Protein AF-A0A4Q3ESL5-F1 (afdb_monomer_lite)

Sequence (721 aa):
SSSRVACGAKPGTLSEDMITAHKQKNVILSPLWHWNSPTKLKDAACNGSGETAWYSGFYTNATNFNLKAALADTNSADYKALIADIDIISAELQKFSDAGIPLLWRPLHEAQGAWFWWGASGPEELKALWRIMYNRMTIDHKLNNLIWVFTNTGDSSAEWYPGNDVVDIVGYDGYDGKNAGNPFKSQFATLKDRYDGKKIVALTETGTIPNVATMRTENAYWSYFVTWNSGGDYGPANADPAITKATYADENTVNLQDIPGGKVKTEAGLYSGFEMSTQGFGAQVGWSDTSGITTSTNWSSSGSTSLGFFKDLVALGKSSDIVFQTYPTGGLDITGKTSMTIKVHAADAGTGVNAQLFVKDKDYVWKDNGTVNLVDGSAVLTLDVTGINMLSGFGVRFNGVDGTSTAAKFYIDEISLSDGSSSKIIYDFEPATDGFGAQIGWSDTSGITTSTEWAKAGMRSLALYKNLSALSSVSDIVLQAYPEGGIDVKDKSTLTVSVHAMGAGNAVNAKLFVKDKDYVWKDGGAVDLVNGSADLTVDVSTIDLLSGLGVDFNGADGASTNAKFFIDSITLDGKVLYSFEGTGDWEFQNNWTGTTGIHLSTDWAKSGSTSIAGTTQLKDGDDNVVLQLYPKGGILRGDITKLKVSVHVKDAGPAVKAQLFAKDKNFTWKDGGAVDLVGGSADLELDISAWDELSGLGVRFMGPVNSATESTYYIDDVIFE

Foldseek 3Di:
DQLVVLLVDDDDCVLVVVLVCCVQFVDAAADEDLDQQLDFFPQSVQPDDDCQHSVNNQFPNNGPDALVVLVVDCPDPSNVSLLVVLVVVLVSLVSCVVSVHAYAYEYPAALCVCRGNLNVNHQVSVLVSLVVSQCCNCPVSVNPRYAYEYEHEDQRDPSNPNDPVRHAAYEYADEDFQQQQPLVLNVLCVVCVVCVPRHQYAHAEYQEDYQVVNCVVSVNPHPYYDFDPDPPRGDHVPYDPVSVVNQCPDPPDQDQVNPVLGADADDFWFPFFLFQDPVAKFWDFPNHTDDAWGWDQPDAPAARIFIKHKFFLLVVVGAFWTKIKGFPVVFDFQPLWFKKKKKKFKDLFDQFKWKKKWFAAPVGDIDIQDIDHADVRIDMGMDTCPPGGTTRMIIMTMGPTDSNGGIMMMTMAFIWIHSPPAIDTDGGSAADPVQKFWDFVNHGDTHWHWDQPDAPFARIWIKRKDQLLVDPDGFWTKIKGFDVVFDFLAPFFKKKKKKFKDQFDQAKWKKKWFAAPVRDIDIQDIDGDDVRIDIYMTTCHPGGGTRMIMMTMGPGDSNGGIMMMTIAQTDTNNHGPDHSQSQPQKFKDWPNHGDGHWHWDQPDGPDDRIWIKRWDQDDPPTFWIKIKGFPVSWHFHDVFFKKKKKKFKDQFDQFKWKWKWFAAPVRDIDIQDTHGDHVRIDMGMDGPNVGRTTRMIIMIMGDGDRDPGIMMMTIRRTTTD

pLDDT: mean 92.28, std 6.55, range [57.88, 98.88]

Radius of gyration: 32.74 Å; chains: 1; bounding box: 88×65×92 Å

Secondary structure (DSSP, 8-state):
-HHHHHTTPPP-SHHHHHHHHHHHH------B-----SS-BS-TTS---STTSGGGTTBGGGB---HHHHHH-TTSHHHHHHHHHHHHHHHHHHHHHHTT--EEEB-STTGGG--BTTTTT-HHHHHHHHHHHHIIIIIIS---SEEEEEEE-TT--GGG---TTS-SEEEEEE-STT-TT---HHHHHHHHHHHTTSSEEEEEEESS---HHHHHHHT---S-EEE---SSSSSGGGS-HHHHHHHHHSTTS--GGGSTT--PEEPSEEEE--PPP-TT-EEEETTEEE--EEEESS--SSSS-EEEEEE-HHHHT--S-EEEEE--TT-EE-TT--EEEEEEEEESS-S--EEEEEEEETT--EEE---EE-BTTEEEEEEE-TT--EEEEEEEEEES--TT-SSEEEEEEEEEEE-SS-EEEEE--PPP-TT-EEEETTEE-S-EEEESS--SSSS-EEEEEE-GGGSS----EEEEE--TT-EE-TT--EEEEEEEEESS-S--EEEEEEEETT--EEE---EE-BTTEEEEEEE-TT-SEEEEEEEEEE---TT-SSEEEEEEEEEETTEEEE-----TTEEEEETTEE-S-EEEESS--SSSS-EEEEEE---TT---EEEEE--TT-EEE-S--EEEEEEEEESS-TT-EEEEEEEETT--EEE---EE-BTTEEEEEEE-TT-SEEEEEEEEEE-PPP-SSPEEEEEEEEEE-

Structure (mmCIF, N/CA/C/O backbone):
data_AF-A0A4Q3ESL5-F1
#
_entry.id   AF-A0A4Q3ESL5-F1
#
loop_
_atom_site.group_PDB
_atom_site.id
_atom_site.type_symbol
_atom_site.label_atom_id
_atom_site.label_alt_id
_atom_site.label_comp_id
_atom_site.label_asym_id
_atom_site.label_entity_id
_atom_site.label_seq_id
_atom_site.pdbx_PDB_ins_code
_atom_site.Cartn_x
_atom_site.Cartn_y
_atom_site.Cartn_z
_atom_site.occupancy
_atom_site.B_iso_or_equiv
_atom_site.auth_seq_id
_atom_site.auth_comp_id
_atom_site.auth_asym_id
_atom_site.auth_atom_id
_atom_site.pdbx_PDB_model_num
ATOM 1 N N . SER A 1 1 ? 30.861 -4.732 -27.105 1.00 80.94 1 SER A N 1
ATOM 2 C CA . SER A 1 1 ? 31.676 -4.237 -28.229 1.00 80.94 1 SER A CA 1
ATOM 3 C C . SER A 1 1 ? 32.758 -5.245 -28.549 1.00 80.94 1 SER A C 1
ATOM 5 O O . SER A 1 1 ? 33.342 -5.837 -27.638 1.00 80.94 1 SER A O 1
ATOM 7 N N . SER A 1 2 ? 33.018 -5.448 -29.835 1.00 88.25 2 SER A N 1
ATOM 8 C CA . SER A 1 2 ? 34.036 -6.370 -30.352 1.00 88.25 2 SER A CA 1
ATOM 9 C C . SER A 1 2 ? 35.436 -6.065 -29.819 1.00 88.25 2 SER A C 1
ATOM 11 O O . SER A 1 2 ? 36.167 -6.985 -29.462 1.00 88.25 2 SER A O 1
ATOM 13 N N . SER A 1 3 ? 35.784 -4.787 -29.656 1.00 93.06 3 SER A N 1
ATOM 14 C CA . SER A 1 3 ? 37.093 -4.363 -29.145 1.00 93.06 3 SER A CA 1
ATOM 15 C C . SER A 1 3 ? 37.368 -4.802 -27.702 1.00 93.06 3 SER A C 1
ATOM 17 O O . SER A 1 3 ? 38.488 -5.196 -27.384 1.00 93.06 3 SER A O 1
ATOM 19 N N . ARG A 1 4 ? 36.350 -4.837 -26.829 1.00 90.50 4 ARG A N 1
ATOM 20 C CA . ARG A 1 4 ? 36.509 -5.385 -25.468 1.00 90.50 4 ARG A CA 1
ATOM 21 C C . ARG A 1 4 ? 36.725 -6.895 -25.489 1.00 90.50 4 ARG A C 1
ATOM 23 O O . ARG A 1 4 ? 37.567 -7.390 -24.747 1.00 90.50 4 ARG A O 1
ATOM 30 N N . VAL A 1 5 ? 35.994 -7.614 -26.342 1.00 90.56 5 VAL A N 1
ATOM 31 C CA . VAL A 1 5 ? 36.143 -9.071 -26.497 1.00 90.56 5 VAL A CA 1
ATOM 32 C C . VAL A 1 5 ? 37.520 -9.419 -27.066 1.00 90.56 5 VAL A C 1
ATOM 34 O O . VAL A 1 5 ? 38.159 -10.350 -26.585 1.00 90.56 5 VAL A O 1
ATOM 37 N N . ALA A 1 6 ? 38.027 -8.628 -28.017 1.00 92.62 6 ALA A N 1
ATOM 38 C CA . ALA A 1 6 ? 39.385 -8.767 -28.542 1.00 92.62 6 ALA A CA 1
ATOM 39 C C . ALA A 1 6 ? 40.461 -8.595 -27.452 1.00 92.62 6 ALA A C 1
ATOM 41 O O . ALA A 1 6 ? 41.481 -9.277 -27.491 1.00 92.62 6 ALA A O 1
ATOM 42 N N . CYS A 1 7 ? 40.197 -7.759 -26.443 1.00 91.88 7 CYS A N 1
ATOM 43 C CA . CYS A 1 7 ? 41.026 -7.611 -25.244 1.00 91.88 7 CYS A CA 1
ATOM 44 C C . CYS A 1 7 ? 40.711 -8.617 -24.119 1.00 91.88 7 CYS A C 1
ATOM 46 O O . CYS A 1 7 ? 41.136 -8.431 -22.980 1.00 91.88 7 CYS A O 1
ATOM 48 N N . GLY A 1 8 ? 39.975 -9.692 -24.413 1.00 89.44 8 GLY A N 1
ATOM 49 C CA . GLY A 1 8 ? 39.717 -10.788 -23.477 1.00 89.44 8 GLY A CA 1
ATOM 50 C C . GLY A 1 8 ? 38.549 -10.565 -22.513 1.00 89.44 8 GLY A C 1
ATOM 51 O O . GLY A 1 8 ? 38.335 -11.399 -21.630 1.00 89.44 8 GLY A O 1
ATOM 52 N N . ALA A 1 9 ? 37.768 -9.489 -22.668 1.00 87.06 9 ALA A N 1
ATOM 53 C CA . ALA A 1 9 ? 36.539 -9.324 -21.898 1.00 87.06 9 ALA A CA 1
ATOM 54 C C . ALA A 1 9 ? 35.537 -10.424 -22.262 1.00 87.06 9 ALA A C 1
ATOM 56 O O . ALA A 1 9 ? 35.231 -10.647 -23.435 1.00 87.06 9 ALA A O 1
ATOM 57 N N . LYS A 1 10 ? 34.991 -11.086 -21.245 1.00 85.19 10 LYS A N 1
ATOM 58 C CA . LYS A 1 10 ? 33.914 -12.059 -21.418 1.00 85.19 10 LYS A CA 1
ATOM 59 C C . LYS A 1 10 ? 32.573 -11.339 -21.261 1.00 85.19 10 LYS A C 1
ATOM 61 O O . LYS A 1 10 ? 32.415 -10.629 -20.266 1.00 85.19 10 LYS A O 1
ATOM 66 N N . PRO A 1 11 ? 31.630 -11.487 -22.205 1.00 79.19 11 PRO A N 1
ATOM 67 C CA . PRO A 1 11 ? 30.257 -11.041 -21.994 1.00 79.19 11 PRO A CA 1
ATOM 68 C C . PRO A 1 11 ? 29.695 -11.654 -20.702 1.00 79.19 11 PRO A C 1
ATOM 70 O O . PRO A 1 11 ? 29.907 -12.840 -20.447 1.00 79.19 11 PRO A O 1
ATOM 73 N N . GLY A 1 12 ? 29.060 -10.829 -19.868 1.00 82.81 12 GLY A N 1
ATOM 74 C CA . GLY A 1 12 ? 28.394 -11.266 -18.635 1.00 82.81 12 GLY A CA 1
ATOM 75 C C . GLY A 1 12 ? 26.949 -11.713 -18.883 1.00 82.81 12 GLY A C 1
ATOM 76 O O . GLY A 1 12 ? 26.562 -11.923 -20.027 1.00 82.81 12 GLY A O 1
ATOM 77 N N . THR A 1 13 ? 26.153 -11.809 -17.816 1.00 87.69 13 THR A N 1
ATOM 78 C CA . THR A 1 13 ? 24.745 -12.264 -17.831 1.00 87.69 13 THR A CA 1
ATOM 79 C C . THR A 1 13 ? 23.733 -11.123 -17.730 1.00 87.69 13 THR A C 1
ATOM 81 O O . THR A 1 13 ? 22.578 -11.351 -17.395 1.00 87.69 13 THR A O 1
ATOM 84 N N . LEU A 1 14 ? 24.147 -9.877 -17.994 1.00 88.06 14 LEU A N 1
ATOM 85 C CA . LEU A 1 14 ? 23.326 -8.696 -17.702 1.00 88.06 14 LEU A CA 1
ATOM 86 C C . LEU A 1 14 ? 21.936 -8.761 -18.357 1.00 88.06 14 LEU A C 1
ATOM 88 O O . LEU A 1 14 ? 20.951 -8.397 -17.720 1.00 88.06 14 LEU A O 1
ATOM 92 N N . SER A 1 15 ? 21.845 -9.246 -19.599 1.00 92.88 15 SER A N 1
ATOM 93 C CA . SER A 1 15 ? 20.566 -9.404 -20.293 1.00 92.88 15 SER A CA 1
ATOM 94 C C . SER A 1 15 ? 19.653 -10.388 -19.557 1.00 92.88 15 SER A C 1
ATOM 96 O O . SER A 1 15 ? 18.498 -10.081 -19.267 1.00 92.88 15 SER A O 1
ATOM 98 N N . GLU A 1 16 ? 20.181 -11.556 -19.193 1.00 93.19 16 GLU A N 1
ATOM 99 C CA . GLU A 1 16 ? 19.467 -12.591 -18.446 1.00 93.19 16 GLU A CA 1
ATOM 100 C C . GLU A 1 16 ? 19.067 -12.121 -17.040 1.00 93.19 16 GLU A C 1
ATOM 102 O O . GLU A 1 16 ? 17.945 -12.385 -16.598 1.00 93.19 16 GLU A O 1
ATOM 107 N N . ASP A 1 17 ? 19.941 -11.379 -16.362 1.00 88.56 17 ASP A N 1
ATOM 108 C CA . ASP A 1 17 ? 19.700 -10.827 -15.027 1.00 88.56 17 ASP A CA 1
ATOM 109 C C . ASP A 1 17 ? 18.576 -9.780 -15.064 1.00 88.56 17 ASP A C 1
ATOM 111 O O . ASP A 1 17 ? 17.669 -9.802 -14.229 1.00 88.56 17 ASP A O 1
ATOM 115 N N . MET A 1 18 ? 18.568 -8.908 -16.078 1.00 93.75 18 MET A N 1
ATOM 116 C CA . MET A 1 18 ? 17.503 -7.922 -16.290 1.00 93.75 18 MET A CA 1
ATOM 117 C C . MET A 1 18 ? 16.161 -8.583 -16.637 1.00 93.75 18 MET A C 1
ATOM 119 O O . MET A 1 18 ? 15.130 -8.203 -16.079 1.00 93.75 18 MET A O 1
ATOM 123 N N . ILE A 1 19 ? 16.157 -9.596 -17.513 1.00 93.31 19 ILE A N 1
ATOM 124 C CA . ILE A 1 19 ? 14.951 -10.383 -17.838 1.00 93.31 19 ILE A CA 1
ATOM 125 C C . ILE A 1 19 ? 14.408 -11.065 -16.579 1.00 93.31 19 ILE A C 1
ATOM 127 O O . ILE A 1 19 ? 13.200 -11.062 -16.342 1.00 93.31 19 ILE A O 1
ATOM 131 N N . THR A 1 20 ? 15.293 -11.635 -15.762 1.00 85.88 20 THR A N 1
ATOM 132 C CA . THR A 1 20 ? 14.929 -12.284 -14.499 1.00 85.88 20 THR A CA 1
ATOM 133 C C . THR A 1 20 ? 14.319 -11.279 -13.527 1.00 85.88 20 THR A C 1
ATOM 135 O O . THR A 1 20 ? 13.242 -11.534 -12.991 1.00 85.88 20 THR A O 1
ATOM 138 N N . ALA A 1 21 ? 14.937 -10.108 -13.358 1.00 84.69 21 ALA A N 1
ATOM 139 C CA . ALA A 1 21 ? 14.413 -9.048 -12.502 1.00 84.69 21 ALA A CA 1
ATOM 140 C C . ALA A 1 21 ? 13.021 -8.576 -12.950 1.00 84.69 21 ALA A C 1
ATOM 142 O O . ALA A 1 21 ? 12.122 -8.453 -12.117 1.00 84.69 21 ALA A O 1
ATOM 143 N N . HIS A 1 22 ? 12.812 -8.367 -14.255 1.00 89.50 22 HIS A N 1
ATOM 144 C CA . HIS A 1 22 ? 11.501 -8.002 -14.796 1.00 89.50 22 HIS A CA 1
ATOM 145 C C . HIS A 1 22 ? 10.463 -9.099 -14.546 1.00 89.50 22 HIS A C 1
ATOM 147 O O . HIS A 1 22 ? 9.402 -8.818 -14.003 1.00 89.50 22 HIS A O 1
ATOM 153 N N . LYS A 1 23 ? 10.774 -10.365 -14.839 1.00 83.12 23 LYS A N 1
ATOM 154 C CA . LYS A 1 23 ? 9.840 -11.480 -14.603 1.00 83.12 23 LYS A CA 1
ATOM 155 C C . LYS A 1 23 ? 9.483 -11.675 -13.130 1.00 83.12 23 LYS A C 1
ATOM 157 O O . LYS A 1 23 ? 8.377 -12.110 -12.835 1.00 83.12 23 LYS A O 1
ATOM 162 N N . GLN A 1 24 ? 10.412 -11.391 -12.220 1.00 75.25 24 GLN A N 1
ATOM 163 C CA . GLN A 1 24 ? 10.200 -11.570 -10.783 1.00 75.25 24 GLN A CA 1
ATOM 164 C C . GLN A 1 24 ? 9.437 -10.411 -10.145 1.00 75.25 24 GLN A C 1
ATOM 166 O O . GLN A 1 24 ? 8.635 -10.639 -9.250 1.00 75.25 24 GLN A O 1
ATOM 171 N N . LYS A 1 25 ? 9.715 -9.174 -10.560 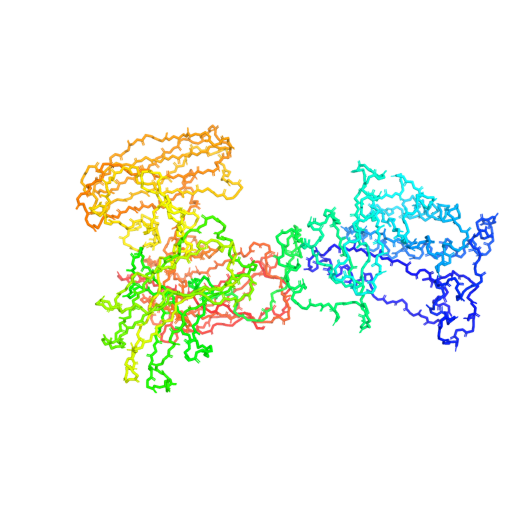1.00 79.00 25 LYS A N 1
ATOM 172 C CA . LYS A 1 25 ? 9.274 -7.969 -9.840 1.00 79.00 25 LYS A CA 1
ATOM 173 C C . LYS A 1 25 ? 8.424 -7.020 -10.676 1.00 79.00 25 LYS A C 1
ATOM 175 O O . LYS A 1 25 ? 7.868 -6.080 -10.124 1.00 79.00 25 LYS A O 1
ATOM 180 N N . ASN A 1 26 ? 8.355 -7.245 -11.986 1.00 85.94 26 ASN A N 1
ATOM 181 C CA . ASN A 1 26 ? 7.768 -6.345 -12.975 1.00 85.94 26 ASN A CA 1
ATOM 182 C C . ASN A 1 26 ? 8.417 -4.942 -12.979 1.00 85.94 26 ASN A C 1
ATOM 184 O O . ASN A 1 26 ? 7.746 -3.919 -13.070 1.00 85.94 26 ASN A O 1
ATOM 188 N N . VAL A 1 27 ? 9.752 -4.893 -12.865 1.00 91.56 27 VAL A N 1
ATOM 189 C CA . VAL A 1 27 ? 10.525 -3.639 -12.969 1.00 91.56 27 VAL A CA 1
ATOM 190 C C . VAL A 1 27 ? 10.530 -3.093 -14.400 1.00 91.56 27 VAL A C 1
ATOM 192 O O . VAL A 1 27 ? 10.597 -3.858 -15.362 1.00 91.56 27 VAL A O 1
ATOM 195 N N . ILE A 1 28 ? 10.555 -1.768 -14.556 1.00 95.31 28 ILE A N 1
ATOM 196 C CA . ILE A 1 28 ? 10.802 -1.118 -15.852 1.00 95.31 28 ILE A CA 1
ATOM 197 C C . ILE A 1 28 ? 12.307 -1.159 -16.150 1.00 95.31 28 ILE A C 1
ATOM 199 O O . ILE A 1 28 ? 13.128 -0.830 -15.295 1.00 95.31 28 ILE A O 1
ATOM 203 N N . LEU A 1 29 ? 12.681 -1.567 -17.364 1.00 97.19 29 LEU A N 1
ATOM 204 C CA . LEU A 1 29 ? 14.078 -1.720 -17.770 1.00 97.19 29 LEU A CA 1
ATOM 205 C C . LEU A 1 29 ? 14.529 -0.572 -18.685 1.00 97.19 29 LEU A C 1
ATOM 207 O O . LEU A 1 29 ? 13.897 -0.302 -19.705 1.00 97.19 29 LEU A O 1
ATOM 211 N N . SER A 1 30 ? 15.662 0.055 -18.350 1.00 97.06 30 SER A N 1
ATOM 212 C CA . SER A 1 30 ? 16.264 1.161 -19.114 1.00 97.06 30 SER A CA 1
ATOM 213 C C . SER A 1 30 ? 17.749 0.922 -19.430 1.00 97.06 30 SER A C 1
ATOM 215 O O . SER A 1 30 ? 18.618 1.533 -18.801 1.00 97.06 30 SER A O 1
ATOM 217 N N . PRO A 1 31 ? 18.086 0.014 -20.365 1.00 96.50 31 PRO A N 1
ATOM 218 C CA . PRO A 1 31 ? 19.475 -0.238 -20.736 1.00 96.50 31 PRO A CA 1
ATOM 219 C C . PRO A 1 31 ? 20.118 0.947 -21.476 1.00 96.50 31 PRO A C 1
ATOM 221 O O . PRO A 1 31 ? 19.527 1.537 -22.381 1.00 96.50 31 PRO A O 1
ATOM 224 N N . LEU A 1 32 ? 21.377 1.233 -21.130 1.00 95.56 32 LEU A N 1
ATOM 225 C CA . LEU A 1 32 ? 22.253 2.191 -21.815 1.00 95.56 32 LEU A CA 1
ATOM 226 C C . LEU A 1 32 ? 23.526 1.492 -22.316 1.00 95.56 32 LEU A C 1
ATOM 228 O O . LEU A 1 32 ? 23.898 0.430 -21.809 1.00 95.56 32 LEU A O 1
ATOM 232 N N . TRP A 1 33 ? 24.229 2.094 -23.279 1.00 96.12 33 TRP A N 1
ATOM 233 C CA . TRP A 1 33 ? 25.415 1.475 -23.877 1.00 96.12 33 TRP A CA 1
ATOM 234 C C . TRP A 1 33 ? 26.651 2.379 -23.902 1.00 96.12 33 TRP A C 1
ATOM 236 O O . TRP A 1 33 ? 26.818 3.221 -24.779 1.00 96.12 33 TRP A O 1
ATOM 246 N N . HIS A 1 34 ? 27.596 2.097 -22.999 1.00 95.19 34 HIS A N 1
ATOM 247 C CA . HIS A 1 34 ? 28.973 2.591 -23.094 1.00 95.19 34 HIS A CA 1
ATOM 248 C C . HIS A 1 34 ? 29.734 1.842 -24.199 1.00 95.19 34 HIS A C 1
ATOM 250 O O . HIS A 1 34 ? 30.398 0.825 -23.968 1.00 95.19 34 HIS A O 1
ATOM 256 N N . TRP A 1 35 ? 29.606 2.324 -25.432 1.00 97.56 35 TRP A N 1
ATOM 257 C CA . TRP A 1 35 ? 30.161 1.663 -26.607 1.00 97.56 35 TRP A CA 1
ATOM 258 C C . TRP A 1 35 ? 31.674 1.895 -26.729 1.00 97.56 35 TRP A C 1
ATOM 260 O O . TRP A 1 35 ? 32.091 2.951 -27.193 1.00 97.56 35 TRP A O 1
ATOM 270 N N . ASN A 1 36 ? 32.539 0.928 -26.376 1.00 96.75 36 ASN A N 1
ATOM 271 C CA . ASN A 1 36 ? 33.956 1.048 -26.773 1.00 96.75 36 ASN A CA 1
ATOM 272 C C . ASN A 1 36 ? 34.056 1.051 -28.291 1.00 96.75 36 ASN A C 1
ATOM 274 O O . ASN A 1 36 ? 33.525 0.136 -28.918 1.00 96.75 36 ASN A O 1
ATOM 278 N N . SER A 1 37 ? 34.793 2.017 -28.842 1.00 97.12 37 SER A N 1
ATOM 279 C CA . SER A 1 37 ? 35.035 2.108 -30.284 1.00 97.12 37 SER A CA 1
ATOM 280 C C . SER A 1 37 ? 35.380 0.731 -30.885 1.00 97.12 37 SER A C 1
ATOM 282 O O . SER A 1 37 ? 36.169 -0.013 -30.284 1.00 97.12 37 SER A O 1
ATOM 284 N N . PRO A 1 38 ? 34.784 0.351 -32.033 1.00 95.25 38 PRO A N 1
ATOM 285 C CA . PRO A 1 38 ? 34.966 -0.986 -32.608 1.00 95.25 38 PRO A CA 1
ATOM 286 C C . PRO A 1 38 ? 36.426 -1.285 -32.974 1.00 95.25 38 PRO A C 1
ATOM 288 O O . PRO A 1 38 ? 36.888 -2.422 -32.902 1.00 95.25 38 PRO A O 1
ATOM 291 N N . THR A 1 39 ? 37.171 -0.245 -33.354 1.00 95.12 39 THR A N 1
ATOM 292 C CA . THR A 1 39 ? 38.574 -0.304 -33.772 1.00 95.12 39 THR A CA 1
ATOM 293 C C . THR A 1 39 ? 39.354 0.890 -33.208 1.00 95.12 39 THR A C 1
ATOM 295 O O . THR A 1 39 ? 38.788 1.812 -32.626 1.00 95.12 39 THR A O 1
ATOM 298 N N . LYS A 1 40 ? 40.681 0.889 -33.403 1.00 95.88 40 LYS A N 1
ATOM 299 C CA . LYS A 1 40 ? 41.581 2.028 -33.114 1.00 95.88 40 LYS A CA 1
ATOM 300 C C . LYS A 1 40 ? 41.681 2.446 -31.638 1.00 95.88 40 LYS A C 1
ATOM 302 O O . LYS A 1 40 ? 41.996 3.604 -31.362 1.00 95.88 40 LYS A O 1
ATOM 307 N N . LEU A 1 41 ? 41.514 1.509 -30.700 1.00 96.81 41 LEU A N 1
ATOM 308 C CA . LEU A 1 41 ? 41.897 1.728 -29.299 1.00 96.81 41 LEU A CA 1
ATOM 309 C C . LEU A 1 41 ? 43.359 2.189 -29.207 1.00 96.81 41 LEU A C 1
ATOM 311 O O . LEU A 1 41 ? 44.221 1.646 -29.903 1.00 96.81 41 LEU A O 1
ATOM 315 N N . LYS A 1 42 ? 43.646 3.175 -28.347 1.00 96.06 42 LYS A N 1
ATOM 316 C CA . LYS A 1 42 ? 45.030 3.615 -28.097 1.00 96.06 42 LYS A CA 1
ATOM 317 C C . LYS A 1 42 ? 45.840 2.508 -27.420 1.00 96.06 42 LYS A C 1
ATOM 319 O O . LYS A 1 42 ? 46.968 2.241 -27.824 1.00 96.06 42 LYS A O 1
ATOM 324 N N . ASP A 1 43 ? 45.233 1.816 -26.462 1.00 95.12 43 ASP A N 1
ATOM 325 C CA . ASP A 1 43 ? 45.771 0.601 -25.847 1.00 95.12 43 ASP A CA 1
ATOM 326 C C . ASP A 1 43 ? 45.391 -0.651 -26.659 1.00 95.12 43 ASP A C 1
ATOM 328 O O . ASP A 1 43 ? 44.582 -1.480 -26.248 1.00 95.12 43 ASP A O 1
ATOM 332 N N . ALA A 1 44 ? 45.959 -0.781 -27.860 1.00 90.50 44 ALA A N 1
ATOM 333 C CA . ALA A 1 44 ? 45.717 -1.938 -28.728 1.00 90.50 44 ALA A CA 1
ATOM 334 C C . ALA A 1 44 ? 46.376 -3.239 -28.222 1.00 90.50 44 ALA A C 1
ATOM 336 O O . ALA A 1 44 ? 46.054 -4.318 -28.715 1.00 90.50 44 ALA A O 1
ATOM 337 N N . ALA A 1 45 ? 47.308 -3.142 -27.266 1.00 93.12 45 ALA A N 1
ATOM 338 C CA . ALA A 1 45 ? 47.976 -4.288 -26.650 1.00 93.12 45 ALA A CA 1
ATOM 339 C C . ALA A 1 45 ? 47.208 -4.854 -25.442 1.00 93.12 45 ALA A C 1
ATOM 341 O O . ALA A 1 45 ? 47.607 -5.887 -24.904 1.00 93.12 45 ALA A O 1
ATOM 342 N N . CYS A 1 46 ? 46.119 -4.193 -25.031 1.00 94.12 46 CYS A N 1
ATOM 343 C CA . CYS A 1 46 ? 45.236 -4.604 -23.941 1.00 94.12 46 CYS A CA 1
ATOM 344 C C . CYS A 1 46 ? 45.962 -4.801 -22.598 1.00 94.12 46 CYS A C 1
ATOM 346 O O . CYS A 1 46 ? 45.592 -5.666 -21.802 1.00 94.12 46 CYS A O 1
ATOM 348 N N . ASN A 1 47 ? 47.020 -4.028 -22.353 1.00 92.31 47 ASN A N 1
ATOM 349 C CA . ASN A 1 47 ? 47.873 -4.162 -21.169 1.00 92.31 47 ASN A CA 1
ATOM 350 C C . ASN A 1 47 ? 48.074 -2.842 -20.412 1.00 92.31 47 ASN A C 1
ATOM 352 O O . ASN A 1 47 ? 48.779 -2.820 -19.401 1.00 92.31 47 ASN A O 1
ATOM 356 N N . GLY A 1 48 ? 47.458 -1.759 -20.888 1.00 86.00 48 GLY A N 1
ATOM 357 C CA . GLY A 1 48 ? 47.474 -0.459 -20.242 1.00 86.00 48 GLY A CA 1
ATOM 358 C C . GLY A 1 48 ? 46.524 -0.370 -19.047 1.00 86.00 48 GLY A C 1
ATOM 359 O O . GLY A 1 48 ? 45.631 -1.194 -18.843 1.00 86.00 48 GLY A O 1
ATOM 360 N N . SER A 1 49 ? 46.714 0.683 -18.255 1.00 87.19 49 SER A N 1
ATOM 361 C CA . SER A 1 49 ? 45.849 1.062 -17.138 1.00 87.19 49 SER A CA 1
ATOM 362 C C . SER A 1 49 ? 45.559 2.567 -17.172 1.00 87.19 49 SER A C 1
ATOM 364 O O . SER A 1 49 ? 46.250 3.338 -17.841 1.00 87.19 49 SER A O 1
ATOM 366 N N . GLY A 1 50 ? 44.503 2.991 -16.476 1.00 86.50 50 GLY A N 1
ATOM 367 C CA . GLY A 1 50 ? 44.093 4.397 -16.401 1.00 86.50 50 GLY A CA 1
ATOM 368 C C . GLY A 1 50 ? 43.169 4.850 -17.538 1.00 86.50 50 GLY A C 1
ATOM 369 O O . GLY A 1 50 ? 42.474 4.050 -18.165 1.00 86.50 50 GLY A O 1
ATOM 370 N N . GLU A 1 51 ? 43.130 6.159 -17.790 1.00 85.44 51 GLU A N 1
ATOM 371 C CA . GLU A 1 51 ? 42.121 6.815 -18.643 1.00 85.44 51 GLU A CA 1
ATOM 372 C C . GLU A 1 51 ? 42.172 6.420 -20.126 1.00 85.44 51 GLU A C 1
ATOM 374 O O . GLU A 1 51 ? 41.195 6.600 -20.848 1.00 85.44 51 GLU A O 1
ATOM 379 N N . THR A 1 52 ? 43.293 5.865 -20.590 1.00 92.69 52 THR A N 1
ATOM 380 C CA . THR A 1 52 ? 43.485 5.443 -21.991 1.00 92.69 52 THR A CA 1
ATOM 381 C C . THR A 1 52 ? 43.566 3.927 -22.168 1.00 92.69 52 THR A C 1
ATOM 383 O O . THR A 1 52 ? 43.807 3.454 -23.279 1.00 92.69 52 THR A O 1
ATOM 386 N N . ALA A 1 53 ? 43.342 3.166 -21.090 1.00 94.81 53 ALA A N 1
ATOM 387 C CA . ALA A 1 53 ? 43.309 1.710 -21.127 1.00 94.81 53 ALA A CA 1
ATOM 388 C C . ALA A 1 53 ? 42.201 1.189 -22.050 1.00 94.81 53 ALA A C 1
ATOM 390 O O . ALA A 1 53 ? 41.182 1.850 -22.272 1.00 94.81 53 ALA A O 1
ATOM 391 N N . TRP A 1 54 ? 42.361 -0.038 -22.544 1.00 94.38 54 TRP A N 1
ATOM 392 C CA . TRP A 1 54 ? 41.438 -0.635 -23.513 1.00 94.38 54 TRP A CA 1
ATOM 393 C C . TRP A 1 54 ? 39.977 -0.667 -23.042 1.00 94.38 54 TRP A C 1
ATOM 395 O O . TRP A 1 54 ? 39.062 -0.497 -23.851 1.00 94.38 54 TRP A O 1
ATOM 405 N N . TYR A 1 55 ? 39.735 -0.844 -21.737 1.00 91.56 55 TYR A N 1
ATOM 406 C CA . TYR A 1 55 ? 38.390 -0.881 -21.159 1.00 91.56 55 TYR A CA 1
ATOM 407 C C . TYR A 1 55 ? 37.714 0.497 -21.125 1.00 91.56 55 TYR A C 1
ATOM 409 O O . TYR A 1 55 ? 36.488 0.543 -21.082 1.00 91.56 55 TYR A O 1
ATOM 417 N N . SER A 1 56 ? 38.483 1.582 -21.244 1.00 94.94 56 SER A N 1
ATOM 418 C CA . SER A 1 56 ? 38.028 2.979 -21.318 1.00 94.94 56 SER A CA 1
ATOM 419 C C . SER A 1 56 ? 37.735 3.441 -22.753 1.00 94.94 56 SER A C 1
ATOM 421 O O . SER A 1 56 ? 37.416 4.603 -22.976 1.00 94.94 56 SER A O 1
ATOM 423 N N . GLY A 1 57 ? 37.831 2.546 -23.745 1.00 96.19 57 GLY A N 1
ATOM 424 C CA . GLY A 1 57 ? 37.740 2.829 -25.185 1.00 96.19 57 GLY A CA 1
ATOM 425 C C . GLY A 1 57 ? 36.437 3.444 -25.715 1.00 96.19 57 GLY A C 1
ATOM 426 O O . GLY A 1 57 ? 36.305 3.612 -26.930 1.00 96.19 57 GLY A O 1
ATOM 427 N N . PHE A 1 58 ? 35.463 3.722 -24.846 1.00 96.94 58 PHE A N 1
ATOM 428 C CA . PHE A 1 58 ? 34.288 4.546 -25.147 1.00 96.94 58 PHE A CA 1
ATOM 429 C C . PHE A 1 58 ? 34.604 6.048 -25.063 1.00 96.94 58 PHE A C 1
ATOM 431 O O . PHE A 1 58 ? 33.984 6.840 -25.772 1.00 96.94 58 PHE A O 1
ATOM 438 N N . TYR A 1 59 ? 35.602 6.448 -24.268 1.00 97.94 59 TYR A N 1
ATOM 439 C CA . TYR A 1 59 ? 36.064 7.829 -24.216 1.00 97.94 59 TYR A CA 1
ATOM 440 C C . TYR A 1 59 ? 36.852 8.209 -25.467 1.00 97.94 59 TYR A C 1
ATOM 442 O O . TYR A 1 59 ? 37.731 7.471 -25.919 1.00 97.94 59 TYR A O 1
ATOM 450 N N . THR A 1 60 ? 36.628 9.428 -25.953 1.00 97.94 60 THR A N 1
ATOM 451 C CA . THR A 1 60 ? 37.400 10.069 -27.025 1.00 97.94 60 THR A CA 1
ATOM 452 C C . THR A 1 60 ? 38.898 10.050 -26.719 1.00 97.94 60 THR A C 1
ATOM 454 O O . THR A 1 60 ? 39.713 9.808 -27.604 1.00 97.94 60 THR A O 1
ATOM 457 N N . ASN A 1 61 ? 39.294 10.221 -25.451 1.00 96.94 61 ASN A N 1
ATOM 458 C CA . ASN A 1 61 ? 40.709 10.201 -25.078 1.00 96.94 61 ASN A CA 1
ATOM 459 C C . ASN A 1 61 ? 41.354 8.801 -25.164 1.00 96.94 61 ASN A C 1
ATOM 461 O O . ASN A 1 61 ? 42.576 8.709 -25.245 1.00 96.94 61 ASN A O 1
ATOM 465 N N . ALA A 1 62 ? 40.583 7.714 -25.196 1.00 97.25 62 ALA A N 1
ATOM 466 C CA . ALA A 1 62 ? 41.097 6.340 -25.203 1.00 97.25 62 ALA A CA 1
ATOM 467 C C . ALA A 1 62 ? 41.130 5.693 -26.602 1.00 97.25 62 ALA A C 1
ATOM 469 O O . ALA A 1 62 ? 41.569 4.549 -26.753 1.00 97.25 62 ALA A O 1
ATOM 470 N N . THR A 1 63 ? 40.696 6.405 -27.644 1.00 97.44 63 THR A N 1
ATOM 471 C CA . THR A 1 63 ? 40.632 5.881 -29.013 1.00 97.44 63 THR A CA 1
ATOM 472 C C . THR A 1 63 ? 41.073 6.911 -30.047 1.00 97.44 63 THR A C 1
ATOM 474 O O . THR A 1 63 ? 40.993 8.114 -29.821 1.00 97.44 63 THR A O 1
ATOM 477 N N . ASN A 1 64 ? 41.561 6.431 -31.188 1.00 97.62 64 ASN A N 1
ATOM 478 C CA . ASN A 1 64 ? 41.806 7.234 -32.387 1.00 97.62 64 ASN A CA 1
ATOM 479 C C . ASN A 1 64 ? 40.710 7.013 -33.448 1.00 97.62 64 ASN A C 1
ATOM 481 O O . ASN A 1 64 ? 40.895 7.378 -34.610 1.00 97.62 64 ASN A O 1
ATOM 485 N N . PHE A 1 65 ? 39.600 6.364 -33.084 1.00 97.94 65 PHE A N 1
ATOM 486 C CA . PHE A 1 65 ? 38.473 6.132 -33.981 1.00 97.94 65 PHE A CA 1
ATOM 487 C C . PHE A 1 65 ? 37.860 7.460 -34.438 1.00 97.94 65 PHE A C 1
ATOM 489 O O . PHE A 1 65 ? 37.534 8.318 -33.620 1.00 97.94 65 PHE A O 1
ATOM 496 N N . ASN A 1 66 ? 37.691 7.626 -35.750 1.00 97.81 66 ASN A N 1
ATOM 497 C CA . ASN A 1 66 ? 37.129 8.833 -36.346 1.00 97.81 66 ASN A CA 1
ATOM 498 C C . ASN A 1 66 ? 35.792 8.494 -37.013 1.00 97.81 66 ASN A C 1
ATOM 500 O O . ASN A 1 66 ? 35.765 7.910 -38.098 1.00 97.81 66 ASN A O 1
ATOM 504 N N . LEU A 1 67 ? 34.691 8.876 -36.360 1.00 98.38 67 LEU A N 1
ATOM 505 C CA . LEU A 1 67 ? 33.341 8.588 -36.840 1.00 98.38 67 LEU A CA 1
ATOM 506 C C . LEU A 1 67 ? 33.084 9.210 -38.218 1.00 98.38 67 LEU A C 1
ATOM 508 O O . LEU A 1 67 ? 32.578 8.527 -39.103 1.00 98.38 67 LEU A O 1
ATOM 512 N N . LYS A 1 68 ? 33.497 10.461 -38.445 1.00 98.38 68 LYS A N 1
ATOM 513 C CA . LYS A 1 68 ? 33.347 11.117 -39.752 1.00 98.38 68 LYS A CA 1
ATOM 514 C C . LYS A 1 68 ? 34.007 10.326 -40.881 1.00 98.38 68 LYS A C 1
ATOM 516 O O . LYS A 1 68 ? 33.404 10.134 -41.933 1.00 98.38 68 LYS A O 1
ATOM 521 N N . ALA A 1 69 ? 35.233 9.855 -40.661 1.00 98.00 69 ALA A N 1
ATOM 522 C CA . ALA A 1 69 ? 35.962 9.060 -41.645 1.00 98.00 69 ALA A CA 1
ATOM 523 C C . ALA A 1 69 ? 35.290 7.700 -41.888 1.00 98.00 69 ALA A C 1
ATOM 525 O O . ALA A 1 69 ? 35.157 7.289 -43.038 1.00 98.00 69 ALA A O 1
ATOM 526 N N . ALA A 1 70 ? 34.818 7.037 -40.827 1.00 97.94 70 ALA A N 1
ATOM 527 C CA . ALA A 1 70 ? 34.085 5.779 -40.947 1.00 97.94 70 ALA A CA 1
ATOM 528 C C . ALA A 1 70 ? 32.775 5.951 -41.737 1.00 97.94 70 ALA A C 1
ATOM 530 O O . ALA A 1 70 ? 32.457 5.121 -42.583 1.00 97.94 70 ALA A O 1
ATOM 531 N N . LEU A 1 71 ? 32.032 7.040 -41.515 1.00 98.12 71 LEU A N 1
ATOM 532 C CA . LEU A 1 71 ? 30.783 7.326 -42.233 1.00 98.12 71 LEU A CA 1
ATOM 533 C C . LEU A 1 71 ? 31.000 7.763 -43.689 1.00 98.12 71 LEU A C 1
ATOM 535 O O . LEU A 1 71 ? 30.110 7.571 -44.515 1.00 98.12 71 LEU A O 1
ATOM 539 N N . ALA A 1 72 ? 32.162 8.334 -44.015 1.00 98.06 72 ALA A N 1
ATOM 540 C CA . ALA A 1 72 ? 32.487 8.766 -45.374 1.00 98.06 72 ALA A CA 1
ATOM 541 C C . ALA A 1 72 ? 32.759 7.595 -46.341 1.00 98.06 72 ALA A C 1
ATOM 543 O O . ALA A 1 72 ? 32.586 7.761 -47.548 1.00 98.06 72 ALA A O 1
ATOM 544 N N . ASP A 1 73 ? 33.160 6.423 -45.834 1.00 97.38 73 ASP A N 1
ATOM 545 C CA . ASP A 1 73 ? 33.369 5.206 -46.628 1.00 97.38 73 ASP A CA 1
ATOM 546 C C . ASP A 1 73 ? 32.698 3.990 -45.975 1.00 97.38 73 ASP A C 1
ATOM 548 O O . ASP A 1 73 ? 33.264 3.319 -45.106 1.00 97.38 73 ASP A O 1
ATOM 552 N N . THR A 1 74 ? 31.501 3.652 -46.460 1.00 96.31 74 THR A N 1
ATOM 553 C CA . THR A 1 74 ? 30.711 2.511 -45.971 1.00 96.31 74 THR A CA 1
ATOM 554 C C . THR A 1 74 ? 31.315 1.144 -46.314 1.00 96.31 74 THR A C 1
ATOM 556 O O . THR A 1 74 ? 30.890 0.122 -45.773 1.00 96.31 74 THR A O 1
ATOM 559 N N . ASN A 1 75 ? 32.338 1.088 -47.176 1.00 96.62 75 ASN A N 1
ATOM 560 C CA . ASN A 1 75 ? 33.078 -0.140 -47.471 1.00 96.62 75 ASN A CA 1
ATOM 561 C C . ASN A 1 75 ? 34.305 -0.333 -46.571 1.00 96.62 75 ASN A C 1
ATOM 563 O O . ASN A 1 75 ? 34.895 -1.426 -46.586 1.00 96.62 75 ASN A O 1
ATOM 567 N N . SER A 1 76 ? 34.672 0.687 -45.791 1.00 97.81 76 SER A N 1
ATOM 568 C CA . SER A 1 76 ? 35.825 0.662 -44.896 1.00 97.81 76 SER A CA 1
ATOM 569 C C . SER A 1 76 ? 35.696 -0.414 -43.813 1.00 97.81 76 SER A C 1
ATOM 571 O O . SER A 1 76 ? 34.602 -0.841 -43.430 1.00 97.81 76 SER A O 1
ATOM 573 N N . ALA A 1 77 ? 36.842 -0.865 -43.296 1.00 97.25 77 ALA A N 1
ATOM 574 C CA . ALA A 1 77 ? 36.869 -1.795 -42.169 1.00 97.25 77 ALA A CA 1
ATOM 575 C C . ALA A 1 77 ? 36.233 -1.184 -40.907 1.00 97.25 77 ALA A C 1
ATOM 577 O O . ALA A 1 77 ? 35.566 -1.896 -40.162 1.00 97.25 77 ALA A O 1
ATOM 578 N N . ASP A 1 78 ? 36.390 0.128 -40.705 1.00 97.12 78 ASP A N 1
ATOM 579 C CA . ASP A 1 78 ? 35.853 0.841 -39.544 1.00 97.12 78 ASP A CA 1
ATOM 580 C C . ASP A 1 78 ? 34.316 0.930 -39.599 1.00 97.12 78 ASP A C 1
ATOM 582 O O . ASP A 1 78 ? 33.659 0.652 -38.596 1.00 97.12 78 ASP A O 1
ATOM 586 N N . TYR A 1 79 ? 33.721 1.204 -40.770 1.00 98.38 79 TYR A N 1
ATOM 587 C CA . TYR A 1 79 ? 32.261 1.159 -40.937 1.00 98.38 79 TYR A CA 1
ATOM 588 C C . TYR A 1 79 ? 31.702 -0.253 -40.734 1.00 98.38 79 TYR A C 1
ATOM 590 O O . TYR A 1 79 ? 30.725 -0.448 -40.014 1.00 98.38 79 TYR A O 1
ATOM 598 N N . LYS A 1 80 ? 32.341 -1.270 -41.322 1.00 98.31 80 LYS A N 1
ATOM 599 C CA . LYS A 1 80 ? 31.918 -2.671 -41.155 1.00 98.31 80 LYS A CA 1
ATOM 600 C C . LYS A 1 80 ? 31.987 -3.121 -39.696 1.00 98.31 80 LYS A C 1
ATOM 602 O O . LYS A 1 80 ? 31.077 -3.803 -39.237 1.00 98.31 80 LYS A O 1
ATOM 607 N N . ALA A 1 81 ? 33.029 -2.720 -38.966 1.00 97.44 81 ALA A N 1
ATOM 608 C CA . ALA A 1 81 ? 33.156 -3.007 -37.540 1.00 97.44 81 ALA A CA 1
ATOM 609 C C . ALA A 1 81 ? 32.078 -2.290 -36.708 1.00 97.44 81 ALA A C 1
ATOM 611 O O . ALA A 1 81 ? 31.542 -2.875 -35.770 1.00 97.44 81 ALA A O 1
ATOM 612 N N . LEU A 1 82 ? 31.713 -1.060 -37.083 1.00 98.00 82 LEU A N 1
ATOM 613 C CA . LEU A 1 82 ? 30.612 -0.317 -36.469 1.00 98.00 82 LEU A CA 1
ATOM 614 C C . LEU A 1 82 ? 29.271 -1.044 -36.632 1.00 98.00 82 LEU A C 1
ATOM 616 O O . LEU A 1 82 ? 28.562 -1.233 -35.646 1.00 98.00 82 LEU A O 1
ATOM 620 N N . ILE A 1 83 ? 28.944 -1.503 -37.843 1.00 98.56 83 ILE A N 1
ATOM 621 C CA . ILE A 1 83 ? 27.717 -2.279 -38.092 1.00 98.56 83 ILE A CA 1
ATOM 622 C C . ILE A 1 83 ? 27.746 -3.619 -37.348 1.00 98.56 83 ILE A C 1
ATOM 624 O O . ILE A 1 83 ? 26.747 -3.997 -36.744 1.00 98.56 83 ILE A O 1
ATOM 628 N N . ALA A 1 84 ? 28.890 -4.308 -37.326 1.00 98.12 84 ALA A N 1
ATOM 629 C CA . ALA A 1 84 ? 29.028 -5.576 -36.610 1.00 98.12 84 ALA A CA 1
ATOM 630 C C . ALA A 1 84 ? 28.762 -5.430 -35.101 1.00 98.12 84 ALA A C 1
ATOM 632 O O . ALA A 1 84 ? 28.099 -6.278 -34.508 1.00 98.12 84 ALA A O 1
ATOM 633 N N . ASP A 1 85 ? 29.229 -4.346 -34.477 1.00 98.19 85 ASP A N 1
ATOM 634 C CA . ASP A 1 85 ? 28.941 -4.064 -33.068 1.00 98.19 85 ASP A CA 1
ATOM 635 C C . ASP A 1 85 ? 27.444 -3.797 -32.822 1.00 98.19 85 ASP A C 1
ATOM 637 O O . ASP A 1 85 ? 26.905 -4.287 -31.828 1.00 98.19 85 ASP A O 1
ATOM 641 N N . ILE A 1 86 ? 26.760 -3.083 -33.728 1.00 98.69 86 ILE A N 1
ATOM 642 C CA . ILE A 1 86 ? 25.299 -2.883 -33.664 1.00 98.69 86 ILE A CA 1
ATOM 643 C C . ILE A 1 86 ? 24.571 -4.226 -33.779 1.00 98.69 86 ILE A C 1
ATOM 645 O O . ILE A 1 86 ? 23.643 -4.478 -33.011 1.00 98.69 86 ILE A O 1
ATOM 649 N N . ASP A 1 87 ? 24.996 -5.100 -34.691 1.00 98.56 87 ASP A N 1
ATOM 650 C CA . ASP A 1 87 ? 24.388 -6.420 -34.890 1.00 98.56 87 ASP A CA 1
ATOM 651 C C . ASP A 1 87 ? 24.540 -7.305 -33.636 1.00 98.56 87 ASP A C 1
ATOM 653 O O . ASP A 1 87 ? 23.588 -7.971 -33.230 1.00 98.56 87 ASP A O 1
ATOM 657 N N . ILE A 1 88 ? 25.695 -7.253 -32.962 1.00 96.19 88 ILE A N 1
ATOM 658 C CA . ILE A 1 88 ? 25.931 -7.972 -31.698 1.00 96.19 88 ILE A CA 1
ATOM 659 C C . ILE A 1 88 ? 24.995 -7.475 -30.590 1.00 96.19 88 ILE A C 1
ATOM 661 O O . ILE A 1 88 ? 24.388 -8.284 -29.893 1.00 96.19 88 ILE A O 1
ATOM 665 N N . ILE A 1 89 ? 24.863 -6.157 -30.415 1.00 97.00 89 ILE A N 1
ATOM 666 C CA . ILE A 1 89 ? 23.961 -5.600 -29.394 1.00 97.00 89 ILE A CA 1
ATOM 667 C C . ILE A 1 89 ? 22.496 -5.865 -29.744 1.00 97.00 89 ILE A C 1
ATOM 669 O O . ILE A 1 89 ? 21.705 -6.148 -28.851 1.00 97.00 89 ILE A O 1
ATOM 673 N N . SER A 1 90 ? 22.139 -5.855 -31.028 1.00 98.38 90 SER A N 1
ATOM 674 C CA . SER A 1 90 ? 20.783 -6.195 -31.476 1.00 98.38 90 SER A CA 1
ATOM 675 C C . SER A 1 90 ? 20.398 -7.618 -31.064 1.00 98.38 90 SER A C 1
ATOM 677 O O . SER A 1 90 ? 19.282 -7.831 -30.604 1.00 98.38 90 SER A O 1
ATOM 679 N N . ALA A 1 91 ? 21.331 -8.575 -31.132 1.00 96.56 91 ALA A N 1
ATOM 680 C CA . ALA A 1 91 ? 21.096 -9.941 -30.663 1.00 96.56 91 ALA A CA 1
ATOM 681 C C . ALA A 1 91 ? 20.861 -10.028 -29.141 1.00 96.56 91 ALA A C 1
ATOM 683 O O . ALA A 1 91 ? 20.048 -10.830 -28.690 1.00 96.56 91 ALA A O 1
ATOM 684 N N . GLU A 1 92 ? 21.528 -9.192 -28.340 1.00 96.00 92 GLU A N 1
ATOM 685 C CA . GLU A 1 92 ? 21.263 -9.104 -26.897 1.00 96.00 92 GLU A CA 1
ATOM 686 C C . GLU A 1 92 ? 19.892 -8.479 -26.607 1.00 96.00 92 GLU A C 1
ATOM 688 O O . GLU A 1 92 ? 19.137 -8.997 -25.785 1.00 96.00 92 GLU A O 1
ATOM 693 N N . LEU A 1 93 ? 19.530 -7.412 -27.325 1.00 98.12 93 LEU A N 1
ATOM 694 C CA . LEU A 1 93 ? 18.221 -6.762 -27.207 1.00 98.12 93 LEU A CA 1
ATOM 695 C C . LEU A 1 93 ? 17.070 -7.673 -27.679 1.00 98.12 93 LEU A C 1
ATOM 697 O O . LEU A 1 93 ? 15.979 -7.624 -27.106 1.00 98.12 93 LEU A O 1
ATOM 701 N N . GLN A 1 94 ? 17.318 -8.557 -28.654 1.00 98.19 94 GLN A N 1
ATOM 702 C CA . GLN A 1 94 ? 16.347 -9.546 -29.137 1.00 98.19 94 GLN A CA 1
ATOM 703 C C . GLN A 1 94 ? 15.878 -10.485 -28.022 1.00 98.19 94 GLN A C 1
ATOM 705 O O . GLN A 1 94 ? 14.695 -10.803 -27.969 1.00 98.19 94 GLN A O 1
ATOM 710 N N . LYS A 1 95 ? 16.746 -10.852 -27.068 1.00 97.88 95 LYS A N 1
ATOM 711 C CA . LYS A 1 95 ? 16.366 -11.707 -25.925 1.00 97.88 95 LYS A CA 1
ATOM 712 C C . LYS A 1 95 ? 15.201 -11.121 -25.118 1.00 97.88 95 LYS A C 1
ATOM 714 O O . LYS A 1 95 ? 14.366 -11.863 -24.606 1.00 97.88 95 LYS A O 1
ATOM 719 N N . PHE A 1 96 ? 15.134 -9.793 -25.006 1.00 98.44 96 PHE A N 1
ATOM 720 C CA . PHE A 1 96 ? 14.037 -9.099 -24.330 1.00 98.44 96 PHE A CA 1
ATOM 721 C C . PHE A 1 96 ? 12.768 -9.079 -25.182 1.00 98.44 96 PHE A C 1
ATOM 723 O O . PHE A 1 96 ? 11.683 -9.296 -24.648 1.00 98.44 96 PHE A O 1
ATOM 730 N N . SER A 1 97 ? 12.901 -8.880 -26.497 1.00 97.19 97 SER A N 1
ATOM 731 C CA . SER A 1 97 ? 11.779 -8.965 -27.442 1.00 97.19 97 SER A CA 1
ATOM 732 C C . SER A 1 97 ? 11.149 -10.363 -27.416 1.00 97.19 97 SER A C 1
ATOM 734 O O . SER A 1 97 ? 9.940 -10.485 -27.232 1.00 97.19 97 SER A O 1
ATOM 736 N N . ASP A 1 98 ? 11.973 -11.415 -27.458 1.00 96.19 98 ASP A N 1
ATOM 737 C CA . ASP A 1 98 ? 11.548 -12.818 -27.358 1.00 96.19 98 ASP A CA 1
ATOM 738 C C . ASP A 1 98 ? 10.850 -13.122 -26.023 1.00 96.19 98 ASP A C 1
ATOM 740 O O . ASP A 1 98 ? 9.958 -13.967 -25.951 1.00 96.19 98 ASP A O 1
ATOM 744 N N . ALA A 1 99 ? 11.238 -12.418 -24.955 1.00 93.81 99 ALA A N 1
ATOM 745 C CA . ALA A 1 99 ? 10.615 -12.515 -23.640 1.00 93.81 99 ALA A CA 1
ATOM 746 C C . ALA A 1 99 ? 9.354 -11.640 -23.480 1.00 93.81 99 ALA A C 1
ATOM 748 O O . ALA A 1 99 ? 8.737 -11.691 -22.415 1.00 93.81 99 ALA A O 1
ATOM 749 N N . GLY A 1 100 ? 8.972 -10.853 -24.492 1.00 95.06 100 GLY A N 1
ATOM 750 C CA . GLY A 1 100 ? 7.830 -9.935 -24.439 1.00 95.06 100 GLY A CA 1
ATOM 751 C C . GLY A 1 100 ? 8.066 -8.687 -23.582 1.00 95.06 100 GLY A C 1
ATOM 752 O O . GLY A 1 100 ? 7.110 -8.130 -23.050 1.00 95.06 100 GLY A O 1
ATOM 753 N N . ILE A 1 101 ? 9.322 -8.260 -23.418 1.00 97.38 101 ILE A N 1
ATOM 754 C CA . ILE A 1 101 ? 9.719 -7.193 -22.491 1.00 97.38 101 ILE A CA 1
ATOM 755 C C . ILE A 1 101 ? 10.098 -5.917 -23.266 1.00 97.38 101 ILE A C 1
ATOM 757 O O . ILE A 1 101 ? 11.053 -5.946 -24.055 1.00 97.38 101 ILE A O 1
ATOM 761 N N . PRO A 1 102 ? 9.398 -4.785 -23.048 1.00 97.81 102 PRO A N 1
ATOM 762 C CA . PRO A 1 102 ? 9.782 -3.494 -23.610 1.00 97.81 102 PRO A CA 1
ATOM 763 C C . PRO A 1 102 ? 10.985 -2.887 -22.876 1.00 97.81 102 PRO A C 1
ATOM 765 O O . PRO A 1 102 ? 11.172 -3.097 -21.676 1.00 97.81 102 PRO A O 1
ATOM 768 N N . LEU A 1 103 ? 11.792 -2.104 -23.594 1.00 98.62 103 LEU A N 1
ATOM 769 C CA . LEU A 1 103 ? 13.006 -1.466 -23.082 1.00 98.62 103 LEU A CA 1
ATOM 770 C C . LEU A 1 103 ? 13.001 0.039 -23.345 1.00 98.62 103 LEU A C 1
ATOM 772 O O . LEU A 1 103 ? 12.780 0.463 -24.478 1.00 98.62 103 LEU A O 1
ATOM 776 N N . LEU A 1 104 ? 13.356 0.838 -22.336 1.00 98.69 104 LEU A N 1
ATOM 777 C CA . LEU A 1 104 ? 13.775 2.230 -22.527 1.00 98.69 104 LEU A CA 1
ATOM 778 C C . LEU A 1 104 ? 15.230 2.228 -23.027 1.00 98.69 104 LEU A C 1
ATOM 780 O O . LEU A 1 104 ? 16.180 2.234 -22.245 1.00 98.69 104 LEU A O 1
ATOM 784 N N . TRP A 1 105 ? 15.412 2.117 -24.342 1.00 98.75 105 TRP A N 1
ATOM 785 C CA . TRP A 1 105 ? 16.722 1.977 -24.972 1.00 98.75 105 TRP A CA 1
ATOM 786 C C . TRP A 1 105 ? 17.409 3.332 -25.117 1.00 98.75 105 TRP A C 1
ATOM 788 O O . TRP A 1 105 ? 16.946 4.196 -25.864 1.00 98.75 105 TRP A O 1
ATOM 798 N N . ARG A 1 106 ? 18.540 3.504 -24.425 1.00 98.25 106 ARG A N 1
ATOM 799 C CA . ARG A 1 106 ? 19.260 4.781 -24.325 1.00 98.25 106 ARG A CA 1
ATOM 800 C C . ARG A 1 106 ? 20.695 4.691 -24.873 1.00 98.25 106 ARG A C 1
ATOM 802 O O . ARG A 1 106 ? 21.655 4.667 -24.098 1.00 98.25 106 ARG A O 1
ATOM 809 N N . PRO A 1 107 ? 20.876 4.581 -26.201 1.00 98.31 107 PRO A N 1
ATOM 810 C CA . PRO A 1 107 ? 22.195 4.525 -26.823 1.00 98.31 107 PRO A CA 1
ATOM 811 C C . PRO A 1 107 ? 22.789 5.926 -27.029 1.00 98.31 107 PRO A C 1
ATOM 813 O O . PRO A 1 107 ? 22.070 6.922 -27.032 1.00 98.31 107 PRO A O 1
ATOM 816 N N . LEU A 1 108 ? 24.099 5.989 -27.303 1.00 98.38 108 LEU A N 1
ATOM 817 C CA . LEU A 1 108 ? 24.794 7.208 -27.754 1.00 98.38 108 LEU A CA 1
ATOM 818 C C . LEU A 1 108 ? 24.547 8.432 -26.844 1.00 98.38 108 LEU A C 1
ATOM 820 O O . LEU A 1 108 ? 24.406 9.558 -27.329 1.00 98.38 108 LEU A O 1
ATOM 824 N N . HIS A 1 109 ? 24.472 8.210 -25.530 1.00 97.94 109 HIS A N 1
ATOM 825 C CA . HIS A 1 109 ? 24.144 9.237 -24.542 1.00 97.94 109 HIS A CA 1
ATOM 826 C C . HIS A 1 109 ? 25.235 10.312 -24.432 1.00 97.94 109 HIS A C 1
ATOM 828 O O . HIS A 1 109 ? 26.377 10.107 -24.847 1.00 97.94 109 HIS A O 1
ATOM 834 N N . GLU A 1 110 ? 24.859 11.487 -23.917 1.00 96.81 110 GLU A N 1
ATOM 835 C CA . GLU A 1 110 ? 25.758 12.623 -23.637 1.00 96.81 110 GLU A CA 1
ATOM 836 C C . GLU A 1 110 ? 26.625 13.092 -24.819 1.00 96.81 110 GLU A C 1
ATOM 838 O O . GLU A 1 110 ? 27.688 13.690 -24.645 1.00 96.81 110 GLU A O 1
ATOM 843 N N . ALA A 1 111 ? 26.176 12.858 -26.051 1.00 96.75 111 ALA A N 1
ATOM 844 C CA . ALA A 1 111 ? 26.969 13.135 -27.243 1.00 96.75 111 ALA A CA 1
ATOM 845 C C . ALA A 1 111 ? 27.460 14.589 -27.343 1.00 96.75 111 ALA A C 1
ATOM 847 O O . ALA A 1 111 ? 28.583 14.829 -27.787 1.00 96.75 111 ALA A O 1
ATOM 848 N N . GLN A 1 112 ? 26.654 15.543 -26.869 1.00 95.62 112 GLN A N 1
ATOM 849 C CA . GLN A 1 112 ? 27.015 16.958 -26.825 1.00 95.62 112 GLN A CA 1
ATOM 850 C C . GLN A 1 112 ? 28.314 17.229 -26.048 1.00 95.62 112 GLN A C 1
ATOM 852 O O . GLN A 1 112 ? 29.050 18.153 -26.393 1.00 95.62 112 GLN A O 1
ATOM 857 N N . GLY A 1 113 ? 28.612 16.438 -25.016 1.00 95.50 113 GLY A N 1
ATOM 858 C CA . GLY A 1 113 ? 29.820 16.591 -24.213 1.00 95.50 113 GLY A CA 1
ATOM 859 C C . GLY A 1 113 ? 31.111 16.252 -24.963 1.00 95.50 113 GLY A C 1
ATOM 860 O O . GLY A 1 113 ? 32.193 16.660 -24.547 1.00 95.50 113 GLY A O 1
ATOM 861 N N . ALA A 1 114 ? 31.014 15.502 -26.068 1.00 95.75 114 ALA A N 1
ATOM 862 C CA . ALA A 1 114 ? 32.126 15.047 -26.910 1.00 95.75 114 ALA A CA 1
ATOM 863 C C . ALA A 1 114 ? 33.237 14.245 -26.190 1.00 95.75 114 ALA A C 1
ATOM 865 O O . ALA A 1 114 ? 34.229 13.852 -26.816 1.00 95.75 114 ALA A O 1
ATOM 866 N N . TRP A 1 115 ? 33.074 13.932 -24.899 1.00 97.00 115 TRP A N 1
ATOM 867 C CA . TRP A 1 115 ? 33.967 13.039 -24.158 1.00 97.00 115 TRP A CA 1
ATOM 868 C C . TRP A 1 115 ? 33.825 11.581 -24.589 1.00 97.00 115 TRP A C 1
ATOM 870 O O . TRP A 1 115 ? 34.768 10.814 -24.402 1.00 97.00 115 TRP A O 1
ATOM 880 N N . PHE A 1 116 ? 32.713 11.207 -25.223 1.00 98.38 116 PHE A N 1
ATOM 881 C CA . PHE A 1 116 ? 32.553 9.928 -25.907 1.00 98.38 116 PHE A CA 1
ATOM 882 C C . PHE A 1 116 ? 32.785 10.050 -27.414 1.00 98.38 116 PHE A C 1
ATOM 884 O O . PHE A 1 116 ? 32.418 11.049 -28.039 1.00 98.38 116 PHE A O 1
ATOM 891 N N . TRP A 1 117 ? 33.357 9.005 -28.022 1.00 98.25 117 TRP A N 1
ATOM 892 C CA . TRP A 1 117 ? 33.813 9.070 -29.419 1.00 98.25 117 TRP A CA 1
ATOM 893 C C . TRP A 1 117 ? 32.680 9.335 -30.423 1.00 98.25 117 TRP A C 1
ATOM 895 O O . TRP A 1 117 ? 32.933 9.908 -31.483 1.00 98.25 117 TRP A O 1
ATOM 905 N N . TRP A 1 118 ? 31.435 8.962 -30.100 1.00 98.38 118 TRP A N 1
ATOM 906 C CA . TRP A 1 118 ? 30.270 9.218 -30.956 1.00 98.38 118 TRP A CA 1
ATOM 907 C C . TRP A 1 118 ? 29.871 10.698 -31.010 1.00 98.38 118 TRP A C 1
ATOM 909 O O . TRP A 1 118 ? 29.249 11.119 -31.981 1.00 98.38 118 TRP A O 1
ATOM 919 N N . GLY A 1 119 ? 30.264 11.498 -30.015 1.00 97.62 119 GLY A N 1
ATOM 920 C CA . GLY A 1 119 ? 30.096 12.954 -30.008 1.00 97.62 119 GLY A CA 1
ATOM 921 C C . GLY A 1 119 ? 31.281 13.722 -30.602 1.00 97.62 119 GLY A C 1
ATOM 922 O O . GLY A 1 119 ? 31.147 14.876 -30.997 1.00 97.62 119 GLY A O 1
ATOM 923 N N . ALA A 1 120 ? 32.453 13.093 -30.723 1.00 97.81 120 ALA A N 1
ATOM 924 C CA . ALA A 1 120 ? 33.709 13.782 -31.037 1.00 97.81 120 ALA A CA 1
ATOM 925 C C . ALA A 1 120 ? 33.791 14.394 -32.450 1.00 97.81 120 ALA A C 1
ATOM 927 O O . ALA A 1 120 ? 34.646 15.240 -32.701 1.00 97.81 120 ALA A O 1
ATOM 928 N N . SER A 1 121 ? 32.944 13.954 -33.388 1.00 97.69 121 SER A N 1
ATOM 929 C CA . SER A 1 121 ? 32.923 14.469 -34.770 1.00 97.69 121 SER A CA 1
ATOM 930 C C . SER A 1 121 ? 31.884 15.569 -35.012 1.00 97.69 121 SER A C 1
ATOM 932 O O . SER A 1 121 ? 31.895 16.150 -36.093 1.00 97.69 121 SER A O 1
ATOM 934 N N . GLY A 1 122 ? 31.052 15.894 -34.016 1.00 97.69 122 GLY A N 1
ATOM 935 C CA . GLY A 1 122 ? 30.008 16.913 -34.116 1.00 97.69 122 GLY A CA 1
ATOM 936 C C . GLY A 1 122 ? 28.590 16.357 -34.324 1.00 97.69 122 GLY A C 1
ATOM 937 O O . GLY A 1 122 ? 28.393 15.143 -34.444 1.00 97.69 122 GLY A O 1
ATOM 938 N N . PRO A 1 123 ? 27.581 17.250 -34.344 1.00 98.12 123 PRO A N 1
ATOM 939 C CA . PRO A 1 123 ? 26.169 16.873 -34.334 1.00 98.12 123 PRO A CA 1
ATOM 940 C C . PRO A 1 123 ? 25.699 16.156 -35.602 1.00 98.12 123 PRO A C 1
ATOM 942 O O . PRO A 1 123 ? 24.851 15.271 -35.514 1.00 98.12 123 PRO A O 1
ATOM 945 N N . GLU A 1 124 ? 26.225 16.493 -36.781 1.00 98.44 124 GLU A N 1
ATOM 946 C CA . GLU A 1 124 ? 25.801 15.847 -38.033 1.00 98.44 124 GLU A CA 1
ATOM 947 C C . GLU A 1 124 ? 26.187 14.366 -38.065 1.00 98.44 124 GLU A C 1
ATOM 949 O O . GLU A 1 124 ? 25.364 13.502 -38.377 1.00 98.44 124 GLU A O 1
ATOM 954 N N . GLU A 1 125 ? 27.418 14.055 -37.669 1.00 98.56 125 GLU A N 1
ATOM 955 C CA . GLU A 1 125 ? 27.924 12.692 -37.583 1.00 98.56 125 GLU A CA 1
ATOM 956 C C . GLU A 1 125 ? 27.196 11.874 -36.502 1.00 98.56 125 GLU A C 1
ATOM 958 O O . GLU A 1 125 ? 26.882 10.706 -36.748 1.00 98.56 125 GLU A O 1
ATOM 963 N N . LEU A 1 126 ? 26.840 12.478 -35.358 1.00 98.56 126 LEU A N 1
ATOM 964 C CA . LEU A 1 126 ? 25.981 11.821 -34.364 1.00 98.56 126 LEU A CA 1
ATOM 965 C C . LEU A 1 126 ? 24.615 11.464 -34.962 1.00 98.56 126 LEU A C 1
ATOM 967 O O . LEU A 1 126 ? 24.179 10.318 -34.854 1.00 98.56 126 LEU A O 1
ATOM 971 N N . LYS A 1 127 ? 23.923 12.429 -35.580 1.00 98.81 127 LYS A N 1
ATOM 972 C CA . LYS A 1 127 ? 22.576 12.216 -36.137 1.00 98.81 127 LYS A CA 1
ATOM 973 C C . LYS A 1 127 ? 22.584 11.136 -37.218 1.00 98.81 127 LYS A C 1
ATOM 975 O O . LYS A 1 127 ? 21.667 10.314 -37.274 1.00 98.81 127 LYS A O 1
ATOM 980 N N . ALA A 1 128 ? 23.632 11.096 -38.042 1.00 98.81 128 ALA A N 1
ATOM 981 C CA . ALA A 1 128 ? 23.834 10.033 -39.020 1.00 98.81 128 ALA A CA 1
ATOM 982 C C . ALA A 1 128 ? 24.006 8.661 -38.346 1.00 98.81 128 ALA A C 1
ATOM 984 O O . ALA A 1 128 ? 23.331 7.705 -38.731 1.00 98.81 128 ALA A O 1
ATOM 985 N N . LEU A 1 129 ? 24.844 8.564 -37.308 1.00 98.81 129 LEU A N 1
ATOM 986 C CA . LEU A 1 129 ? 25.043 7.324 -36.554 1.00 98.81 129 LEU A CA 1
ATOM 987 C C . LEU A 1 129 ? 23.761 6.855 -35.848 1.00 98.81 129 LEU A C 1
ATOM 989 O O . LEU A 1 129 ? 23.430 5.671 -35.919 1.00 98.81 129 LEU A O 1
ATOM 993 N N . TRP A 1 130 ? 23.012 7.769 -35.226 1.00 98.88 130 TRP A N 1
ATOM 994 C CA . TRP A 1 130 ? 21.722 7.469 -34.601 1.00 98.88 130 TRP A CA 1
ATOM 995 C C . TRP A 1 130 ? 20.757 6.840 -35.604 1.00 98.88 130 TRP A C 1
ATOM 997 O O . TRP A 1 130 ? 20.188 5.785 -35.341 1.00 98.88 130 TRP A O 1
ATOM 1007 N N . ARG A 1 131 ? 20.610 7.443 -36.790 1.00 98.81 131 ARG A N 1
ATOM 1008 C CA . ARG A 1 131 ? 19.717 6.925 -37.838 1.00 98.81 131 ARG A CA 1
ATOM 1009 C C . ARG A 1 131 ? 20.185 5.588 -38.407 1.00 98.81 131 ARG A C 1
ATOM 1011 O O . ARG A 1 131 ? 19.343 4.746 -38.708 1.00 98.81 131 ARG A O 1
ATOM 1018 N N . ILE A 1 132 ? 21.496 5.362 -38.521 1.00 98.81 132 ILE A N 1
ATOM 1019 C CA . ILE A 1 132 ? 22.047 4.049 -38.891 1.00 98.81 132 ILE A CA 1
ATOM 1020 C C . ILE A 1 132 ? 21.652 3.002 -37.848 1.00 98.81 132 ILE A C 1
ATOM 1022 O O . ILE A 1 132 ? 21.130 1.955 -38.220 1.00 98.81 132 ILE A O 1
ATOM 1026 N N . MET A 1 133 ? 21.849 3.291 -36.558 1.00 98.81 133 MET A N 1
ATOM 1027 C CA . MET A 1 133 ? 21.489 2.374 -35.475 1.00 98.81 133 MET A CA 1
ATOM 1028 C C . MET A 1 133 ? 19.982 2.109 -35.435 1.00 98.81 133 MET A C 1
ATOM 1030 O O . MET A 1 133 ? 19.582 0.949 -35.390 1.00 98.81 133 MET A O 1
ATOM 1034 N N . TYR A 1 134 ? 19.161 3.158 -35.523 1.00 98.88 134 TYR A N 1
ATOM 1035 C CA . TYR A 1 134 ? 17.702 3.053 -35.556 1.00 98.88 134 TYR A CA 1
ATOM 1036 C C . TYR A 1 134 ? 17.228 2.163 -36.704 1.00 98.88 134 TYR A C 1
ATOM 1038 O O . TYR A 1 134 ? 16.496 1.203 -36.485 1.00 98.88 134 TYR A O 1
ATOM 1046 N N . ASN A 1 135 ? 17.691 2.422 -37.930 1.00 98.75 135 ASN A N 1
ATOM 1047 C CA . ASN A 1 135 ? 17.302 1.616 -39.085 1.00 98.75 135 ASN A CA 1
ATOM 1048 C C . ASN A 1 135 ? 17.788 0.171 -38.946 1.00 98.75 135 ASN A C 1
ATOM 1050 O O . ASN A 1 135 ? 17.023 -0.759 -39.186 1.00 98.75 135 ASN A O 1
ATOM 1054 N N . ARG A 1 136 ? 19.034 -0.038 -38.514 1.00 98.56 136 ARG A N 1
ATOM 1055 C CA . ARG A 1 136 ? 19.593 -1.382 -38.360 1.00 98.56 136 ARG A CA 1
ATOM 1056 C C . ARG A 1 136 ? 18.821 -2.189 -37.312 1.00 98.56 136 ARG A C 1
ATOM 1058 O O . ARG A 1 136 ? 18.407 -3.306 -37.595 1.00 98.56 136 ARG A O 1
ATOM 1065 N N . MET A 1 137 ? 18.562 -1.621 -36.136 1.00 98.75 137 MET A N 1
ATOM 1066 C CA . MET A 1 137 ? 17.853 -2.301 -35.044 1.00 98.75 137 MET A CA 1
ATOM 1067 C C . MET A 1 137 ? 16.360 -2.505 -35.346 1.00 98.75 137 MET A C 1
ATOM 1069 O O . MET A 1 137 ? 15.845 -3.614 -35.222 1.00 98.75 137 MET A O 1
ATOM 1073 N N . THR A 1 138 ? 15.662 -1.458 -35.787 1.00 98.38 138 THR A N 1
ATOM 1074 C CA . THR A 1 138 ? 14.200 -1.479 -35.956 1.00 98.38 138 THR A CA 1
ATOM 1075 C C . THR A 1 138 ? 13.778 -2.101 -37.289 1.00 98.38 138 THR A C 1
ATOM 1077 O O . THR A 1 138 ? 12.803 -2.851 -37.352 1.00 98.38 138 THR A O 1
ATOM 1080 N N . ILE A 1 139 ? 14.494 -1.812 -38.381 1.00 98.12 139 ILE A N 1
ATOM 1081 C CA . ILE A 1 139 ? 14.114 -2.257 -39.731 1.00 98.12 139 ILE A CA 1
ATOM 1082 C C . ILE A 1 139 ? 14.797 -3.572 -40.092 1.00 98.12 139 ILE A C 1
ATOM 1084 O O . ILE A 1 139 ? 14.101 -4.470 -40.564 1.00 98.12 139 ILE A O 1
ATOM 1088 N N . ASP A 1 140 ? 16.105 -3.718 -39.886 1.00 98.31 140 ASP A N 1
ATOM 1089 C CA . ASP A 1 140 ? 16.805 -4.943 -40.301 1.00 98.31 140 ASP A CA 1
ATOM 1090 C C . ASP A 1 140 ? 16.620 -6.065 -39.268 1.00 98.31 140 ASP A C 1
ATOM 1092 O O . ASP A 1 140 ? 16.201 -7.162 -39.636 1.00 98.31 140 ASP A O 1
ATOM 1096 N N . HIS A 1 141 ? 16.857 -5.779 -37.980 1.00 98.38 141 HIS A N 1
ATOM 1097 C CA . HIS A 1 141 ? 16.706 -6.747 -36.876 1.00 98.38 141 HIS A CA 1
ATOM 1098 C C . HIS A 1 141 ? 15.280 -6.864 -36.326 1.00 98.38 141 HIS A C 1
ATOM 1100 O O . HIS A 1 141 ? 15.018 -7.749 -35.523 1.00 98.38 141 HIS A O 1
ATOM 1106 N N . LYS A 1 142 ? 14.341 -6.022 -36.780 1.00 98.31 142 LYS A N 1
ATOM 1107 C CA . LYS A 1 142 ? 12.913 -6.074 -36.400 1.00 98.31 142 LYS A CA 1
ATOM 1108 C C . LYS A 1 142 ? 12.642 -5.919 -34.899 1.00 98.31 142 LYS A C 1
ATOM 1110 O O . LYS A 1 142 ? 11.596 -6.357 -34.422 1.00 98.31 142 LYS A O 1
ATOM 1115 N N . LEU A 1 143 ? 13.530 -5.245 -34.171 1.00 98.44 143 LEU A N 1
ATOM 1116 C CA . LEU A 1 143 ? 13.322 -4.942 -32.759 1.00 98.44 143 LEU A CA 1
ATOM 1117 C C . LEU A 1 143 ? 12.201 -3.906 -32.615 1.00 98.44 143 LEU A C 1
ATOM 1119 O O . LEU A 1 143 ? 12.380 -2.724 -32.897 1.00 98.44 143 LEU A O 1
ATOM 1123 N N . ASN A 1 144 ? 11.027 -4.371 -32.190 1.00 97.00 144 ASN A N 1
ATOM 1124 C CA . ASN A 1 144 ? 9.812 -3.572 -32.000 1.00 97.00 144 ASN A CA 1
ATOM 1125 C C . ASN A 1 144 ? 9.481 -3.315 -30.517 1.00 97.00 144 ASN A C 1
ATOM 1127 O O . ASN A 1 144 ? 8.434 -2.753 -30.211 1.00 97.00 144 ASN A O 1
ATOM 1131 N N . ASN A 1 145 ? 10.363 -3.731 -29.606 1.00 98.12 145 ASN A N 1
ATOM 1132 C CA . ASN A 1 145 ? 10.232 -3.573 -28.157 1.00 98.12 145 ASN A CA 1
ATOM 1133 C C . ASN A 1 145 ? 11.077 -2.410 -27.599 1.00 98.12 145 ASN A C 1
ATOM 1135 O O . ASN A 1 145 ? 11.178 -2.266 -26.383 1.00 98.12 145 ASN A O 1
ATOM 1139 N N . LEU A 1 146 ? 11.714 -1.606 -28.458 1.00 98.75 146 LEU A N 1
ATOM 1140 C CA . LEU A 1 146 ? 12.588 -0.503 -28.051 1.00 98.75 146 LEU A CA 1
ATOM 1141 C C . LEU A 1 146 ? 11.833 0.831 -28.054 1.00 98.75 146 LEU A C 1
ATOM 1143 O O . LEU A 1 146 ? 11.304 1.240 -29.085 1.00 98.75 146 LEU A O 1
ATOM 1147 N N . ILE A 1 147 ? 11.856 1.521 -26.917 1.00 98.81 147 ILE A N 1
ATOM 1148 C CA . ILE A 1 147 ? 11.449 2.920 -26.754 1.00 98.81 147 ILE A CA 1
AT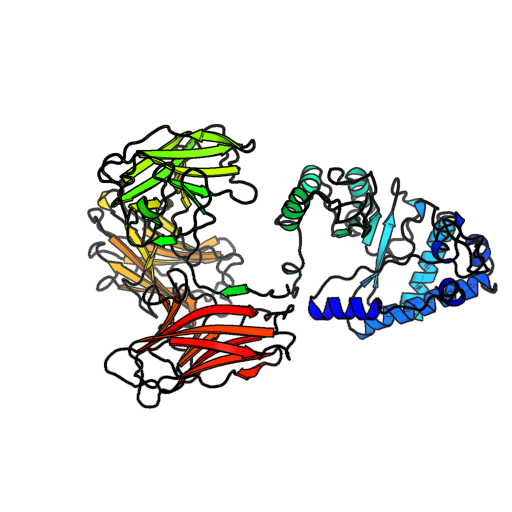OM 1149 C C . ILE A 1 147 ? 12.732 3.752 -26.739 1.00 98.81 147 ILE A C 1
ATOM 1151 O O . ILE A 1 147 ? 13.554 3.611 -25.834 1.00 98.81 147 ILE A O 1
ATOM 1155 N N . TRP A 1 148 ? 12.935 4.588 -27.752 1.00 98.75 148 TRP A N 1
ATOM 1156 C CA . TRP A 1 148 ? 14.201 5.274 -28.008 1.00 98.75 148 TRP A CA 1
ATOM 1157 C C . TRP A 1 148 ? 14.356 6.532 -27.154 1.00 98.75 148 TRP A C 1
ATOM 1159 O O . TRP A 1 148 ? 13.613 7.505 -27.308 1.00 98.75 148 TRP A O 1
ATOM 1169 N N . VAL A 1 149 ? 15.365 6.536 -26.285 1.00 98.81 149 VAL A N 1
ATOM 1170 C CA . VAL A 1 149 ? 15.652 7.624 -25.345 1.00 98.81 149 VAL A CA 1
ATOM 1171 C C . VAL A 1 149 ? 16.885 8.405 -25.801 1.00 98.81 149 VAL A C 1
ATOM 1173 O O . VAL A 1 149 ? 18.003 7.894 -25.751 1.00 98.81 149 VAL A O 1
ATOM 1176 N N . PHE A 1 150 ? 16.699 9.654 -26.234 1.00 98.38 150 PHE A N 1
ATOM 1177 C CA . PHE A 1 150 ? 17.796 10.555 -26.606 1.00 98.38 150 PHE A CA 1
ATOM 1178 C C . PHE A 1 150 ? 18.184 11.453 -25.435 1.00 98.38 150 PHE A C 1
ATOM 1180 O O . PHE A 1 150 ? 17.387 12.279 -24.995 1.00 98.38 150 PHE A O 1
ATOM 1187 N N . THR A 1 151 ? 19.420 11.345 -24.963 1.00 96.56 151 THR A N 1
ATOM 1188 C CA . THR A 1 151 ? 19.877 12.077 -23.779 1.00 96.56 151 THR A CA 1
ATOM 1189 C C . THR A 1 151 ? 20.738 13.291 -24.116 1.00 96.56 151 THR A C 1
ATOM 1191 O O . THR A 1 151 ? 21.725 13.197 -24.844 1.00 96.56 151 THR A O 1
ATOM 1194 N N . ASN A 1 152 ? 20.393 14.417 -23.496 1.00 95.88 152 ASN A N 1
ATOM 1195 C CA . ASN A 1 152 ? 21.127 15.675 -23.529 1.00 95.88 152 ASN A CA 1
ATOM 1196 C C . ASN A 1 152 ? 22.083 15.788 -22.329 1.00 95.88 152 ASN A C 1
ATOM 1198 O O . ASN A 1 152 ? 21.874 15.166 -21.292 1.00 95.88 152 ASN A O 1
ATOM 1202 N N . THR A 1 153 ? 23.093 16.645 -22.453 1.00 93.31 153 THR A N 1
ATOM 1203 C CA . THR A 1 153 ? 23.947 17.104 -21.345 1.00 93.31 153 THR A CA 1
ATOM 1204 C C . THR A 1 153 ? 24.229 18.601 -21.532 1.00 93.31 153 THR A C 1
ATOM 1206 O O . THR A 1 153 ? 23.783 19.194 -22.515 1.00 93.31 153 THR A O 1
ATOM 1209 N N . GLY A 1 154 ? 24.927 19.248 -20.599 1.00 87.31 154 GLY A N 1
ATOM 1210 C CA . GLY A 1 154 ? 25.295 20.663 -20.718 1.00 87.31 154 GLY A CA 1
ATOM 1211 C C . GLY A 1 154 ? 24.080 21.588 -20.886 1.00 87.31 154 GLY A C 1
ATOM 1212 O O . GLY A 1 154 ? 23.167 21.568 -20.057 1.00 87.31 154 GLY A O 1
ATOM 1213 N N . ASP A 1 155 ? 24.072 22.395 -21.954 1.00 86.62 155 ASP A N 1
ATOM 1214 C CA . ASP A 1 155 ? 23.014 23.376 -22.259 1.00 86.62 155 ASP A CA 1
ATOM 1215 C C . ASP A 1 155 ? 21.792 22.790 -22.997 1.00 86.62 155 ASP A C 1
ATOM 1217 O O . ASP A 1 155 ? 20.849 23.518 -23.313 1.00 86.62 155 ASP A O 1
ATOM 1221 N N . SER A 1 156 ? 21.776 21.475 -23.245 1.00 92.00 156 SER A N 1
ATOM 1222 C CA . SER A 1 156 ? 20.716 20.791 -23.993 1.00 92.00 156 SER A CA 1
ATOM 1223 C C . SER A 1 156 ? 20.500 21.356 -25.402 1.00 92.00 156 SER A C 1
ATOM 1225 O O . SER A 1 156 ? 19.360 21.589 -25.809 1.00 92.00 156 SER A O 1
ATOM 1227 N N . SER A 1 157 ? 21.566 21.604 -26.165 1.00 93.19 157 SER A N 1
ATOM 1228 C CA . SER A 1 157 ? 21.492 22.172 -27.519 1.00 93.19 157 SER A CA 1
ATOM 1229 C C . SER A 1 157 ? 20.640 21.324 -28.477 1.00 93.19 157 SER A C 1
ATOM 1231 O O . SER A 1 157 ? 20.766 20.103 -28.558 1.00 93.19 157 SER A O 1
ATOM 1233 N N . ALA A 1 158 ? 19.774 21.984 -29.255 1.00 94.50 158 ALA A N 1
ATOM 1234 C CA . ALA A 1 158 ? 18.900 21.326 -30.231 1.00 94.50 158 ALA A CA 1
ATOM 1235 C C . ALA A 1 158 ? 19.650 20.767 -31.455 1.00 94.50 158 ALA A C 1
ATOM 1237 O O . ALA A 1 158 ? 19.097 19.941 -32.179 1.00 94.50 158 ALA A O 1
ATOM 1238 N N . GLU A 1 159 ? 20.892 21.197 -31.699 1.00 97.00 159 GLU A N 1
ATOM 1239 C CA . GLU A 1 159 ? 21.669 20.818 -32.891 1.00 97.00 159 GLU A CA 1
ATOM 1240 C C . GLU A 1 159 ? 21.941 19.309 -32.975 1.00 97.00 159 GLU A C 1
ATOM 1242 O O . GLU A 1 159 ? 22.045 18.749 -34.071 1.00 97.00 159 GLU A O 1
ATOM 1247 N N . TRP A 1 160 ? 22.007 18.655 -31.815 1.00 97.81 160 TRP A N 1
ATOM 1248 C CA . TRP A 1 160 ? 22.306 17.234 -31.661 1.00 97.81 160 TRP A CA 1
ATOM 1249 C C . TRP A 1 160 ? 21.076 16.329 -31.804 1.00 97.81 160 TRP A C 1
ATOM 1251 O O . TRP A 1 160 ? 21.229 15.112 -31.872 1.00 97.81 160 TRP A O 1
ATOM 1261 N N . TYR A 1 161 ? 19.863 16.892 -31.861 1.00 97.88 161 TYR A N 1
ATOM 1262 C CA . TYR A 1 161 ? 18.624 16.115 -31.851 1.00 97.88 161 TYR A CA 1
ATOM 1263 C C . TYR A 1 161 ? 18.420 15.317 -33.161 1.00 97.88 161 TYR A C 1
ATOM 1265 O O . TYR A 1 161 ? 18.334 15.922 -34.235 1.00 97.88 161 TYR A O 1
ATOM 1273 N N . PRO A 1 162 ? 18.284 13.974 -33.112 1.00 98.12 162 PRO A N 1
ATOM 1274 C CA . PRO A 1 162 ? 18.164 13.132 -34.312 1.00 98.12 162 PRO A CA 1
ATOM 1275 C C . PRO A 1 162 ? 16.867 13.296 -35.118 1.00 98.12 162 PRO A C 1
ATOM 1277 O O . PRO A 1 162 ? 16.855 13.047 -36.332 1.00 98.12 162 PRO A O 1
ATOM 1280 N N . GLY A 1 163 ? 15.784 13.721 -34.463 1.00 97.19 163 GLY A N 1
ATOM 1281 C CA . GLY A 1 163 ? 14.477 13.952 -35.078 1.00 97.19 163 GLY A CA 1
ATOM 1282 C C . GLY A 1 163 ? 13.327 13.238 -34.365 1.00 97.19 163 GLY A C 1
ATOM 1283 O O . GLY A 1 163 ? 13.509 12.218 -33.709 1.00 97.19 163 GLY A O 1
ATOM 1284 N N . ASN A 1 164 ? 12.117 13.785 -34.517 1.00 96.69 164 ASN A N 1
ATOM 1285 C CA . ASN A 1 164 ? 10.904 13.287 -33.856 1.00 96.69 164 ASN A CA 1
ATOM 1286 C C . ASN A 1 164 ? 10.467 11.887 -34.303 1.00 96.69 164 ASN A C 1
ATOM 1288 O O . ASN A 1 164 ? 9.692 11.259 -33.585 1.00 96.69 164 ASN A O 1
ATOM 1292 N N . ASP A 1 165 ? 10.907 11.454 -35.483 1.00 97.69 165 ASP A N 1
ATOM 1293 C CA . ASP A 1 165 ? 10.587 10.174 -36.119 1.00 97.69 165 ASP A CA 1
ATOM 1294 C C . ASP A 1 165 ? 11.414 9.001 -35.577 1.00 97.69 165 ASP A C 1
ATOM 1296 O O . ASP A 1 165 ? 11.055 7.852 -35.806 1.00 97.69 165 ASP A O 1
ATOM 1300 N N . VAL A 1 166 ? 12.510 9.283 -34.867 1.00 98.38 166 VAL A N 1
ATOM 1301 C CA . VAL A 1 166 ? 13.477 8.274 -34.396 1.00 98.38 166 VAL A CA 1
ATOM 1302 C C . VAL A 1 166 ? 13.819 8.414 -32.907 1.00 98.38 166 VAL A C 1
ATOM 1304 O O . VAL A 1 166 ? 14.806 7.843 -32.447 1.00 98.38 166 VAL A O 1
ATOM 1307 N N . VAL A 1 167 ? 13.039 9.203 -32.162 1.00 98.56 167 VAL A N 1
ATOM 1308 C CA . VAL A 1 167 ? 13.187 9.434 -30.716 1.00 98.56 167 VAL A CA 1
ATOM 1309 C C . VAL A 1 167 ? 11.808 9.422 -30.068 1.00 98.56 167 VAL A C 1
ATOM 1311 O O . VAL A 1 167 ? 10.916 10.125 -30.539 1.00 98.56 167 VAL A O 1
ATOM 1314 N N . ASP A 1 168 ? 11.650 8.710 -28.957 1.00 98.44 168 ASP A N 1
ATOM 1315 C CA . ASP A 1 168 ? 10.400 8.624 -28.191 1.00 98.44 168 ASP A CA 1
ATOM 1316 C C . ASP A 1 168 ? 10.447 9.483 -26.919 1.00 98.44 168 ASP A C 1
ATOM 1318 O O . ASP A 1 168 ? 9.516 10.244 -26.640 1.00 98.44 168 ASP A O 1
ATOM 1322 N N . ILE A 1 169 ? 11.563 9.420 -26.186 1.00 98.69 169 ILE A N 1
ATOM 1323 C CA . ILE A 1 169 ? 11.798 10.136 -24.923 1.00 98.69 169 ILE A CA 1
ATOM 1324 C C . ILE A 1 169 ? 13.046 11.003 -25.059 1.00 98.69 169 ILE A C 1
ATOM 1326 O O . ILE A 1 169 ? 14.035 10.594 -25.670 1.00 98.69 169 ILE A O 1
ATOM 1330 N N . VAL A 1 170 ? 13.025 12.191 -24.458 1.00 98.19 170 VAL A N 1
ATOM 1331 C CA . VAL A 1 170 ? 14.213 13.039 -24.329 1.00 98.19 170 VAL A CA 1
ATOM 1332 C C . VAL A 1 170 ? 14.686 13.083 -22.878 1.00 98.19 170 VAL A C 1
ATOM 1334 O O . VAL A 1 170 ? 13.923 13.352 -21.954 1.00 98.19 170 VAL A O 1
ATOM 1337 N N . GLY A 1 171 ? 15.961 12.787 -22.679 1.00 97.19 171 GLY A N 1
ATOM 1338 C CA . GLY A 1 171 ? 16.612 12.736 -21.381 1.00 97.19 171 GLY A CA 1
ATOM 1339 C C . GLY A 1 171 ? 17.534 13.923 -21.132 1.00 97.19 171 GLY A C 1
ATOM 1340 O O . GLY A 1 171 ? 17.965 14.595 -22.076 1.00 97.19 171 GLY A O 1
ATOM 1341 N N . TYR A 1 172 ? 17.888 14.122 -19.871 1.00 97.50 172 TYR A N 1
ATOM 1342 C CA . TYR A 1 172 ? 19.018 14.931 -19.432 1.00 97.50 172 TYR A CA 1
ATOM 1343 C C . TYR A 1 172 ? 19.854 14.140 -18.423 1.00 97.50 172 TYR A C 1
ATOM 1345 O O . TYR A 1 172 ? 19.296 13.606 -17.465 1.00 97.50 172 TYR A O 1
ATOM 1353 N N . ASP A 1 173 ? 21.168 14.083 -18.632 1.00 95.44 173 ASP A N 1
ATOM 1354 C CA . ASP A 1 173 ? 22.119 13.563 -17.646 1.00 95.44 173 ASP A CA 1
ATOM 1355 C C . ASP A 1 173 ? 22.722 14.759 -16.898 1.00 95.44 173 ASP A C 1
ATOM 1357 O O . ASP A 1 173 ? 23.455 15.575 -17.469 1.00 95.44 173 ASP A O 1
ATOM 1361 N N . GLY A 1 174 ? 22.327 14.910 -15.631 1.00 89.56 174 GLY A N 1
ATOM 1362 C CA . GLY A 1 174 ? 22.613 16.088 -14.816 1.00 89.56 174 GLY A CA 1
ATOM 1363 C C . GLY A 1 174 ? 23.563 15.791 -13.662 1.00 89.56 174 GLY A C 1
ATOM 1364 O O . GLY A 1 174 ? 23.216 15.063 -12.734 1.00 89.56 174 GLY A O 1
ATOM 1365 N N . TYR A 1 175 ? 24.737 16.425 -13.666 1.00 87.50 175 TYR A N 1
ATOM 1366 C CA . TYR A 1 175 ? 25.742 16.329 -12.601 1.00 87.50 175 TYR A CA 1
ATOM 1367 C C . TYR A 1 175 ? 26.221 17.732 -12.171 1.00 87.50 175 TYR A C 1
ATOM 1369 O O . TYR A 1 175 ? 26.801 18.470 -12.960 1.00 87.50 175 TYR A O 1
ATOM 1377 N N . ASP A 1 176 ? 25.975 18.086 -10.910 1.00 78.44 176 ASP A N 1
ATOM 1378 C CA . ASP A 1 176 ? 26.309 19.326 -10.184 1.00 78.44 176 ASP A CA 1
ATOM 1379 C C . ASP A 1 176 ? 26.719 18.966 -8.732 1.00 78.44 176 ASP A C 1
ATOM 1381 O O . ASP A 1 176 ? 26.013 19.175 -7.736 1.00 78.44 176 ASP A O 1
ATOM 1385 N N . GLY A 1 177 ? 27.857 18.274 -8.616 1.00 72.56 177 GLY A N 1
ATOM 1386 C CA . GLY A 1 177 ? 28.254 17.620 -7.370 1.00 72.56 177 GLY A CA 1
ATOM 1387 C C . GLY A 1 177 ? 27.232 16.556 -6.950 1.00 72.56 177 GLY A C 1
ATOM 1388 O O . GLY A 1 177 ? 26.841 15.707 -7.747 1.00 72.56 177 GLY A O 1
ATOM 1389 N N . LYS A 1 178 ? 26.784 16.579 -5.688 1.00 65.25 178 LYS A N 1
ATOM 1390 C CA . LYS A 1 178 ? 25.836 15.573 -5.177 1.00 65.25 178 LYS A CA 1
ATOM 1391 C C . LYS A 1 178 ? 24.393 15.778 -5.649 1.00 65.25 178 LYS A C 1
ATOM 1393 O O . LYS A 1 178 ? 23.626 14.844 -5.534 1.00 65.25 178 LYS A O 1
ATOM 1398 N N . ASN A 1 179 ? 23.994 16.939 -6.168 1.00 66.94 179 ASN A N 1
ATOM 1399 C CA . ASN A 1 179 ? 22.656 17.212 -6.739 1.00 66.94 179 ASN A CA 1
ATOM 1400 C C . ASN A 1 179 ? 21.410 17.119 -5.840 1.00 66.94 179 ASN A C 1
ATOM 1402 O O . ASN A 1 179 ? 20.318 17.343 -6.352 1.00 66.94 179 ASN A O 1
ATOM 1406 N N . ALA A 1 180 ? 21.498 16.839 -4.534 1.00 63.53 180 ALA A N 1
ATOM 1407 C CA . ALA A 1 180 ? 20.289 16.659 -3.708 1.00 63.53 180 ALA A CA 1
ATOM 1408 C C . ALA A 1 180 ? 19.325 17.872 -3.729 1.00 63.53 180 ALA A C 1
ATOM 1410 O O . ALA A 1 180 ? 18.119 17.703 -3.567 1.00 63.53 180 ALA A O 1
ATOM 1411 N N . GLY A 1 181 ? 19.850 19.086 -3.944 1.00 72.31 181 GLY A N 1
ATOM 1412 C CA . GLY A 1 181 ? 19.077 20.332 -4.001 1.00 72.31 181 GLY A CA 1
ATOM 1413 C C . GLY A 1 181 ? 18.947 20.979 -5.384 1.00 72.31 181 GLY A C 1
ATOM 1414 O O . GLY A 1 181 ? 18.356 22.048 -5.462 1.00 72.31 181 GLY A O 1
ATOM 1415 N N . ASN A 1 182 ? 19.493 20.386 -6.453 1.00 87.25 182 ASN A N 1
ATOM 1416 C CA . ASN A 1 182 ? 19.396 20.944 -7.806 1.00 87.25 182 ASN A CA 1
ATOM 1417 C C . ASN A 1 182 ? 18.453 20.080 -8.661 1.00 87.25 182 ASN A C 1
ATOM 1419 O O . ASN A 1 182 ? 18.840 18.988 -9.077 1.00 87.25 182 ASN A O 1
ATOM 1423 N N . PRO A 1 183 ? 17.224 20.542 -8.947 1.00 88.62 183 PRO A N 1
ATOM 1424 C CA . PRO A 1 183 ? 16.263 19.774 -9.732 1.00 88.62 183 PRO A CA 1
ATOM 1425 C C . PRO A 1 183 ? 16.456 19.919 -11.251 1.00 88.62 183 PRO A C 1
ATOM 1427 O O . PRO A 1 183 ? 15.634 19.408 -12.012 1.00 88.62 183 PRO A O 1
ATOM 1430 N N . PHE A 1 184 ? 17.494 20.628 -11.716 1.00 93.44 184 PHE A N 1
ATOM 1431 C CA . PHE A 1 184 ? 17.757 20.888 -13.140 1.00 93.44 184 PHE A CA 1
ATOM 1432 C C . PHE A 1 184 ? 16.571 21.546 -13.865 1.00 93.44 184 PHE A C 1
ATOM 1434 O O . PHE A 1 184 ? 16.240 21.233 -15.012 1.00 93.44 184 PHE A O 1
ATOM 1441 N N . LYS A 1 185 ? 15.904 22.485 -13.181 1.00 94.06 185 LYS A N 1
ATOM 1442 C CA . LYS A 1 185 ? 14.686 23.157 -13.658 1.00 94.06 185 LYS A CA 1
ATOM 1443 C C . LYS A 1 185 ? 14.842 23.790 -15.040 1.00 94.06 185 LYS A C 1
ATOM 1445 O O . LYS A 1 185 ? 13.925 23.708 -15.856 1.00 94.06 185 LYS A O 1
ATOM 1450 N N . SER A 1 186 ? 15.958 24.468 -15.307 1.00 94.19 186 SER A N 1
ATOM 1451 C CA . SER A 1 186 ? 16.149 25.166 -16.585 1.00 94.19 186 SER A CA 1
ATOM 1452 C C . SER A 1 186 ? 16.255 24.182 -17.750 1.00 94.19 186 SER A C 1
ATOM 1454 O O . SER A 1 186 ? 15.686 24.433 -18.814 1.00 94.19 186 SER A O 1
ATOM 1456 N N . GLN A 1 187 ? 16.913 23.041 -17.546 1.00 95.62 187 GLN A N 1
ATOM 1457 C CA . GLN A 1 187 ? 17.007 21.973 -18.537 1.00 95.62 187 GLN A CA 1
ATOM 1458 C C . GLN A 1 187 ? 15.664 21.274 -18.727 1.00 95.62 187 GLN A C 1
ATOM 1460 O O . GLN A 1 187 ? 15.247 21.080 -19.869 1.00 95.62 187 GLN A O 1
ATOM 1465 N N . PHE A 1 188 ? 14.937 21.004 -17.640 1.00 95.69 188 PHE A N 1
ATOM 1466 C CA . PHE A 1 188 ? 13.564 20.506 -17.715 1.00 95.69 188 PHE A CA 1
ATOM 1467 C C . PHE A 1 188 ? 12.679 21.424 -18.566 1.00 95.69 188 PHE A C 1
ATOM 1469 O O . PHE A 1 188 ? 12.071 20.972 -19.534 1.00 95.69 188 PHE A O 1
ATOM 1476 N N . ALA A 1 189 ? 12.643 22.722 -18.243 1.00 94.88 189 ALA A N 1
ATOM 1477 C CA . ALA A 1 189 ? 11.840 23.707 -18.964 1.00 94.88 189 ALA A CA 1
ATOM 1478 C C . ALA A 1 189 ? 12.240 23.783 -20.443 1.00 94.88 189 ALA A C 1
ATOM 1480 O O . ALA A 1 189 ? 11.378 23.729 -21.315 1.00 94.88 189 ALA A O 1
ATOM 1481 N N . THR A 1 190 ? 13.546 23.802 -20.729 1.00 95.56 190 THR A N 1
ATOM 1482 C CA . THR A 1 190 ? 14.074 23.823 -22.100 1.00 95.56 190 THR A CA 1
ATOM 1483 C C . THR A 1 190 ? 13.593 22.623 -22.912 1.00 95.56 190 THR A C 1
ATOM 1485 O O . THR A 1 190 ? 13.138 22.794 -24.044 1.00 95.56 190 THR A O 1
ATOM 1488 N N . LEU A 1 191 ? 13.678 21.409 -22.361 1.00 95.94 191 LEU A N 1
ATOM 1489 C CA . LEU A 1 191 ? 13.237 20.200 -23.056 1.00 95.94 191 LEU A CA 1
ATOM 1490 C C . LEU A 1 191 ? 11.710 20.164 -23.187 1.00 95.94 191 LEU A C 1
ATOM 1492 O O . LEU A 1 191 ? 11.199 19.930 -24.281 1.00 95.94 191 LEU A O 1
ATOM 1496 N N . LYS A 1 192 ? 10.976 20.464 -22.111 1.00 94.38 192 LYS A N 1
ATOM 1497 C CA . LYS A 1 192 ? 9.508 20.497 -22.110 1.00 94.38 192 LYS A CA 1
ATOM 1498 C C . LYS A 1 192 ? 8.967 21.465 -23.162 1.00 94.38 192 LYS A C 1
ATOM 1500 O O . LYS A 1 192 ? 8.101 21.085 -23.945 1.00 94.38 192 LYS A O 1
ATOM 1505 N N . ASP A 1 193 ? 9.478 22.695 -23.192 1.00 94.38 193 ASP A N 1
ATOM 1506 C CA . ASP A 1 193 ? 9.000 23.745 -24.097 1.00 94.38 193 ASP A CA 1
ATOM 1507 C C . ASP A 1 193 ? 9.392 23.460 -25.549 1.00 94.38 193 ASP A C 1
ATOM 1509 O O . ASP A 1 193 ? 8.596 23.673 -26.460 1.00 94.38 193 ASP A O 1
ATOM 1513 N N . ARG A 1 194 ? 10.594 22.919 -25.787 1.00 95.19 194 ARG A N 1
ATOM 1514 C CA . ARG A 1 194 ? 11.058 22.588 -27.143 1.00 95.19 194 ARG A CA 1
ATOM 1515 C C . ARG A 1 194 ? 10.187 21.539 -27.824 1.00 95.19 194 ARG A C 1
ATOM 1517 O O . ARG A 1 194 ? 9.977 21.622 -29.034 1.00 95.19 194 ARG A O 1
ATOM 1524 N N . TYR A 1 195 ? 9.735 20.537 -27.076 1.00 92.94 195 TYR A N 1
ATOM 1525 C CA . TYR A 1 195 ? 8.957 19.432 -27.636 1.00 92.94 195 TYR A CA 1
ATOM 1526 C C . TYR A 1 195 ? 7.452 19.564 -27.398 1.00 92.94 195 TYR A C 1
ATOM 1528 O O . TYR A 1 195 ? 6.706 18.744 -27.928 1.00 92.94 195 TYR A O 1
ATOM 1536 N N . ASP A 1 196 ? 7.009 20.596 -26.671 1.00 87.38 196 ASP A N 1
ATOM 1537 C CA . ASP A 1 196 ? 5.606 21.016 -26.544 1.00 87.38 196 ASP A CA 1
ATOM 1538 C C . ASP A 1 196 ? 4.660 19.849 -26.200 1.00 87.38 196 ASP A C 1
ATOM 1540 O O . ASP A 1 196 ? 3.666 19.583 -26.874 1.00 87.38 196 ASP A O 1
ATOM 1544 N N . GLY A 1 197 ? 5.055 19.044 -25.208 1.00 80.38 197 GLY A N 1
ATOM 1545 C CA . GLY A 1 197 ? 4.291 17.874 -24.754 1.00 80.38 197 GLY A CA 1
ATOM 1546 C C . GLY A 1 197 ? 4.268 16.672 -25.713 1.00 80.38 197 GLY A C 1
ATOM 1547 O O . GLY A 1 197 ? 3.641 15.665 -25.400 1.00 80.38 197 GLY A O 1
ATOM 1548 N N . LYS A 1 198 ? 4.959 16.722 -26.860 1.00 90.75 198 LYS A N 1
ATOM 1549 C CA . LYS A 1 198 ? 5.020 15.610 -27.836 1.00 90.75 198 LYS A CA 1
ATOM 1550 C C . LYS A 1 198 ? 6.054 14.541 -27.498 1.00 90.75 198 LYS A C 1
ATOM 1552 O O . LYS A 1 198 ? 6.071 13.496 -28.146 1.00 90.75 198 LYS A O 1
ATOM 1557 N N . LYS A 1 199 ? 6.949 14.823 -26.549 1.00 95.75 199 LYS A N 1
ATOM 1558 C CA . LYS A 1 199 ? 7.970 13.898 -26.048 1.00 95.75 199 LYS A CA 1
ATOM 1559 C C . LYS A 1 199 ? 7.930 13.887 -24.528 1.00 95.75 199 LYS A C 1
ATOM 1561 O O . LYS A 1 199 ? 7.778 14.938 -23.906 1.00 95.75 199 LYS A O 1
ATOM 1566 N N . ILE A 1 200 ? 8.096 12.702 -23.953 1.00 97.38 200 ILE A N 1
ATOM 1567 C CA . ILE A 1 200 ? 8.322 12.545 -22.517 1.00 97.38 200 ILE A CA 1
ATOM 1568 C C . ILE A 1 200 ? 9.714 13.103 -22.195 1.00 97.38 200 ILE A C 1
ATOM 1570 O O . ILE A 1 200 ? 10.654 12.893 -22.965 1.00 97.38 200 ILE A O 1
ATOM 1574 N N . VAL A 1 201 ? 9.840 13.809 -21.071 1.00 97.38 201 VAL A N 1
ATOM 1575 C CA . VAL A 1 201 ? 11.103 14.382 -20.584 1.00 97.38 201 VAL A CA 1
ATOM 1576 C C . VAL A 1 201 ? 11.558 13.651 -19.317 1.00 97.38 201 VAL A C 1
ATOM 1578 O O . VAL A 1 201 ? 10.758 13.445 -18.401 1.00 97.38 201 VAL A O 1
ATOM 1581 N N . ALA A 1 202 ? 12.818 13.226 -19.247 1.00 97.81 202 ALA A N 1
ATOM 1582 C CA . ALA A 1 202 ? 13.338 12.396 -18.153 1.00 97.81 202 ALA A CA 1
ATOM 1583 C C . ALA A 1 202 ? 14.705 12.870 -17.637 1.00 97.81 202 ALA A C 1
ATOM 1585 O O . ALA A 1 202 ? 15.510 13.398 -18.403 1.00 97.81 202 ALA A O 1
ATOM 1586 N N . LEU A 1 203 ? 14.978 12.647 -16.349 1.00 96.38 203 LEU A N 1
ATOM 1587 C CA . LEU A 1 203 ? 16.298 12.853 -15.749 1.00 96.38 203 LEU A CA 1
ATOM 1588 C C . LEU A 1 203 ? 17.070 11.530 -15.845 1.00 96.38 203 LEU A C 1
ATOM 1590 O O . LEU A 1 203 ? 17.048 10.700 -14.939 1.00 96.38 203 LEU A O 1
ATOM 1594 N N . THR A 1 204 ? 17.667 11.277 -17.006 1.00 96.69 204 THR A N 1
ATOM 1595 C CA . THR A 1 204 ? 18.154 9.945 -17.382 1.00 96.69 204 THR A CA 1
ATOM 1596 C C . THR A 1 204 ? 19.399 9.490 -16.634 1.00 96.69 204 THR A C 1
ATOM 1598 O O . THR A 1 204 ? 19.619 8.283 -16.565 1.00 96.69 204 THR A O 1
ATOM 1601 N N . GLU A 1 205 ? 20.137 10.417 -16.025 1.00 93.69 205 GLU A N 1
ATOM 1602 C CA . GLU A 1 205 ? 21.142 10.167 -14.995 1.00 93.69 205 GLU A CA 1
ATOM 1603 C C . GLU A 1 205 ? 21.208 11.348 -14.013 1.00 93.69 205 GLU A C 1
ATOM 1605 O O . GLU A 1 205 ? 21.035 12.510 -14.392 1.00 93.69 205 GLU A O 1
ATOM 1610 N N . THR A 1 206 ? 21.492 11.055 -12.744 1.00 90.25 206 THR A N 1
ATOM 1611 C CA . THR A 1 206 ? 21.804 12.058 -11.718 1.00 90.25 206 THR A CA 1
ATOM 1612 C C . THR A 1 206 ? 22.787 11.525 -10.676 1.00 90.25 206 THR A C 1
ATOM 1614 O O . THR A 1 206 ? 22.823 10.330 -10.369 1.00 90.25 206 THR A O 1
ATOM 1617 N N . GLY A 1 207 ? 23.570 12.436 -10.097 1.00 85.69 207 GLY A N 1
ATOM 1618 C CA . GLY A 1 207 ? 24.581 12.149 -9.084 1.00 85.69 207 GLY A CA 1
ATOM 1619 C C . GLY A 1 207 ? 24.054 11.563 -7.769 1.00 85.69 207 GLY A C 1
ATOM 1620 O O . GLY A 1 207 ? 24.704 10.694 -7.200 1.00 85.69 207 GLY A O 1
ATOM 1621 N N . THR A 1 208 ? 22.887 11.980 -7.275 1.00 85.94 208 THR A N 1
ATOM 1622 C CA . THR A 1 208 ? 22.231 11.365 -6.103 1.00 85.94 208 THR A CA 1
ATOM 1623 C C . THR A 1 208 ? 20.722 11.285 -6.299 1.00 85.94 208 THR A C 1
ATOM 1625 O O . THR A 1 208 ? 20.201 11.758 -7.310 1.00 85.94 208 THR A O 1
ATOM 1628 N N . ILE A 1 209 ? 20.018 10.673 -5.347 1.00 87.31 209 ILE A N 1
ATOM 1629 C CA . ILE A 1 209 ? 18.553 10.631 -5.344 1.00 87.31 209 ILE A CA 1
ATOM 1630 C C . ILE A 1 209 ? 18.030 12.076 -5.242 1.00 87.31 209 ILE A C 1
ATOM 1632 O O . ILE A 1 209 ? 18.351 12.768 -4.272 1.00 87.31 209 ILE A O 1
ATOM 1636 N N . PRO A 1 210 ? 17.277 12.567 -6.241 1.00 87.38 210 PRO A N 1
ATOM 1637 C CA . PRO A 1 210 ? 16.811 13.943 -6.242 1.00 87.38 210 PRO A CA 1
ATOM 1638 C C . PRO A 1 210 ? 15.761 14.166 -5.156 1.00 87.38 210 PRO A C 1
ATOM 1640 O O . PRO A 1 210 ? 14.944 13.292 -4.888 1.00 87.38 210 PRO A O 1
ATOM 1643 N N . ASN A 1 211 ? 15.723 15.369 -4.586 1.00 88.06 211 ASN A N 1
ATOM 1644 C CA . ASN A 1 211 ? 14.620 15.767 -3.723 1.00 88.06 211 ASN A CA 1
ATOM 1645 C C . ASN A 1 211 ? 13.380 16.102 -4.574 1.00 88.06 211 ASN A C 1
ATOM 1647 O O . ASN A 1 211 ? 13.288 17.180 -5.169 1.00 88.06 211 ASN A O 1
ATOM 1651 N N . VAL A 1 212 ? 12.419 15.179 -4.623 1.00 88.94 212 VAL A N 1
ATOM 1652 C CA . VAL A 1 212 ? 11.177 15.335 -5.405 1.00 88.94 212 VAL A CA 1
ATOM 1653 C C . VAL A 1 212 ? 10.280 16.465 -4.897 1.00 88.94 212 VAL A C 1
ATOM 1655 O O . VAL A 1 212 ? 9.608 17.111 -5.700 1.00 88.94 212 VAL A O 1
ATOM 1658 N N . ALA A 1 213 ? 10.312 16.796 -3.602 1.00 87.06 213 ALA A N 1
ATOM 1659 C CA . ALA A 1 213 ? 9.593 17.959 -3.084 1.00 87.06 213 ALA A CA 1
ATOM 1660 C C . ALA A 1 213 ? 10.163 19.258 -3.676 1.00 87.06 213 ALA A C 1
ATOM 1662 O O . ALA A 1 213 ? 9.403 20.118 -4.122 1.00 87.06 213 ALA A O 1
ATOM 1663 N N . THR A 1 214 ? 11.492 19.370 -3.774 1.00 88.06 214 THR A N 1
ATOM 1664 C CA . THR A 1 214 ? 12.151 20.490 -4.466 1.00 88.06 214 THR A CA 1
ATOM 1665 C C . THR A 1 214 ? 11.821 20.508 -5.959 1.00 88.06 214 THR A C 1
ATOM 1667 O O . THR A 1 214 ? 11.531 21.565 -6.512 1.00 88.06 214 THR A O 1
ATOM 1670 N N . MET A 1 215 ? 11.798 19.351 -6.630 1.00 91.12 215 MET A N 1
ATOM 1671 C CA . MET A 1 215 ? 11.370 19.276 -8.034 1.00 91.12 215 MET A CA 1
ATOM 1672 C C . MET A 1 215 ? 9.959 19.840 -8.235 1.00 91.12 215 MET A C 1
ATOM 1674 O O . MET A 1 215 ? 9.744 20.622 -9.163 1.00 91.12 215 MET A O 1
ATOM 1678 N N . ARG A 1 216 ? 9.011 19.510 -7.348 1.00 88.00 216 ARG A N 1
ATOM 1679 C CA . ARG A 1 216 ? 7.635 20.029 -7.400 1.00 88.00 216 ARG A CA 1
ATOM 1680 C C . ARG A 1 216 ? 7.579 21.538 -7.175 1.00 88.00 216 ARG A C 1
ATOM 1682 O O . ARG A 1 216 ? 7.009 22.248 -8.003 1.00 88.00 216 ARG A O 1
ATOM 1689 N N . THR A 1 217 ? 8.204 22.045 -6.109 1.00 89.75 217 THR A N 1
ATOM 1690 C CA . THR A 1 217 ? 8.204 23.492 -5.811 1.00 89.75 217 THR A CA 1
ATOM 1691 C C . THR A 1 217 ? 8.862 24.308 -6.922 1.00 89.75 217 THR A C 1
ATOM 1693 O O . THR A 1 217 ? 8.456 25.440 -7.196 1.00 89.75 217 THR A O 1
ATOM 1696 N N . GLU A 1 218 ? 9.828 23.723 -7.628 1.00 91.31 218 GLU A N 1
ATOM 1697 C CA . GLU A 1 218 ? 10.515 24.364 -8.742 1.00 91.31 218 GLU A CA 1
ATOM 1698 C C . GLU A 1 218 ? 9.871 24.138 -10.118 1.00 91.31 218 GLU A C 1
ATOM 1700 O O . GLU A 1 218 ? 10.262 24.816 -11.073 1.00 91.31 218 GLU A O 1
ATOM 1705 N N . ASN A 1 219 ? 8.829 23.309 -10.221 1.00 91.69 219 ASN A N 1
ATOM 1706 C CA . ASN A 1 219 ? 8.162 22.896 -11.465 1.00 91.69 219 ASN A CA 1
ATOM 1707 C C . ASN A 1 219 ? 9.056 22.100 -12.439 1.00 91.69 219 ASN A C 1
ATOM 1709 O O . ASN A 1 219 ? 8.979 22.285 -13.655 1.00 91.69 219 ASN A O 1
ATOM 1713 N N . ALA A 1 220 ? 9.894 21.211 -11.910 1.00 93.75 220 ALA A N 1
ATOM 1714 C CA . ALA A 1 220 ? 10.753 20.294 -12.657 1.00 93.75 220 ALA A CA 1
ATOM 1715 C C . ALA A 1 220 ? 10.204 18.852 -12.611 1.00 93.75 220 ALA A C 1
ATOM 1717 O O . ALA A 1 220 ? 10.776 17.974 -11.971 1.00 93.75 220 ALA A O 1
ATOM 1718 N N . TYR A 1 221 ? 9.068 18.612 -13.270 1.00 92.62 221 TYR A N 1
ATOM 1719 C CA . TYR A 1 221 ? 8.337 17.335 -13.243 1.00 92.62 221 TYR A CA 1
ATOM 1720 C C . TYR A 1 221 ? 8.931 16.285 -14.194 1.00 92.62 221 TYR A C 1
ATOM 1722 O O . TYR A 1 221 ? 8.315 15.904 -15.193 1.00 92.62 221 TYR A O 1
ATOM 1730 N N . TRP A 1 222 ? 10.156 15.843 -13.917 1.00 95.44 222 TRP A N 1
ATOM 1731 C CA . TRP A 1 222 ? 10.794 14.757 -14.661 1.00 95.44 222 TRP A CA 1
ATOM 1732 C C . TRP A 1 222 ? 9.966 13.467 -14.573 1.00 95.44 222 TRP A C 1
ATOM 1734 O O . TRP A 1 222 ? 9.530 13.087 -13.492 1.00 95.44 222 TRP A O 1
ATOM 1744 N N . SER A 1 223 ? 9.767 12.781 -15.702 1.00 95.19 223 SER A N 1
ATOM 1745 C CA . SER A 1 223 ? 8.941 11.558 -15.757 1.00 95.19 223 SER A CA 1
ATOM 1746 C C . SER A 1 223 ? 9.533 10.366 -15.003 1.00 95.19 223 SER A C 1
ATOM 1748 O O . SER A 1 223 ? 8.796 9.555 -14.455 1.00 95.19 223 SER A O 1
ATOM 1750 N N . TYR A 1 224 ? 10.860 10.256 -14.986 1.00 96.19 224 TYR A N 1
ATOM 1751 C CA . TYR A 1 224 ? 11.616 9.340 -14.142 1.00 96.19 224 TYR A CA 1
ATOM 1752 C C . TYR A 1 224 ? 13.011 9.913 -13.888 1.00 96.19 224 TYR A C 1
ATOM 1754 O O . TYR A 1 224 ? 13.481 10.781 -14.636 1.00 96.19 224 TYR A O 1
ATOM 1762 N N . PHE A 1 225 ? 13.673 9.406 -12.848 1.00 93.44 225 PHE A N 1
ATOM 1763 C CA . PHE A 1 225 ? 15.079 9.675 -12.567 1.00 93.44 225 PHE A CA 1
ATOM 1764 C C . PHE A 1 225 ? 15.865 8.371 -12.407 1.00 93.44 225 PHE A C 1
ATOM 1766 O O . PHE A 1 225 ? 15.331 7.375 -11.920 1.00 93.44 225 PHE A O 1
ATOM 1773 N N . VAL A 1 226 ? 17.142 8.373 -12.792 1.00 92.88 226 VAL A N 1
ATOM 1774 C CA . VAL A 1 226 ? 18.056 7.243 -12.557 1.00 92.88 226 VAL A CA 1
ATOM 1775 C C . VAL A 1 226 ? 19.297 7.747 -11.833 1.00 92.88 226 VAL A C 1
ATOM 1777 O O . VAL A 1 226 ? 20.070 8.533 -12.372 1.00 92.88 226 VAL A O 1
ATOM 1780 N N . THR A 1 227 ? 19.502 7.310 -10.593 1.00 89.94 227 THR A N 1
ATOM 1781 C CA . THR A 1 227 ? 20.711 7.656 -9.837 1.00 89.94 227 THR A CA 1
ATOM 1782 C C . THR A 1 227 ? 21.885 6.787 -10.287 1.00 89.94 227 THR A C 1
ATOM 1784 O O . THR A 1 227 ? 21.748 5.567 -10.397 1.00 89.94 227 THR A O 1
ATOM 1787 N N . TRP A 1 228 ? 23.047 7.401 -10.523 1.00 87.62 228 TRP A N 1
ATOM 1788 C CA . TRP A 1 228 ? 24.263 6.674 -10.895 1.00 87.62 228 TRP A CA 1
ATOM 1789 C C . TRP A 1 228 ? 24.711 5.703 -9.792 1.00 87.62 228 TRP A C 1
ATOM 1791 O O . TRP A 1 228 ? 24.400 5.890 -8.620 1.00 87.62 228 TRP A O 1
ATOM 1801 N N . ASN A 1 229 ? 25.446 4.644 -10.130 1.00 78.12 229 ASN A N 1
ATOM 1802 C CA . ASN A 1 229 ? 25.684 3.514 -9.220 1.00 78.12 229 ASN A CA 1
ATOM 1803 C C . ASN A 1 229 ? 27.113 3.425 -8.646 1.00 78.12 229 ASN A C 1
ATOM 1805 O O . ASN A 1 229 ? 27.567 2.333 -8.299 1.00 78.12 229 ASN A O 1
ATOM 1809 N N . SER A 1 230 ? 27.840 4.540 -8.530 1.00 70.50 230 SER A N 1
ATOM 1810 C CA . SER A 1 230 ? 29.183 4.539 -7.930 1.00 70.50 230 SER A CA 1
ATOM 1811 C C . SER A 1 230 ? 29.171 4.608 -6.393 1.00 70.50 230 SER A C 1
ATOM 1813 O O . SER A 1 230 ? 28.174 4.956 -5.768 1.00 70.50 230 SER A O 1
ATOM 1815 N N . GLY A 1 231 ? 30.299 4.244 -5.770 1.00 57.88 231 GLY A N 1
ATOM 1816 C CA . GLY A 1 231 ? 30.520 4.371 -4.319 1.00 57.88 231 GLY A CA 1
ATOM 1817 C C . GLY A 1 231 ? 31.265 5.647 -3.893 1.00 57.88 231 GLY A C 1
ATOM 1818 O O . GLY A 1 231 ? 31.531 5.823 -2.708 1.00 57.88 231 GLY A O 1
ATOM 1819 N N . GLY A 1 232 ? 31.650 6.501 -4.852 1.00 67.62 232 GLY A N 1
ATOM 1820 C CA . GLY A 1 232 ? 32.305 7.797 -4.619 1.00 67.62 232 GLY A CA 1
ATOM 1821 C C . GLY A 1 232 ? 31.289 8.931 -4.465 1.00 67.62 232 GLY A C 1
ATOM 1822 O O . GLY A 1 232 ? 30.173 8.692 -4.028 1.00 67.62 232 GLY A O 1
ATOM 1823 N N . ASP A 1 233 ? 31.632 10.156 -4.871 1.00 67.62 233 ASP A N 1
ATOM 1824 C CA . ASP A 1 233 ? 30.768 11.343 -4.697 1.00 67.62 233 ASP A CA 1
ATOM 1825 C C . ASP A 1 233 ? 29.363 11.228 -5.319 1.00 67.62 233 ASP A C 1
ATOM 1827 O O . ASP A 1 233 ? 28.448 11.932 -4.893 1.00 67.62 233 ASP A O 1
ATOM 1831 N N . TYR A 1 234 ? 29.184 10.313 -6.275 1.00 77.12 234 TYR A N 1
ATOM 1832 C CA . TYR A 1 234 ? 27.911 10.001 -6.914 1.00 77.12 234 TYR A CA 1
ATOM 1833 C C . TYR A 1 234 ? 27.405 8.623 -6.480 1.00 77.12 234 TYR A C 1
ATOM 1835 O O . TYR A 1 234 ? 28.186 7.675 -6.404 1.00 77.12 234 TYR A O 1
ATOM 1843 N N . GLY A 1 235 ? 26.099 8.509 -6.267 1.00 75.06 235 GLY A N 1
ATOM 1844 C CA . GLY A 1 235 ? 25.366 7.266 -6.081 1.00 75.06 235 GLY A CA 1
ATOM 1845 C C . GLY A 1 235 ? 24.610 7.136 -4.759 1.00 75.06 235 GLY A C 1
ATOM 1846 O O . GLY A 1 235 ? 24.665 8.027 -3.905 1.00 75.06 235 GLY A O 1
ATOM 1847 N N . PRO A 1 236 ? 23.868 6.027 -4.577 1.00 69.50 236 PRO A N 1
ATOM 1848 C CA . PRO A 1 236 ? 22.945 5.854 -3.454 1.00 69.50 236 PRO A CA 1
ATOM 1849 C C . PRO A 1 236 ? 23.654 5.800 -2.095 1.00 69.50 236 PRO A C 1
ATOM 1851 O O . PRO A 1 236 ? 23.086 6.227 -1.098 1.00 69.50 236 PRO A O 1
ATOM 1854 N N . ALA A 1 237 ? 24.913 5.347 -2.047 1.00 71.75 237 ALA A N 1
ATOM 1855 C CA . ALA A 1 237 ? 25.699 5.284 -0.811 1.00 71.75 237 ALA A CA 1
ATOM 1856 C C . ALA A 1 237 ? 25.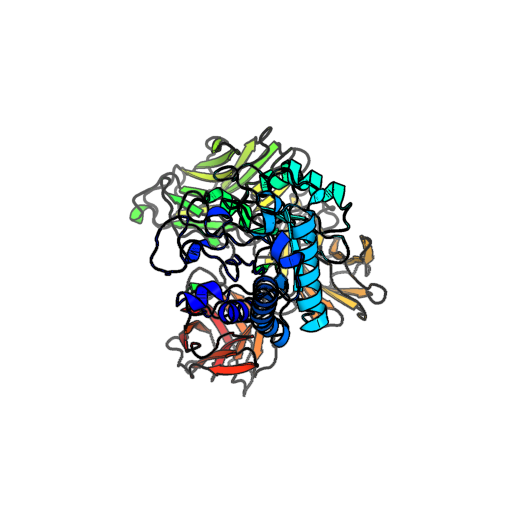968 6.663 -0.177 1.00 71.75 237 ALA A C 1
ATOM 1858 O O . ALA A 1 237 ? 26.259 6.745 1.013 1.00 71.75 237 ALA A O 1
ATOM 1859 N N . ASN A 1 238 ? 25.875 7.736 -0.967 1.00 69.62 238 ASN A N 1
ATOM 1860 C CA . ASN A 1 238 ? 26.090 9.112 -0.525 1.00 69.62 238 ASN A CA 1
ATOM 1861 C C . ASN A 1 238 ? 24.816 9.966 -0.582 1.00 69.62 238 ASN A C 1
ATOM 1863 O O . ASN A 1 238 ? 24.900 11.185 -0.407 1.00 69.62 238 ASN A O 1
ATOM 1867 N N . ALA A 1 239 ? 23.659 9.338 -0.819 1.00 76.88 239 ALA A N 1
ATOM 1868 C CA . ALA A 1 239 ? 22.367 9.990 -0.697 1.00 76.88 239 ALA A CA 1
ATOM 1869 C C . ALA A 1 239 ? 22.052 10.248 0.781 1.00 76.88 239 ALA A C 1
ATOM 1871 O O . ALA A 1 239 ? 22.335 9.420 1.647 1.00 76.88 239 ALA A O 1
ATOM 1872 N N . ASP A 1 240 ? 21.457 11.402 1.074 1.00 80.94 240 ASP A N 1
ATOM 1873 C CA . ASP A 1 240 ? 20.952 11.685 2.414 1.00 80.94 240 ASP A CA 1
ATOM 1874 C C . ASP A 1 240 ? 19.809 10.692 2.727 1.00 80.94 240 ASP A C 1
ATOM 1876 O O . ASP A 1 240 ? 18.835 10.635 1.963 1.00 80.94 240 ASP A O 1
ATOM 1880 N N . PRO A 1 241 ? 19.895 9.888 3.808 1.00 81.44 241 PRO A N 1
ATOM 1881 C CA . PRO A 1 241 ? 18.867 8.900 4.131 1.00 81.44 241 PRO A CA 1
ATOM 1882 C C . PRO A 1 241 ? 17.486 9.513 4.380 1.00 81.44 241 PRO A C 1
ATOM 1884 O O . PRO A 1 241 ? 16.478 8.892 4.043 1.00 81.44 241 PRO A O 1
ATOM 1887 N N . ALA A 1 242 ? 17.419 10.725 4.939 1.00 82.25 242 ALA A N 1
ATOM 1888 C CA . ALA A 1 242 ? 16.162 11.423 5.172 1.00 82.25 242 ALA A CA 1
ATOM 1889 C C . ALA A 1 242 ? 15.550 11.905 3.852 1.00 82.25 242 ALA A C 1
ATOM 1891 O O . ALA A 1 242 ? 14.360 11.692 3.631 1.00 82.25 242 ALA A O 1
ATOM 1892 N N . ILE A 1 243 ? 16.357 12.470 2.944 1.00 82.88 243 ILE A N 1
ATOM 1893 C CA . ILE A 1 243 ? 15.890 12.866 1.600 1.00 82.88 243 ILE A CA 1
ATOM 1894 C C . ILE A 1 243 ? 15.466 11.639 0.796 1.00 82.88 243 ILE A C 1
ATOM 1896 O O . ILE A 1 243 ? 14.435 11.668 0.131 1.00 82.88 243 ILE A O 1
ATOM 1900 N N . THR A 1 244 ? 16.225 10.548 0.883 1.00 85.62 244 THR A N 1
ATOM 1901 C CA . THR A 1 244 ? 15.903 9.279 0.221 1.00 85.62 244 THR A CA 1
ATOM 1902 C C . THR A 1 244 ? 14.567 8.744 0.718 1.00 85.62 244 THR A C 1
ATOM 1904 O O . THR A 1 244 ? 13.666 8.504 -0.081 1.00 85.62 244 THR A O 1
ATOM 1907 N N . LYS A 1 245 ? 14.401 8.627 2.041 1.00 83.25 245 LYS A N 1
ATOM 1908 C CA . LYS A 1 245 ? 13.148 8.172 2.649 1.00 83.25 245 LYS A CA 1
ATOM 1909 C C . LYS A 1 245 ? 11.978 9.073 2.257 1.00 83.25 245 LYS A C 1
ATOM 1911 O O . LYS A 1 245 ? 10.943 8.557 1.862 1.00 83.25 245 LYS A O 1
ATOM 1916 N N . ALA A 1 246 ? 12.148 10.393 2.332 1.00 84.81 246 ALA A N 1
ATOM 1917 C CA . ALA A 1 246 ? 11.111 11.350 1.954 1.00 84.81 246 ALA A CA 1
ATOM 1918 C C . ALA A 1 246 ? 10.754 11.260 0.464 1.00 84.81 246 ALA A C 1
ATOM 1920 O O . ALA A 1 246 ? 9.586 11.340 0.117 1.00 84.81 246 ALA A O 1
ATOM 1921 N N . THR A 1 247 ? 11.743 11.043 -0.406 1.00 87.75 247 THR A N 1
ATOM 1922 C CA . THR A 1 247 ? 11.535 10.942 -1.855 1.00 87.75 247 THR A CA 1
ATOM 1923 C C . THR A 1 247 ? 10.714 9.720 -2.234 1.00 87.75 247 THR A C 1
ATOM 1925 O O . THR A 1 247 ? 9.754 9.845 -2.986 1.00 87.75 247 THR A O 1
ATOM 1928 N N . TYR A 1 248 ? 11.061 8.551 -1.692 1.00 88.38 248 TYR A N 1
ATOM 1929 C CA . TYR A 1 248 ? 10.338 7.305 -1.965 1.00 88.38 248 TYR A CA 1
ATOM 1930 C C . TYR A 1 248 ? 8.991 7.217 -1.223 1.00 88.38 248 TYR A C 1
ATOM 1932 O O . TYR A 1 248 ? 8.139 6.430 -1.618 1.00 88.38 248 TYR A O 1
ATOM 1940 N N . ALA A 1 249 ? 8.781 8.016 -0.170 1.00 84.69 249 ALA A N 1
ATOM 1941 C CA . ALA A 1 249 ? 7.502 8.115 0.541 1.00 84.69 249 ALA A CA 1
ATOM 1942 C C . ALA A 1 249 ? 6.560 9.204 -0.012 1.00 84.69 249 ALA A C 1
ATOM 1944 O O . ALA A 1 249 ? 5.436 9.322 0.468 1.00 84.69 249 ALA A O 1
ATOM 1945 N N . ASP A 1 250 ? 7.011 10.025 -0.965 1.00 86.56 250 ASP A N 1
ATOM 1946 C CA . ASP A 1 250 ? 6.180 11.058 -1.589 1.00 86.56 250 ASP A CA 1
ATOM 1947 C C . ASP A 1 250 ? 5.084 10.404 -2.440 1.00 86.56 250 ASP A C 1
ATOM 1949 O O . ASP A 1 250 ? 5.378 9.563 -3.286 1.00 86.56 250 ASP A O 1
ATOM 1953 N N . GLU A 1 251 ? 3.830 10.821 -2.254 1.00 83.88 251 GLU A N 1
ATOM 1954 C CA . GLU A 1 251 ? 2.663 10.302 -2.988 1.00 83.88 251 GLU A CA 1
ATOM 1955 C C . GLU A 1 251 ? 2.778 10.454 -4.520 1.00 83.88 251 GLU A C 1
ATOM 1957 O O . GLU A 1 251 ? 2.098 9.758 -5.268 1.00 83.88 251 GLU A O 1
ATOM 1962 N N . ASN A 1 252 ? 3.630 11.369 -5.001 1.00 83.69 252 ASN A N 1
ATOM 1963 C CA . ASN A 1 252 ? 3.847 11.613 -6.430 1.00 83.69 252 ASN A CA 1
ATOM 1964 C C . ASN A 1 252 ? 5.034 10.817 -6.994 1.00 83.69 252 ASN A C 1
ATOM 1966 O O . ASN A 1 252 ? 5.329 10.923 -8.188 1.00 83.69 252 ASN A O 1
ATOM 1970 N N . THR A 1 253 ? 5.730 10.043 -6.161 1.00 90.88 253 THR A N 1
ATOM 1971 C CA . THR A 1 253 ? 6.793 9.138 -6.594 1.00 90.88 253 THR A CA 1
ATOM 1972 C C . THR A 1 253 ? 6.208 7.752 -6.828 1.00 90.88 253 THR A C 1
ATOM 1974 O O . THR A 1 253 ? 5.758 7.092 -5.900 1.00 90.88 253 THR A O 1
ATOM 1977 N N . VAL A 1 254 ? 6.268 7.283 -8.075 1.00 90.94 254 VAL A N 1
ATOM 1978 C CA . VAL A 1 254 ? 5.873 5.912 -8.428 1.00 90.94 254 VAL A CA 1
ATOM 1979 C C . VAL A 1 254 ? 7.012 4.957 -8.075 1.00 90.94 254 VAL A C 1
ATOM 1981 O O . VAL A 1 254 ? 8.073 4.976 -8.704 1.00 90.94 254 VAL A O 1
ATOM 1984 N N . ASN A 1 255 ? 6.785 4.105 -7.081 1.00 89.44 255 ASN A N 1
ATOM 1985 C CA . ASN A 1 255 ? 7.696 3.047 -6.662 1.00 89.44 255 ASN A CA 1
ATOM 1986 C C . ASN A 1 255 ? 7.333 1.712 -7.316 1.00 89.44 255 ASN A C 1
ATOM 1988 O O . ASN A 1 255 ? 6.349 1.585 -8.042 1.00 89.44 255 ASN A O 1
ATOM 1992 N N . LEU A 1 256 ? 8.123 0.672 -7.035 1.00 85.50 256 LEU A N 1
ATOM 1993 C CA . LEU A 1 256 ? 7.890 -0.658 -7.593 1.00 85.50 256 LEU A CA 1
ATOM 1994 C C . LEU A 1 256 ? 6.485 -1.189 -7.281 1.00 85.50 256 LEU A C 1
ATOM 1996 O O . LEU A 1 256 ? 5.875 -1.768 -8.171 1.00 85.50 256 LEU A O 1
ATOM 2000 N N . GLN A 1 257 ? 5.969 -0.993 -6.063 1.00 77.81 257 GLN A N 1
ATOM 2001 C CA . GLN A 1 257 ? 4.616 -1.440 -5.712 1.00 77.81 257 GLN A CA 1
ATOM 2002 C C . GLN A 1 257 ? 3.501 -0.678 -6.445 1.00 77.81 257 GLN A C 1
ATOM 2004 O O . GLN A 1 257 ? 2.398 -1.200 -6.576 1.00 77.81 257 GLN A O 1
ATOM 2009 N N . ASP A 1 258 ? 3.794 0.528 -6.935 1.00 82.88 258 ASP A N 1
ATOM 2010 C CA . ASP A 1 258 ? 2.822 1.407 -7.589 1.00 82.88 258 ASP A CA 1
ATOM 2011 C C . ASP A 1 258 ? 2.726 1.116 -9.099 1.00 82.88 258 ASP A C 1
ATOM 2013 O O . ASP A 1 258 ? 1.754 1.481 -9.763 1.00 82.88 258 ASP A O 1
ATOM 2017 N N . ILE A 1 259 ? 3.725 0.425 -9.664 1.00 83.75 259 ILE A N 1
ATOM 2018 C CA . ILE A 1 259 ? 3.692 -0.052 -11.050 1.00 83.75 259 ILE A CA 1
ATOM 2019 C C . ILE A 1 259 ? 2.595 -1.123 -11.165 1.00 83.75 259 ILE A C 1
ATOM 2021 O O . ILE A 1 259 ? 2.604 -2.079 -10.391 1.00 83.75 259 ILE A O 1
ATOM 2025 N N . PRO A 1 260 ? 1.680 -1.056 -12.153 1.00 76.62 260 PRO A N 1
ATOM 2026 C CA . PRO A 1 260 ? 0.686 -2.105 -12.363 1.00 76.62 260 PRO A CA 1
ATOM 2027 C C . PRO A 1 260 ? 1.334 -3.486 -12.520 1.00 76.62 260 PRO A C 1
ATOM 2029 O O . PRO A 1 260 ? 2.067 -3.726 -13.476 1.00 76.62 260 PRO A O 1
ATOM 2032 N N . GLY A 1 261 ? 1.068 -4.397 -11.579 1.00 69.62 261 GLY A N 1
ATOM 2033 C CA . GLY A 1 261 ? 1.681 -5.733 -11.528 1.00 69.62 261 GLY A CA 1
ATOM 2034 C C . GLY A 1 261 ? 3.077 -5.781 -10.892 1.00 69.62 261 GLY A C 1
ATOM 2035 O O . GLY A 1 261 ? 3.695 -6.843 -10.865 1.00 69.62 261 GLY A O 1
ATOM 2036 N N . GLY A 1 262 ? 3.579 -4.650 -10.399 1.00 71.94 262 GLY A N 1
ATOM 2037 C CA . GLY A 1 262 ? 4.769 -4.542 -9.569 1.00 71.94 262 GLY A CA 1
ATOM 2038 C C . GLY A 1 262 ? 4.593 -5.283 -8.250 1.00 71.94 262 GLY A C 1
ATOM 2039 O O . GLY A 1 262 ? 3.562 -5.164 -7.590 1.00 71.94 262 GLY A O 1
ATOM 2040 N N . LYS A 1 263 ? 5.587 -6.094 -7.879 1.00 69.31 263 LYS A N 1
ATOM 2041 C CA . LYS A 1 263 ? 5.539 -6.911 -6.658 1.00 69.31 263 LYS A CA 1
ATOM 2042 C C . LYS A 1 263 ? 6.766 -6.661 -5.796 1.00 69.31 263 LYS A C 1
ATOM 2044 O O . LYS A 1 263 ? 7.903 -6.772 -6.263 1.00 69.31 263 LYS A O 1
ATOM 2049 N N . VAL A 1 264 ? 6.532 -6.372 -4.518 1.00 68.56 264 VAL A N 1
ATOM 2050 C CA . VAL A 1 264 ? 7.584 -6.334 -3.497 1.00 68.56 264 VAL A CA 1
ATOM 2051 C C . VAL A 1 264 ? 7.833 -7.762 -3.017 1.00 68.56 264 VAL A C 1
ATOM 2053 O O . VAL A 1 264 ? 6.896 -8.536 -2.825 1.00 68.56 264 VAL A O 1
ATOM 2056 N N . LYS A 1 265 ? 9.106 -8.131 -2.853 1.00 75.06 265 LYS A N 1
ATOM 2057 C CA . LYS A 1 265 ? 9.459 -9.400 -2.211 1.00 75.06 265 LYS A CA 1
ATOM 2058 C C . LYS A 1 265 ? 9.014 -9.351 -0.755 1.00 75.06 265 LYS A C 1
ATOM 2060 O O . LYS A 1 265 ? 9.284 -8.375 -0.065 1.00 75.06 265 LYS A O 1
ATOM 2065 N N . THR A 1 266 ? 8.347 -10.401 -0.300 1.00 79.44 266 THR A N 1
ATOM 2066 C CA . THR A 1 266 ? 8.023 -10.541 1.119 1.00 79.44 266 THR A CA 1
ATOM 2067 C C . THR A 1 266 ? 9.273 -10.979 1.868 1.00 79.44 266 THR A C 1
ATOM 2069 O O . THR A 1 266 ? 9.913 -11.961 1.483 1.00 79.44 266 THR A O 1
ATOM 2072 N N . GLU A 1 267 ? 9.623 -10.222 2.901 1.00 79.19 267 GLU A N 1
ATOM 2073 C CA . GLU A 1 267 ? 10.759 -10.490 3.779 1.00 79.19 267 GLU A CA 1
ATOM 2074 C C . GLU A 1 267 ? 10.332 -11.340 4.981 1.00 79.19 267 GLU A C 1
ATOM 2076 O O . GLU A 1 267 ? 9.142 -11.469 5.277 1.00 79.19 267 GLU A O 1
ATOM 2081 N N . ALA A 1 268 ? 11.312 -11.922 5.673 1.00 85.44 268 ALA A N 1
ATOM 2082 C CA . ALA A 1 268 ? 11.057 -12.652 6.908 1.00 85.44 268 ALA A CA 1
ATOM 2083 C C . ALA A 1 268 ? 10.495 -11.710 7.987 1.00 85.44 268 ALA A C 1
ATOM 2085 O O . ALA A 1 268 ? 10.982 -10.592 8.172 1.00 85.44 268 ALA A O 1
ATOM 2086 N N . GLY A 1 269 ? 9.488 -12.172 8.721 1.00 85.94 269 GLY A N 1
ATOM 2087 C CA . GLY A 1 269 ? 8.819 -11.429 9.778 1.00 85.94 269 GLY A CA 1
ATOM 2088 C C . GLY A 1 269 ? 7.324 -11.720 9.865 1.00 85.94 269 GLY A C 1
ATOM 2089 O O . GLY A 1 269 ? 6.782 -12.593 9.186 1.00 85.94 269 GLY A O 1
ATOM 2090 N N . LEU A 1 270 ? 6.658 -10.963 10.735 1.00 83.06 270 LEU A N 1
ATOM 2091 C CA . LEU A 1 270 ? 5.210 -11.001 10.895 1.00 83.06 270 LEU A CA 1
ATOM 2092 C C . LEU A 1 270 ? 4.533 -10.465 9.627 1.00 83.06 270 LEU A C 1
ATOM 2094 O O . LEU A 1 270 ? 4.704 -9.301 9.269 1.00 83.06 270 LEU A O 1
ATOM 2098 N N . TYR A 1 271 ? 3.757 -11.318 8.967 1.00 88.62 271 TYR A N 1
ATOM 2099 C CA . TYR A 1 271 ? 2.907 -10.968 7.833 1.00 88.62 271 TYR A CA 1
ATOM 2100 C C . TYR A 1 271 ? 1.530 -10.472 8.288 1.00 88.62 271 TYR A C 1
ATOM 2102 O O . TYR A 1 271 ? 0.998 -9.513 7.734 1.00 88.62 271 TYR A O 1
ATOM 2110 N N . SER A 1 272 ? 0.932 -11.102 9.302 1.00 86.88 272 SER A N 1
ATOM 2111 C CA . SER A 1 272 ? -0.332 -10.655 9.903 1.00 86.88 272 SER A CA 1
ATOM 2112 C C . SER A 1 272 ? -0.400 -11.071 11.369 1.00 86.88 272 SER A C 1
ATOM 2114 O O . SER A 1 272 ? -0.279 -12.254 11.662 1.00 86.88 272 SER A O 1
ATOM 2116 N N . GLY A 1 273 ? -0.608 -10.108 12.269 1.00 82.44 273 GLY A N 1
ATOM 2117 C CA . GLY A 1 273 ? -0.831 -10.356 13.704 1.00 82.44 273 GLY A CA 1
ATOM 2118 C C . GLY A 1 273 ? -2.125 -9.745 14.236 1.00 82.44 273 GLY A C 1
ATOM 2119 O O . GLY A 1 273 ? -2.259 -9.582 15.430 1.00 82.44 273 GLY A O 1
ATOM 2120 N N . PHE A 1 274 ? -3.027 -9.318 13.344 1.00 87.06 274 PHE A N 1
ATOM 2121 C CA . PHE A 1 274 ? -4.406 -8.882 13.634 1.00 87.06 274 PHE A CA 1
ATOM 2122 C C . PHE A 1 274 ? -4.612 -7.763 14.668 1.00 87.06 274 PHE A C 1
ATOM 2124 O O . PHE A 1 274 ? -5.751 -7.388 14.926 1.00 87.06 274 PHE A O 1
ATOM 2131 N N . GLU A 1 275 ? -3.535 -7.163 15.172 1.00 83.75 275 GLU A N 1
ATOM 2132 C CA . GLU A 1 275 ? -3.592 -6.058 16.116 1.00 83.75 275 GLU A CA 1
ATOM 2133 C C . GLU A 1 275 ? -4.282 -4.824 15.542 1.00 83.75 275 GLU A C 1
ATOM 2135 O O . GLU A 1 275 ? -3.996 -4.357 14.434 1.00 83.75 275 GLU A O 1
ATOM 2140 N N . MET A 1 276 ? -5.165 -4.248 16.355 1.00 80.44 276 MET A N 1
ATOM 2141 C CA . MET A 1 276 ? -5.759 -2.952 16.068 1.00 80.44 276 MET A CA 1
ATOM 2142 C C . MET A 1 276 ? -4.679 -1.862 16.024 1.00 80.44 276 MET A C 1
ATOM 2144 O O . MET A 1 276 ? -3.733 -1.835 16.814 1.00 80.44 276 MET A O 1
ATOM 2148 N N . SER A 1 277 ? -4.827 -0.939 15.075 1.00 80.12 277 SER A N 1
ATOM 2149 C CA . SER A 1 277 ? -3.849 0.122 14.849 1.00 80.12 277 SER A CA 1
ATOM 2150 C C . SER A 1 277 ? -3.749 1.056 16.054 1.00 80.12 277 SER A C 1
ATOM 2152 O O . SER A 1 277 ? -4.729 1.673 16.462 1.00 80.12 277 SER A O 1
ATOM 2154 N N . THR A 1 278 ? -2.530 1.274 16.549 1.00 83.25 278 THR A N 1
ATOM 2155 C CA . THR A 1 278 ? -2.233 2.343 17.519 1.00 83.25 278 THR A CA 1
ATOM 2156 C C . THR A 1 278 ? -2.152 3.725 16.859 1.00 83.25 278 THR A C 1
ATOM 2158 O O . THR A 1 278 ? -1.751 4.698 17.496 1.00 83.25 278 THR A O 1
ATOM 2161 N N . GLN A 1 279 ? -2.465 3.810 15.558 1.00 82.31 279 GLN A N 1
ATOM 2162 C CA . GLN A 1 279 ? -2.447 5.023 14.738 1.00 82.31 279 GLN A CA 1
ATOM 2163 C C . GLN A 1 279 ? -1.102 5.781 14.811 1.00 82.31 279 GLN A C 1
ATOM 2165 O O . GLN A 1 279 ? -1.040 7.005 14.720 1.00 82.31 279 GLN A O 1
ATOM 2170 N N . GLY A 1 280 ? 0.001 5.032 14.965 1.00 82.62 280 GLY A N 1
ATOM 2171 C CA . GLY A 1 280 ? 1.369 5.560 14.982 1.00 82.62 280 GLY A CA 1
ATOM 2172 C C . GLY A 1 280 ? 1.834 6.106 16.333 1.00 82.62 280 GLY A C 1
ATOM 2173 O O . GLY A 1 280 ? 2.871 6.771 16.391 1.00 82.62 280 GLY A O 1
ATOM 2174 N N . PHE A 1 281 ? 1.093 5.863 17.415 1.00 90.50 281 PHE A N 1
ATOM 2175 C CA . PHE A 1 281 ? 1.509 6.244 18.761 1.00 90.50 281 PHE A CA 1
ATOM 2176 C C . PHE A 1 281 ? 2.477 5.232 19.377 1.00 90.50 281 PHE A C 1
ATOM 2178 O O . PHE A 1 281 ? 2.305 4.017 19.270 1.00 90.50 281 PHE A O 1
ATOM 2185 N N . GLY A 1 282 ? 3.473 5.763 20.081 1.00 89.19 282 GLY A N 1
ATOM 2186 C CA . GLY A 1 282 ? 4.350 5.027 20.984 1.00 89.19 282 GLY A CA 1
ATOM 2187 C C . GLY A 1 282 ? 4.193 5.505 22.426 1.00 89.19 282 GLY A C 1
ATOM 2188 O O . GLY A 1 282 ? 3.683 6.601 22.681 1.00 89.19 282 GLY A O 1
ATOM 2189 N N . ALA A 1 283 ? 4.668 4.685 23.364 1.00 90.44 283 ALA A N 1
ATOM 2190 C CA . ALA A 1 283 ? 4.723 5.026 24.778 1.00 90.44 283 ALA A CA 1
ATOM 2191 C C . ALA A 1 283 ? 6.168 5.242 25.249 1.00 90.44 283 ALA A C 1
ATOM 2193 O O . ALA A 1 283 ? 7.101 4.569 24.801 1.00 90.44 283 ALA A O 1
ATOM 2194 N N . GLN A 1 284 ? 6.355 6.165 26.189 1.00 89.38 284 GLN A N 1
ATOM 2195 C CA . GLN A 1 284 ? 7.618 6.362 26.894 1.00 89.38 284 GLN A CA 1
ATOM 2196 C C . GLN A 1 284 ? 7.386 6.483 28.397 1.00 89.38 284 GLN A C 1
ATOM 2198 O O . GLN A 1 284 ? 6.343 6.961 28.838 1.00 89.38 284 GLN A O 1
ATOM 2203 N N . VAL A 1 285 ? 8.392 6.098 29.183 1.00 90.44 285 VAL A N 1
ATOM 2204 C CA . VAL A 1 285 ? 8.438 6.371 30.623 1.00 90.44 285 VAL A CA 1
ATOM 2205 C C . VAL A 1 285 ? 9.767 7.013 30.989 1.00 90.44 285 VAL A C 1
ATOM 2207 O O . VAL A 1 285 ? 10.845 6.472 30.712 1.00 90.44 285 VAL A O 1
ATOM 2210 N N . GLY A 1 286 ? 9.711 8.197 31.599 1.00 87.62 286 GLY A N 1
ATOM 2211 C CA . GLY A 1 286 ? 10.908 9.010 31.816 1.00 87.62 286 GLY A CA 1
ATOM 2212 C C . GLY A 1 286 ? 11.619 9.319 30.497 1.00 87.62 286 GLY A C 1
ATOM 2213 O O . GLY A 1 286 ? 12.842 9.191 30.439 1.00 87.62 286 GLY A O 1
ATOM 2214 N N . TRP A 1 287 ? 10.856 9.611 29.433 1.00 85.81 287 TRP A N 1
ATOM 2215 C CA . TRP A 1 287 ? 11.349 9.890 28.069 1.00 85.81 287 TRP A CA 1
ATOM 2216 C C . TRP A 1 287 ? 12.141 8.758 27.405 1.00 85.81 287 TRP A C 1
ATOM 2218 O O . TRP A 1 287 ? 12.870 8.975 26.441 1.00 85.81 287 TRP A O 1
ATOM 2228 N N . SER A 1 288 ? 12.031 7.542 27.936 1.00 83.31 288 SER A N 1
ATOM 2229 C CA . SER A 1 288 ? 12.624 6.341 27.351 1.00 83.31 288 SER A CA 1
ATOM 2230 C C . SER A 1 288 ? 11.531 5.504 26.704 1.00 83.31 288 SER A C 1
ATOM 2232 O O . SER A 1 288 ? 10.528 5.218 27.362 1.00 83.31 288 SER A O 1
ATOM 2234 N N . ASP A 1 289 ? 11.733 5.097 25.451 1.00 83.44 289 ASP A N 1
ATOM 2235 C CA . ASP A 1 289 ? 10.799 4.228 24.731 1.00 83.44 289 ASP A CA 1
ATOM 2236 C C . ASP A 1 289 ? 10.458 2.991 25.558 1.00 83.44 289 ASP A C 1
ATOM 2238 O O . ASP A 1 289 ? 11.332 2.322 26.114 1.00 83.44 289 ASP A O 1
ATOM 2242 N N . THR A 1 290 ? 9.163 2.727 25.696 1.00 82.06 290 THR A N 1
ATOM 2243 C CA . THR A 1 290 ? 8.645 1.631 26.510 1.00 82.06 290 THR A CA 1
ATOM 2244 C C . THR A 1 290 ? 7.527 0.930 25.751 1.00 82.06 290 THR A C 1
ATOM 2246 O O . THR A 1 290 ? 6.556 1.552 25.334 1.00 82.06 290 THR A O 1
ATOM 2249 N N . SER A 1 291 ? 7.648 -0.385 25.582 1.00 80.44 291 SER A N 1
ATOM 2250 C CA . SER A 1 291 ? 6.626 -1.205 24.930 1.00 80.44 291 SER A CA 1
ATOM 2251 C C . SER A 1 291 ? 5.414 -1.467 25.836 1.00 80.44 291 SER A C 1
ATOM 2253 O O . SER A 1 291 ? 5.507 -1.407 27.073 1.00 80.44 291 SER A O 1
ATOM 2255 N N . GLY A 1 292 ? 4.286 -1.817 25.208 1.00 77.31 292 GLY A N 1
ATOM 2256 C CA . GLY A 1 292 ? 3.038 -2.196 25.886 1.00 77.31 292 GLY A CA 1
ATOM 2257 C C . GLY A 1 292 ? 1.868 -1.233 25.681 1.00 77.31 292 GLY A C 1
ATOM 2258 O O . GLY A 1 292 ? 0.934 -1.250 26.478 1.00 77.31 292 GLY A O 1
ATOM 2259 N N . ILE A 1 293 ? 1.932 -0.372 24.663 1.00 87.38 293 ILE A N 1
ATOM 2260 C CA . ILE A 1 293 ? 0.781 0.417 24.217 1.00 87.38 293 ILE A CA 1
ATOM 2261 C C . ILE A 1 293 ? -0.140 -0.461 23.360 1.00 87.38 293 ILE A C 1
ATOM 2263 O O . ILE A 1 293 ? 0.355 -1.257 22.564 1.00 87.38 293 ILE A O 1
ATOM 2267 N N . THR A 1 294 ? -1.452 -0.348 23.543 1.00 86.81 294 THR A N 1
ATOM 2268 C CA . THR A 1 294 ? -2.461 -1.135 22.813 1.00 86.81 294 THR A CA 1
ATOM 2269 C C . THR A 1 294 ? -3.809 -0.420 22.847 1.00 86.81 294 THR A C 1
ATOM 2271 O O . THR A 1 294 ? -4.040 0.409 23.725 1.00 86.81 294 THR A O 1
ATOM 2274 N N . THR A 1 295 ? -4.720 -0.723 21.931 1.00 88.25 295 THR A N 1
ATOM 2275 C CA . THR A 1 295 ? -6.122 -0.293 22.044 1.00 88.25 295 THR A CA 1
ATOM 2276 C C . THR A 1 295 ? -6.849 -1.090 23.131 1.00 88.25 295 THR A C 1
ATOM 2278 O O . THR A 1 295 ? -6.575 -2.273 23.330 1.00 88.25 295 THR A O 1
ATOM 2281 N N . SER A 1 296 ? -7.793 -0.477 23.841 1.00 86.88 296 SER A N 1
ATOM 2282 C CA . SER A 1 296 ? -8.480 -1.105 24.970 1.00 86.88 296 SER A CA 1
ATOM 2283 C C . SER A 1 296 ? -9.939 -0.693 25.082 1.00 86.88 296 SER A C 1
ATOM 2285 O O . SER A 1 296 ? -10.278 0.464 24.870 1.00 86.88 296 SER A O 1
ATOM 2287 N N . THR A 1 297 ? -10.775 -1.632 25.522 1.00 86.81 297 THR A N 1
ATOM 2288 C CA . THR A 1 297 ? -12.181 -1.419 25.901 1.00 86.81 297 THR A CA 1
ATOM 2289 C C . THR A 1 297 ? -12.362 -1.087 27.390 1.00 86.81 297 THR A C 1
ATOM 2291 O O . THR A 1 297 ? -13.480 -0.866 27.846 1.00 86.81 297 THR A O 1
ATOM 2294 N N . ASN A 1 298 ? -11.280 -1.053 28.185 1.00 89.56 298 ASN A N 1
ATOM 2295 C CA . ASN A 1 298 ? -11.352 -0.790 29.632 1.00 89.56 298 ASN A CA 1
ATOM 2296 C C . ASN A 1 298 ? -11.797 0.640 29.964 1.00 89.56 298 ASN A C 1
ATOM 2298 O O . ASN A 1 298 ? -12.323 0.896 31.047 1.00 89.56 298 ASN A O 1
ATOM 2302 N N . TRP A 1 299 ? -11.535 1.570 29.053 1.00 93.50 299 TRP A N 1
ATOM 2303 C CA . TRP A 1 299 ? -12.036 2.930 29.092 1.00 93.50 299 TRP A CA 1
ATOM 2304 C C . TRP A 1 299 ? -12.171 3.416 27.655 1.00 93.50 299 TRP A C 1
ATOM 2306 O O . TRP A 1 299 ? -11.281 3.173 26.846 1.00 93.50 299 TRP A O 1
ATOM 2316 N N . SER A 1 300 ? -13.258 4.109 27.350 1.00 90.62 300 SER A N 1
ATOM 2317 C CA . SER A 1 300 ? -13.412 4.891 26.131 1.00 90.62 300 SER A CA 1
ATOM 2318 C C . SER A 1 300 ? -14.276 6.107 26.453 1.00 90.62 300 SER A C 1
ATOM 2320 O O . SER A 1 300 ? -15.132 6.084 27.344 1.00 90.62 300 SER A O 1
ATOM 2322 N N . SER A 1 301 ? -13.994 7.215 25.789 1.00 87.81 301 SER A N 1
ATOM 2323 C CA . SER A 1 301 ? -14.740 8.469 25.910 1.00 87.81 301 SER A CA 1
ATOM 2324 C C . SER A 1 301 ? -15.611 8.757 24.688 1.00 87.81 301 SER A C 1
ATOM 2326 O O . SER A 1 301 ? -16.533 9.577 24.767 1.00 87.81 301 SER A O 1
ATOM 2328 N N . SER A 1 302 ? -15.307 8.072 23.589 1.00 84.38 302 SER A N 1
ATOM 2329 C CA . SER A 1 302 ? -16.066 7.911 22.357 1.00 84.38 302 SER A CA 1
ATOM 2330 C C . SER A 1 302 ? -16.131 6.422 22.027 1.00 84.38 302 SER A C 1
ATOM 2332 O O . SER A 1 302 ? -15.267 5.675 22.457 1.00 84.38 302 SER A O 1
ATOM 2334 N N . GLY A 1 303 ? -17.166 5.993 21.302 1.00 87.12 303 GLY A N 1
ATOM 2335 C CA . GLY A 1 303 ? -17.220 4.658 20.700 1.00 87.12 303 GLY A CA 1
ATOM 2336 C C . GLY A 1 303 ? -16.990 3.507 21.688 1.00 87.12 303 GLY A C 1
ATOM 2337 O O . GLY A 1 303 ? -17.640 3.448 22.737 1.00 87.12 303 GLY A O 1
ATOM 2338 N N . SER A 1 304 ? -16.111 2.573 21.330 1.00 85.50 304 SER A N 1
ATOM 2339 C CA . SER A 1 304 ? -15.868 1.314 22.039 1.00 85.50 304 SER A CA 1
ATOM 2340 C C . SER A 1 304 ? -14.449 1.153 22.587 1.00 85.50 304 SER A C 1
ATOM 2342 O O . SER A 1 304 ? -14.262 0.369 23.523 1.00 85.50 304 SER A O 1
ATOM 2344 N N . THR A 1 305 ? -13.458 1.864 22.045 1.00 89.50 305 THR A N 1
ATOM 2345 C CA . THR A 1 305 ? -12.046 1.681 22.403 1.00 89.50 305 THR A CA 1
ATOM 2346 C C . THR A 1 305 ? -11.316 3.000 22.628 1.00 89.50 305 THR A C 1
ATOM 2348 O O . THR A 1 305 ? -11.740 4.066 22.220 1.00 89.50 305 THR A O 1
ATOM 2351 N N . SER A 1 306 ? -10.189 2.928 23.331 1.00 93.31 306 SER A N 1
ATOM 2352 C CA . SER A 1 306 ? -9.212 4.013 23.453 1.00 93.31 306 SER A CA 1
ATOM 2353 C C . SER A 1 306 ? -7.797 3.465 23.330 1.00 93.31 306 SER A C 1
ATOM 2355 O O . SER A 1 306 ? -7.589 2.251 23.384 1.00 93.31 306 SER A O 1
ATOM 2357 N N . LEU A 1 307 ? -6.795 4.336 23.222 1.00 95.00 307 LEU A N 1
ATOM 2358 C CA . LEU A 1 307 ? -5.403 3.911 23.306 1.00 95.00 307 LEU A CA 1
ATOM 2359 C C . LEU A 1 307 ? -4.956 3.836 24.765 1.00 95.00 307 LEU A C 1
ATOM 2361 O O . LEU A 1 307 ? -4.937 4.843 25.468 1.00 95.00 307 LEU A O 1
ATOM 2365 N N . GLY A 1 308 ? -4.558 2.647 25.206 1.00 94.44 308 GLY A N 1
ATOM 2366 C CA . GLY A 1 308 ? -4.157 2.339 26.572 1.00 94.44 308 GLY A CA 1
ATOM 2367 C C . GLY A 1 308 ? -2.674 2.001 26.729 1.00 94.44 308 GLY A C 1
ATOM 2368 O O . GLY A 1 308 ? -2.016 1.482 25.826 1.00 94.44 308 GLY A O 1
ATOM 2369 N N . PHE A 1 309 ? -2.152 2.253 27.926 1.00 93.50 309 PHE A N 1
ATOM 2370 C CA . PHE A 1 309 ? -0.831 1.825 28.380 1.00 93.50 309 PHE A CA 1
ATOM 2371 C C . PHE A 1 309 ? -0.916 1.331 29.828 1.00 93.50 309 PHE A C 1
ATOM 2373 O O . PHE A 1 309 ? -1.366 2.059 30.716 1.00 93.50 309 PHE A O 1
ATOM 2380 N N . PHE A 1 310 ? -0.481 0.090 30.064 1.00 91.75 310 PHE A N 1
ATOM 2381 C CA . PHE A 1 310 ? -0.657 -0.630 31.330 1.00 91.75 310 PHE A CA 1
ATOM 2382 C C . PHE A 1 310 ? 0.700 -1.039 31.895 1.00 91.75 310 PHE A C 1
ATOM 2384 O O . PHE A 1 310 ? 1.492 -1.682 31.195 1.00 91.75 310 PHE A O 1
ATOM 2391 N N . LYS A 1 311 ? 0.999 -0.688 33.152 1.00 90.88 311 LYS A N 1
ATOM 2392 C CA . LYS A 1 311 ? 2.319 -0.984 33.719 1.00 90.88 311 LYS A CA 1
ATOM 2393 C C . LYS A 1 311 ? 2.350 -1.182 35.230 1.00 90.88 311 LYS A C 1
ATOM 2395 O O . LYS A 1 311 ? 1.722 -0.450 35.990 1.00 90.88 311 LYS A O 1
ATOM 2400 N N . ASP A 1 312 ? 3.195 -2.125 35.641 1.00 92.56 312 ASP A N 1
ATOM 2401 C CA . ASP A 1 312 ? 3.735 -2.198 36.995 1.00 92.56 312 ASP A CA 1
ATOM 2402 C C . ASP A 1 312 ? 4.854 -1.155 37.135 1.00 92.56 312 ASP A C 1
ATOM 2404 O O . ASP A 1 312 ? 5.954 -1.319 36.595 1.00 92.56 312 ASP A O 1
ATOM 2408 N N . LEU A 1 313 ? 4.557 -0.050 37.823 1.00 90.19 313 LEU A N 1
ATOM 2409 C CA . LEU A 1 313 ? 5.497 1.056 38.009 1.00 90.19 313 LEU A CA 1
ATOM 2410 C C . LEU A 1 313 ? 6.607 0.704 39.007 1.00 90.19 313 LEU A C 1
ATOM 2412 O O . LEU A 1 313 ? 7.714 1.239 38.897 1.00 90.19 313 LEU A O 1
ATOM 2416 N N . VAL A 1 314 ? 6.352 -0.238 39.921 1.00 89.81 314 VAL A N 1
ATOM 2417 C CA . VAL A 1 314 ? 7.363 -0.762 40.849 1.00 89.81 314 VAL A CA 1
ATOM 2418 C C . VAL A 1 314 ? 8.401 -1.559 40.073 1.00 89.81 314 VAL A C 1
ATOM 2420 O O . VAL A 1 314 ? 9.599 -1.306 40.208 1.00 89.81 314 VAL A O 1
ATOM 2423 N N . ALA A 1 315 ? 7.955 -2.480 39.217 1.00 89.56 315 ALA A N 1
ATOM 2424 C CA . ALA A 1 315 ? 8.844 -3.283 38.379 1.00 89.56 315 ALA A CA 1
ATOM 2425 C C . ALA A 1 315 ? 9.619 -2.428 37.367 1.00 89.56 315 ALA A C 1
ATOM 2427 O O . ALA A 1 315 ? 10.775 -2.721 37.062 1.00 89.56 315 ALA A O 1
ATOM 2428 N N . LEU A 1 316 ? 9.003 -1.355 36.861 1.00 84.69 316 LEU A N 1
ATOM 2429 C CA . LEU A 1 316 ? 9.649 -0.437 35.926 1.00 84.69 316 LEU A CA 1
ATOM 2430 C C . LEU A 1 316 ? 10.719 0.446 36.594 1.00 84.69 316 LEU A C 1
ATOM 2432 O O . LEU A 1 316 ? 11.611 0.954 35.912 1.00 84.69 316 LEU A O 1
ATOM 2436 N N . GLY A 1 317 ? 10.631 0.661 37.911 1.00 83.00 317 GLY A N 1
ATOM 2437 C CA . GLY A 1 317 ? 11.558 1.508 38.669 1.00 83.00 317 GLY A CA 1
ATOM 2438 C C . GLY A 1 317 ? 11.503 2.996 38.294 1.00 83.00 317 GLY A C 1
ATOM 2439 O O . GLY A 1 317 ? 12.393 3.759 38.670 1.00 83.00 317 GLY A O 1
ATOM 2440 N N . LYS A 1 318 ? 10.477 3.413 37.541 1.00 78.69 318 LYS A N 1
ATOM 2441 C CA . LYS A 1 318 ? 10.226 4.794 37.118 1.00 78.69 318 LYS A CA 1
ATOM 2442 C C . LYS A 1 318 ? 8.740 5.112 37.258 1.00 78.69 318 LYS A C 1
ATOM 2444 O O . LYS A 1 318 ? 7.893 4.342 36.820 1.00 78.69 318 LYS A O 1
ATOM 2449 N N . SER A 1 319 ? 8.442 6.282 37.815 1.00 80.00 319 SER A N 1
ATOM 2450 C CA . SER A 1 319 ? 7.078 6.727 38.124 1.00 80.00 319 SER A CA 1
ATOM 2451 C C . SER A 1 319 ? 6.839 8.190 37.739 1.00 80.00 319 SER A C 1
ATOM 2453 O O . SER A 1 319 ? 6.129 8.922 38.426 1.00 80.00 319 SER A O 1
ATOM 2455 N N . SER A 1 320 ? 7.490 8.661 36.680 1.00 85.38 320 SER A N 1
ATOM 2456 C CA . SER A 1 320 ? 7.283 10.001 36.133 1.00 85.38 320 SER A CA 1
ATOM 2457 C C . SER A 1 320 ? 7.269 9.946 34.615 1.00 85.38 320 SER A C 1
ATOM 2459 O O . SER A 1 320 ? 7.837 9.026 34.021 1.00 85.38 320 SER A O 1
ATOM 2461 N N . ASP A 1 321 ? 6.641 10.947 33.997 1.00 90.25 321 ASP A N 1
ATOM 2462 C CA . ASP A 1 321 ? 6.651 11.126 32.548 1.00 90.25 321 ASP A CA 1
ATOM 2463 C C . ASP A 1 321 ? 6.123 9.903 31.794 1.00 90.25 321 ASP A C 1
ATOM 2465 O O . ASP A 1 321 ? 6.830 9.337 30.959 1.00 90.25 321 ASP A O 1
ATOM 2469 N N . ILE A 1 322 ? 4.894 9.482 32.096 1.00 95.88 322 ILE A N 1
ATOM 2470 C CA . ILE A 1 322 ? 4.220 8.482 31.266 1.00 95.88 322 ILE A CA 1
ATOM 2471 C C . ILE A 1 322 ? 3.712 9.209 30.026 1.00 95.88 322 ILE A C 1
ATOM 2473 O O . ILE A 1 322 ? 2.821 10.050 30.125 1.00 95.88 322 ILE A O 1
ATOM 2477 N N . VAL A 1 323 ? 4.318 8.950 28.874 1.00 96.06 323 VAL A N 1
ATOM 2478 C CA . VAL A 1 323 ? 4.095 9.724 27.651 1.00 96.06 323 VAL A CA 1
ATOM 2479 C C . VAL A 1 323 ? 3.482 8.850 26.573 1.00 96.06 323 VAL A C 1
ATOM 2481 O O . VAL A 1 323 ? 4.022 7.796 26.261 1.00 96.06 323 VAL A O 1
ATOM 2484 N N . PHE A 1 324 ? 2.409 9.339 25.964 1.00 97.25 324 PHE A N 1
ATOM 2485 C CA . PHE A 1 324 ? 1.895 8.891 24.674 1.00 97.25 324 PHE A CA 1
ATOM 2486 C C . PHE A 1 324 ? 2.331 9.911 23.638 1.00 97.25 324 PHE A C 1
ATOM 2488 O O . PHE A 1 324 ? 2.088 11.099 23.841 1.00 97.25 324 PHE A O 1
ATOM 2495 N N . GLN A 1 325 ? 2.959 9.498 22.543 1.00 94.38 325 GLN A N 1
ATOM 2496 C CA . GLN A 1 325 ? 3.332 10.447 21.495 1.00 94.38 325 GLN A CA 1
ATOM 2497 C C . GLN A 1 325 ? 3.397 9.812 20.116 1.00 94.38 325 GLN A C 1
ATOM 2499 O O . GLN A 1 325 ? 3.673 8.621 19.977 1.00 94.38 325 GLN A O 1
ATOM 2504 N N . THR A 1 326 ? 3.216 10.642 19.097 1.00 92.56 326 THR A N 1
ATOM 2505 C CA . THR A 1 326 ? 3.373 10.262 17.695 1.00 92.56 326 THR A CA 1
ATOM 2506 C C . THR A 1 326 ? 4.107 11.347 16.907 1.00 92.56 326 THR A C 1
ATOM 2508 O O . THR A 1 326 ? 4.117 12.521 17.291 1.00 92.56 326 THR A O 1
ATOM 2511 N N . TYR A 1 327 ? 4.730 10.936 15.801 1.00 85.94 327 TYR A N 1
ATOM 2512 C CA . TYR A 1 327 ? 5.396 11.793 14.820 1.00 85.94 327 TYR A CA 1
ATOM 2513 C C . TYR A 1 327 ? 4.882 11.411 13.427 1.00 85.94 327 TYR A C 1
ATOM 2515 O O . TYR A 1 327 ? 5.463 10.526 12.790 1.00 85.94 327 TYR A O 1
ATOM 2523 N N . PRO A 1 328 ? 3.767 12.012 12.968 1.00 79.31 328 PRO A N 1
ATOM 2524 C CA . PRO A 1 328 ? 3.193 11.704 11.665 1.00 79.31 328 PRO A CA 1
ATOM 2525 C C . PRO A 1 328 ? 4.227 11.897 10.552 1.00 79.31 328 PRO A C 1
ATOM 2527 O O . PRO A 1 328 ? 4.949 12.897 10.520 1.00 79.31 328 PRO A O 1
ATOM 2530 N N . THR A 1 329 ? 4.319 10.933 9.635 1.00 75.00 329 THR A N 1
ATOM 2531 C CA . THR A 1 329 ? 5.260 11.024 8.508 1.00 75.00 329 THR A CA 1
ATOM 2532 C C . THR A 1 329 ? 4.879 12.217 7.632 1.00 75.00 329 THR A C 1
ATOM 2534 O O . THR A 1 329 ? 3.737 12.316 7.208 1.00 75.00 329 THR A O 1
ATOM 2537 N N . GLY A 1 330 ? 5.823 13.130 7.386 1.00 74.75 330 GLY A N 1
ATOM 2538 C CA . GLY A 1 330 ? 5.560 14.381 6.659 1.00 74.75 330 GLY A CA 1
ATOM 2539 C C . GLY A 1 330 ? 4.968 15.513 7.512 1.00 74.75 330 GLY A C 1
ATOM 2540 O O . GLY A 1 330 ? 4.871 16.638 7.028 1.00 74.75 330 GLY A O 1
ATOM 2541 N N . GLY A 1 331 ? 4.660 15.253 8.786 1.00 82.12 331 GLY A N 1
ATOM 2542 C CA . GLY A 1 331 ? 3.982 16.188 9.680 1.00 82.12 331 GLY A CA 1
ATOM 2543 C C . GLY A 1 331 ? 2.460 16.210 9.493 1.00 82.12 331 GLY A C 1
ATOM 2544 O O . GLY A 1 331 ? 1.915 15.607 8.573 1.00 82.12 331 GLY A O 1
ATOM 2545 N N . LEU A 1 332 ? 1.764 16.886 10.405 1.00 87.62 332 LEU A N 1
ATOM 2546 C CA . LEU A 1 332 ? 0.315 17.085 10.374 1.00 87.62 332 LEU A CA 1
ATOM 2547 C C . LEU A 1 332 ? -0.000 18.550 10.059 1.00 87.62 332 LEU A C 1
ATOM 2549 O O . LEU A 1 332 ? 0.325 19.431 10.861 1.00 87.62 332 LEU A O 1
ATOM 2553 N N . ASP A 1 333 ? -0.649 18.798 8.919 1.00 93.31 333 ASP A N 1
ATOM 2554 C CA . ASP A 1 333 ? -1.128 20.131 8.547 1.00 93.31 333 ASP A CA 1
ATOM 2555 C C . ASP A 1 333 ? -2.329 20.518 9.414 1.00 93.31 333 ASP A C 1
ATOM 2557 O O . ASP A 1 333 ? -3.372 19.859 9.417 1.00 93.31 333 ASP A O 1
ATOM 2561 N N . ILE A 1 334 ? -2.165 21.599 10.165 1.00 95.62 334 ILE A N 1
ATOM 2562 C CA . ILE A 1 334 ? -3.182 22.175 11.043 1.00 95.62 334 ILE A CA 1
ATOM 2563 C C . ILE A 1 334 ? -3.437 23.649 10.711 1.00 95.62 334 ILE A C 1
ATOM 2565 O O . ILE A 1 334 ? -3.912 24.412 11.554 1.00 95.62 334 ILE A O 1
ATOM 2569 N N . THR A 1 335 ? -3.122 24.067 9.485 1.00 95.38 335 THR A N 1
ATOM 2570 C CA . THR A 1 335 ? -3.310 25.440 9.014 1.00 95.38 335 THR A CA 1
ATOM 2571 C C . THR A 1 335 ? -4.737 25.921 9.279 1.00 95.38 335 THR A C 1
ATOM 2573 O O . THR A 1 335 ? -5.724 25.274 8.927 1.00 95.38 335 THR A O 1
ATOM 2576 N N . GLY A 1 336 ? -4.849 27.086 9.920 1.00 94.69 336 GLY A N 1
ATOM 2577 C CA . GLY A 1 336 ? -6.134 27.703 10.256 1.00 94.69 336 GLY A CA 1
ATOM 2578 C C . GLY A 1 336 ? -6.850 27.095 11.466 1.00 94.69 336 GLY A C 1
ATOM 2579 O O . GLY A 1 336 ? -7.954 27.534 11.785 1.00 94.69 336 GLY A O 1
ATOM 2580 N N . LYS A 1 337 ? -6.251 26.121 12.162 1.00 97.44 337 LYS A N 1
ATOM 2581 C CA . LYS A 1 337 ? -6.782 25.592 13.424 1.00 97.44 337 LYS A CA 1
ATOM 2582 C C . LYS A 1 337 ? -6.338 26.451 14.606 1.00 97.44 337 LYS A C 1
ATOM 2584 O O . LYS A 1 337 ? -5.243 27.009 14.633 1.00 97.44 337 LYS A O 1
ATOM 2589 N N . THR A 1 338 ? -7.228 26.580 15.580 1.00 97.56 338 THR A N 1
ATOM 2590 C CA . THR A 1 338 ? -7.068 27.416 16.772 1.00 97.56 338 THR A CA 1
ATOM 2591 C C . THR A 1 338 ? -6.828 26.585 18.021 1.00 97.56 338 THR A C 1
ATOM 2593 O O . THR A 1 338 ? -6.121 27.030 18.917 1.00 97.56 338 THR A O 1
ATOM 2596 N N . SER A 1 339 ? -7.378 25.371 18.105 1.00 97.62 339 SER A N 1
ATOM 2597 C CA . SER A 1 339 ? -7.153 24.494 19.256 1.00 97.62 339 SER A CA 1
ATOM 2598 C C . SER A 1 339 ? -7.016 23.024 18.879 1.00 97.62 339 SER A C 1
ATOM 2600 O O . SER A 1 339 ? -7.611 22.555 17.909 1.00 97.62 339 SER A O 1
ATOM 2602 N N . MET A 1 340 ? -6.230 22.308 19.681 1.00 98.06 340 MET A N 1
ATOM 2603 C CA . MET A 1 340 ? -6.175 20.850 19.727 1.00 98.06 340 MET A CA 1
ATOM 2604 C C . MET A 1 340 ? -6.702 20.378 21.084 1.00 98.06 340 MET A C 1
ATOM 2606 O O . MET A 1 340 ? -6.327 20.943 22.115 1.00 98.06 340 MET A O 1
ATOM 2610 N N . THR A 1 341 ? -7.542 19.346 21.097 1.00 97.69 341 THR A N 1
ATOM 2611 C CA . THR A 1 341 ? -8.033 18.713 22.327 1.00 97.69 341 THR A CA 1
ATOM 2612 C C . THR A 1 341 ? -7.713 17.230 22.359 1.00 97.69 341 THR A C 1
ATOM 2614 O O . THR A 1 341 ? -7.654 16.594 21.313 1.00 97.69 341 THR A O 1
ATOM 2617 N N . ILE A 1 342 ? -7.573 16.673 23.559 1.00 97.75 342 ILE A N 1
ATOM 2618 C CA . ILE A 1 342 ? -7.482 15.227 23.786 1.00 97.75 342 ILE A CA 1
ATOM 2619 C C . ILE A 1 342 ? -8.161 14.869 25.106 1.00 97.75 342 ILE A C 1
ATOM 2621 O O . ILE A 1 342 ? -8.016 15.592 26.100 1.00 97.75 342 ILE A O 1
ATOM 2625 N N . LYS A 1 343 ? -8.909 13.767 25.126 1.00 97.44 343 LYS A N 1
ATOM 2626 C CA . LYS A 1 343 ? -9.495 13.211 26.347 1.00 97.44 343 LYS A CA 1
ATOM 2627 C C . LYS A 1 343 ? -8.536 12.190 26.935 1.00 97.44 343 LYS A C 1
ATOM 2629 O O . LYS A 1 343 ? -7.928 11.402 26.216 1.00 97.44 343 LYS A O 1
ATOM 2634 N N . VAL A 1 344 ? -8.366 12.235 28.249 1.00 98.44 344 VAL A N 1
ATOM 2635 C CA . VAL A 1 344 ? -7.382 11.408 28.947 1.00 98.44 344 VAL A CA 1
ATOM 2636 C C . VAL A 1 344 ? -7.993 10.776 30.182 1.00 98.44 344 VAL A C 1
ATOM 2638 O O . VAL A 1 344 ? -8.822 11.401 30.851 1.00 98.44 344 VAL A O 1
ATOM 2641 N N . HIS A 1 345 ? -7.542 9.568 30.508 1.00 98.19 345 HIS A N 1
ATOM 2642 C CA . HIS A 1 345 ? -7.922 8.882 31.734 1.00 98.19 345 HIS A CA 1
ATOM 2643 C C . HIS A 1 345 ? -6.739 8.166 32.382 1.00 98.19 345 HIS A C 1
ATOM 2645 O O . HIS A 1 345 ? -5.840 7.678 31.700 1.00 98.19 345 HIS A O 1
ATOM 2651 N N . ALA A 1 346 ? -6.744 8.088 33.707 1.00 97.38 346 ALA A N 1
ATOM 2652 C CA . ALA A 1 346 ? -5.831 7.270 34.483 1.00 97.38 346 ALA A CA 1
ATOM 2653 C C . ALA A 1 346 ? -6.607 6.498 35.553 1.00 97.38 346 ALA A C 1
ATOM 2655 O O . ALA A 1 346 ? -7.376 7.080 36.320 1.00 97.38 346 ALA A O 1
ATOM 2656 N N . ALA A 1 347 ? -6.353 5.195 35.628 1.00 96.38 347 ALA A N 1
ATOM 2657 C CA . ALA A 1 347 ? -6.914 4.294 36.625 1.00 96.38 347 ALA A CA 1
ATOM 2658 C C . ALA A 1 347 ? -5.785 3.557 37.347 1.00 96.38 347 ALA A C 1
ATOM 2660 O O . ALA A 1 347 ? -4.726 3.306 36.773 1.00 96.38 347 ALA A O 1
ATOM 2661 N N . ASP A 1 348 ? -6.002 3.231 38.622 1.00 95.62 348 ASP A N 1
ATOM 2662 C CA . ASP A 1 348 ? -5.028 2.522 39.461 1.00 95.62 348 ASP A CA 1
ATOM 2663 C C . ASP A 1 348 ? -3.641 3.206 39.513 1.00 95.62 348 ASP A C 1
ATOM 2665 O O . ASP A 1 348 ? -2.630 2.560 39.756 1.00 95.62 348 ASP A O 1
ATOM 2669 N N . ALA A 1 349 ? -3.570 4.523 39.283 1.00 94.25 349 ALA A N 1
ATOM 2670 C CA . ALA A 1 349 ? -2.323 5.292 39.170 1.00 94.25 349 ALA A CA 1
ATOM 2671 C C . ALA A 1 349 ? -2.146 6.342 40.288 1.00 94.25 349 ALA A C 1
ATOM 2673 O O . ALA A 1 349 ? -1.281 7.212 40.195 1.00 94.25 349 ALA A O 1
ATOM 2674 N N . GLY A 1 350 ? -2.960 6.267 41.346 1.00 91.88 350 GLY A N 1
ATOM 2675 C CA . GLY A 1 350 ? -2.999 7.234 42.447 1.00 91.88 350 GLY A CA 1
ATOM 2676 C C . GLY A 1 350 ? -3.985 8.386 42.222 1.00 91.88 350 GLY A C 1
ATOM 2677 O O . GLY A 1 350 ? -4.566 8.540 41.154 1.00 91.88 350 GLY A O 1
ATOM 2678 N N . THR A 1 351 ? -4.188 9.213 43.250 1.00 90.38 351 THR A N 1
ATOM 2679 C CA . THR A 1 351 ? -5.150 10.336 43.218 1.00 90.38 351 THR A CA 1
ATOM 2680 C C . THR A 1 351 ? -4.522 11.675 42.823 1.00 90.38 351 THR A C 1
ATOM 2682 O O . THR A 1 351 ? -5.230 12.666 42.685 1.00 90.38 351 THR A O 1
ATOM 2685 N N . GLY A 1 352 ? -3.192 11.736 42.696 1.00 92.88 352 GLY A N 1
ATOM 2686 C CA . GLY A 1 352 ? -2.431 12.952 42.375 1.00 92.88 352 GLY A CA 1
ATOM 2687 C C . GLY A 1 352 ? -2.116 13.130 40.888 1.00 92.88 352 GLY A C 1
ATOM 2688 O O . GLY A 1 352 ? -1.310 13.997 40.538 1.00 92.88 352 GLY A O 1
ATOM 2689 N N . VAL A 1 353 ? -2.704 12.295 40.025 1.00 96.88 353 VAL A N 1
ATOM 2690 C CA . VAL A 1 353 ? -2.352 12.254 38.605 1.00 96.88 353 VAL A CA 1
ATOM 2691 C C . VAL A 1 353 ? -2.776 13.545 37.912 1.00 96.88 353 VAL A C 1
ATOM 2693 O O . VAL A 1 353 ? -3.889 14.049 38.075 1.00 96.88 353 VAL A O 1
ATOM 2696 N N . ASN A 1 354 ? -1.866 14.075 37.108 1.00 97.50 354 ASN A N 1
ATOM 2697 C CA . ASN A 1 354 ? -2.086 15.218 36.238 1.00 97.50 354 ASN A CA 1
ATOM 2698 C C . ASN A 1 354 ? -1.552 14.915 34.837 1.00 97.50 354 ASN A C 1
ATOM 2700 O O . ASN A 1 354 ? -0.708 14.033 34.673 1.00 97.50 354 ASN A O 1
ATOM 2704 N N . ALA A 1 355 ? -2.041 15.639 33.836 1.00 98.25 355 ALA A N 1
ATOM 2705 C CA . ALA A 1 355 ? -1.650 15.451 32.449 1.00 98.25 355 ALA A CA 1
ATOM 2706 C C . ALA A 1 355 ? -1.400 16.778 31.722 1.00 98.25 355 ALA A C 1
ATOM 2708 O O . ALA A 1 355 ? -1.877 17.840 32.134 1.00 98.25 355 ALA A O 1
ATOM 2709 N N . GLN A 1 356 ? -0.617 16.694 30.649 1.00 98.25 356 GLN A N 1
ATOM 2710 C CA . GLN A 1 356 ? -0.227 17.802 29.777 1.00 98.25 356 GLN A CA 1
ATOM 2711 C C . GLN A 1 356 ? -0.315 17.339 28.321 1.00 98.25 356 GLN A C 1
ATOM 2713 O O . GLN A 1 356 ? 0.297 16.330 27.971 1.00 98.25 356 GLN A O 1
ATOM 2718 N N . LEU A 1 357 ? -1.054 18.065 27.484 1.00 98.50 357 LEU A N 1
ATOM 2719 C CA . LEU A 1 357 ? -1.036 17.934 26.029 1.00 98.50 357 LEU A CA 1
ATOM 2720 C C . LEU A 1 357 ? 0.094 18.809 25.502 1.00 98.50 357 LEU A C 1
ATOM 2722 O O . LEU A 1 357 ? 0.173 19.992 25.840 1.00 98.50 357 LEU A O 1
ATOM 2726 N N . PHE A 1 358 ? 0.931 18.243 24.644 1.00 98.19 358 PHE A N 1
ATOM 2727 C CA . PHE A 1 358 ? 2.003 18.966 23.982 1.00 98.19 358 PHE A CA 1
ATOM 2728 C C . PHE A 1 358 ? 2.002 18.738 22.476 1.00 98.19 358 PHE A C 1
ATOM 2730 O O . PHE A 1 358 ? 1.581 17.692 21.985 1.00 98.19 358 PHE A O 1
ATOM 2737 N N . VAL A 1 359 ? 2.553 19.706 21.752 1.00 98.12 359 VAL A N 1
ATOM 2738 C CA . VAL A 1 359 ? 2.828 19.641 20.316 1.00 98.12 359 VAL A CA 1
ATOM 2739 C C . VAL A 1 359 ? 4.255 20.105 20.035 1.00 98.12 359 VAL A C 1
ATOM 2741 O O . VAL A 1 359 ? 4.864 20.831 20.826 1.00 98.12 359 VAL A O 1
ATOM 2744 N N . LYS A 1 360 ? 4.782 19.693 18.887 1.00 95.38 360 LYS A N 1
ATOM 2745 C CA . LYS A 1 360 ? 6.043 20.145 18.307 1.00 95.38 360 LYS A CA 1
ATOM 2746 C C . LYS A 1 360 ? 5.762 20.686 16.915 1.00 95.38 360 LYS A C 1
ATOM 2748 O O . LYS A 1 360 ? 5.206 19.964 16.090 1.00 95.38 360 LYS A O 1
ATOM 2753 N N . ASP A 1 361 ? 6.136 21.932 16.655 1.00 93.44 361 ASP A N 1
ATOM 2754 C CA . ASP A 1 361 ? 5.984 22.531 15.326 1.00 93.44 361 ASP A CA 1
ATOM 2755 C C . ASP A 1 361 ? 6.990 21.953 14.304 1.00 93.44 361 ASP A C 1
ATOM 2757 O O . ASP A 1 361 ? 7.733 21.006 14.591 1.00 93.44 361 ASP A O 1
ATOM 2761 N N . LYS A 1 362 ? 7.020 22.509 13.086 1.00 88.56 362 LYS A N 1
ATOM 2762 C CA . LYS A 1 362 ? 7.959 22.108 12.019 1.00 88.56 362 LYS A CA 1
ATOM 2763 C C . LYS A 1 362 ? 9.444 22.223 12.401 1.00 88.56 362 LYS A C 1
ATOM 2765 O O . LYS A 1 362 ? 10.274 21.536 11.815 1.00 88.56 362 LYS A O 1
ATOM 2770 N N . ASP A 1 363 ? 9.775 23.088 13.359 1.00 86.88 363 ASP A N 1
ATOM 2771 C CA . ASP A 1 363 ? 11.138 23.319 13.844 1.00 86.88 363 ASP A CA 1
ATOM 2772 C C . ASP A 1 363 ? 11.402 22.533 15.144 1.00 86.88 363 ASP A C 1
ATOM 2774 O O . ASP A 1 363 ? 12.419 22.732 15.808 1.00 86.88 363 ASP A O 1
ATOM 2778 N N . TYR A 1 364 ? 10.495 21.610 15.494 1.00 87.69 364 TYR A N 1
ATOM 2779 C CA . TYR A 1 364 ? 10.505 20.793 16.706 1.00 87.69 364 TYR A CA 1
ATOM 2780 C C . TYR A 1 364 ? 10.431 21.606 18.008 1.00 87.69 364 TYR A C 1
ATOM 2782 O O . TYR A 1 364 ? 10.804 21.108 19.076 1.00 87.69 364 TYR A O 1
ATOM 2790 N N . VAL A 1 365 ? 9.910 22.835 17.952 1.00 93.44 365 VAL A N 1
ATOM 2791 C CA . VAL A 1 365 ? 9.709 23.668 19.140 1.00 93.44 365 VAL A CA 1
ATOM 2792 C C . VAL A 1 365 ? 8.496 23.164 19.911 1.00 93.44 365 VAL A C 1
ATOM 2794 O O . VAL A 1 365 ? 7.398 23.027 19.374 1.00 93.44 365 VAL A O 1
ATOM 2797 N N . TRP A 1 366 ? 8.717 22.883 21.192 1.00 94.69 366 TRP A N 1
ATOM 2798 C CA . TRP A 1 366 ? 7.710 22.373 22.113 1.00 94.69 366 TRP A CA 1
ATOM 2799 C C . TRP A 1 366 ? 6.738 23.470 22.565 1.00 94.69 366 TRP A C 1
ATOM 2801 O O . TRP A 1 366 ? 7.163 24.534 23.023 1.00 94.69 366 TRP A O 1
ATOM 2811 N N . LYS A 1 367 ? 5.438 23.169 22.533 1.00 97.19 367 LYS A N 1
ATOM 2812 C CA . LYS A 1 367 ? 4.368 23.965 23.153 1.00 97.19 367 LYS A CA 1
ATOM 2813 C C . LYS A 1 367 ? 3.411 23.030 23.893 1.00 97.19 367 LYS A C 1
ATOM 2815 O O . LYS A 1 367 ? 3.042 21.996 23.346 1.00 97.19 367 LYS A O 1
ATOM 2820 N N . ASP A 1 368 ? 2.987 23.392 25.101 1.00 97.62 368 ASP A N 1
ATOM 2821 C CA . ASP A 1 368 ? 2.035 22.609 25.899 1.00 97.62 368 ASP A CA 1
ATOM 2822 C C . ASP A 1 368 ? 0.963 23.481 26.561 1.00 97.62 368 ASP A C 1
ATOM 2824 O O . ASP A 1 368 ? 1.027 24.713 26.522 1.00 97.62 368 ASP A O 1
ATOM 2828 N N . ASN A 1 369 ? -0.057 22.832 27.124 1.00 97.75 369 ASN A N 1
ATOM 2829 C CA . ASN A 1 369 ? -1.179 23.495 27.790 1.00 97.75 369 ASN A CA 1
ATOM 2830 C C . ASN A 1 369 ? -0.981 23.698 29.302 1.00 97.75 369 ASN A C 1
ATOM 2832 O O . ASN A 1 369 ? -1.929 24.067 29.999 1.00 97.75 369 ASN A O 1
ATOM 2836 N N . GLY A 1 370 ? 0.217 23.443 29.826 1.00 96.69 370 GLY A N 1
ATOM 2837 C CA . GLY A 1 370 ? 0.469 23.370 31.258 1.00 96.69 370 GLY A CA 1
ATOM 2838 C C . GLY A 1 370 ? -0.207 22.173 31.937 1.00 96.69 370 GLY A C 1
ATOM 2839 O O . GLY A 1 370 ? -0.840 21.322 31.319 1.00 96.69 370 GLY A O 1
ATOM 2840 N N . THR A 1 371 ? -0.031 22.085 33.254 1.00 96.88 371 THR A N 1
ATOM 2841 C CA . THR A 1 371 ? -0.520 20.963 34.067 1.00 96.88 371 THR A CA 1
ATOM 2842 C C . THR A 1 371 ? -2.021 21.039 34.330 1.00 96.88 371 THR A C 1
ATOM 2844 O O . THR A 1 371 ? -2.498 22.014 34.911 1.00 96.88 371 THR A O 1
ATOM 2847 N N . VAL A 1 372 ? -2.743 19.962 34.010 1.00 98.31 372 VAL A N 1
ATOM 2848 C CA . VAL A 1 372 ? -4.163 19.777 34.342 1.00 98.31 372 VAL A CA 1
ATOM 2849 C C . VAL A 1 372 ? -4.318 18.571 35.265 1.00 98.31 372 VAL A C 1
ATOM 2851 O O . VAL A 1 372 ? -3.929 17.461 34.908 1.00 98.31 372 VAL A O 1
ATOM 2854 N N . ASN A 1 373 ? -4.884 18.771 36.456 1.00 97.75 373 ASN A N 1
ATOM 2855 C CA . ASN A 1 373 ? -5.192 17.667 37.369 1.00 97.75 373 ASN A CA 1
ATOM 2856 C C . ASN A 1 373 ? -6.386 16.862 36.850 1.00 97.75 373 ASN A C 1
ATOM 2858 O O . ASN A 1 373 ? -7.362 17.443 36.376 1.00 97.75 373 ASN A O 1
ATOM 2862 N N . LEU A 1 374 ? -6.319 15.540 36.981 1.00 97.19 374 LEU A N 1
ATOM 2863 C CA . LEU A 1 374 ? -7.424 14.659 36.621 1.00 97.19 374 LEU A CA 1
ATOM 2864 C C . LEU A 1 374 ? -8.495 14.698 37.722 1.00 97.19 374 LEU A C 1
ATOM 2866 O O . LEU A 1 374 ? -8.176 14.640 38.910 1.00 97.19 374 LEU A O 1
ATOM 2870 N N . VAL A 1 375 ? -9.765 14.775 37.326 1.00 93.75 375 VAL A N 1
ATOM 2871 C CA . VAL A 1 375 ? -10.933 14.684 38.218 1.00 93.75 375 VAL A CA 1
ATOM 2872 C C . VAL A 1 375 ? -11.594 13.337 37.970 1.00 93.75 375 VAL A C 1
ATOM 2874 O O . VAL A 1 375 ? -11.902 13.011 36.827 1.00 93.75 375 VAL A O 1
ATOM 2877 N N . ASP A 1 376 ? -11.737 12.526 39.020 1.00 91.44 376 ASP A N 1
ATOM 2878 C CA . ASP A 1 376 ? -12.176 11.124 38.917 1.00 91.44 376 ASP A CA 1
ATOM 2879 C C . ASP A 1 376 ? -11.388 10.345 37.848 1.00 91.44 376 ASP A C 1
ATOM 2881 O O . ASP A 1 376 ? -11.924 9.613 37.016 1.00 91.44 376 ASP A O 1
ATOM 2885 N N . GLY A 1 377 ? -10.073 10.584 37.836 1.00 94.38 377 GLY A N 1
ATOM 2886 C CA . GLY A 1 377 ? -9.146 9.976 36.891 1.00 94.38 377 GLY A CA 1
ATOM 2887 C C . GLY A 1 377 ? -9.229 10.525 35.468 1.00 94.38 377 GLY A C 1
ATOM 2888 O O . GLY A 1 377 ? -8.483 10.040 34.637 1.00 94.38 377 GLY A O 1
ATOM 2889 N N . SER A 1 378 ? -10.060 11.524 35.152 1.00 97.44 378 SER A N 1
ATOM 2890 C CA . SER A 1 378 ? -10.264 11.991 33.769 1.00 97.44 378 SER A CA 1
ATOM 2891 C C . SER A 1 378 ? -10.002 13.486 33.581 1.00 97.44 378 SER A C 1
ATOM 2893 O O . SER A 1 378 ? -10.156 14.282 34.508 1.00 97.44 378 SER A O 1
ATOM 2895 N N . ALA A 1 379 ? -9.634 13.890 32.364 1.00 97.50 379 ALA A N 1
ATOM 2896 C CA . ALA A 1 379 ? -9.579 15.295 31.956 1.00 97.50 379 ALA A CA 1
ATOM 2897 C C . ALA A 1 379 ? -9.768 15.455 30.437 1.00 97.50 379 ALA A C 1
ATOM 2899 O O . ALA A 1 379 ? -9.515 14.532 29.664 1.00 97.50 379 ALA A O 1
ATOM 2900 N N . VAL A 1 380 ? -10.164 16.659 30.010 1.00 97.62 380 VAL A N 1
ATOM 2901 C CA . VAL A 1 380 ? -10.038 17.108 28.615 1.00 97.62 380 VAL A CA 1
ATOM 2902 C C . VAL A 1 380 ? -8.914 18.133 28.569 1.00 97.62 380 VAL A C 1
ATOM 2904 O O . VAL A 1 380 ? -9.012 19.198 29.179 1.00 97.62 380 VAL A O 1
ATOM 2907 N N . LEU A 1 381 ? -7.831 17.812 27.873 1.00 98.50 381 LEU A N 1
ATOM 2908 C CA . LEU A 1 381 ? -6.706 18.722 27.683 1.00 98.50 381 LEU A CA 1
ATOM 2909 C C . LEU A 1 381 ? -6.967 19.548 26.428 1.00 98.50 381 LEU A C 1
ATOM 2911 O O . LEU A 1 381 ? -7.435 19.017 25.427 1.00 98.50 381 LEU A O 1
ATOM 2915 N N . THR A 1 382 ? -6.693 20.849 26.482 1.00 98.25 382 THR A N 1
ATOM 2916 C CA . THR A 1 382 ? -6.897 21.776 25.359 1.00 98.25 382 THR A CA 1
ATOM 2917 C C . THR A 1 382 ? -5.672 22.657 25.209 1.00 98.25 382 THR A C 1
ATOM 2919 O O . THR A 1 382 ? -5.258 23.295 26.175 1.00 98.25 382 THR A O 1
ATOM 2922 N N . LEU A 1 383 ? -5.115 22.710 24.003 1.00 98.31 383 LEU A N 1
ATOM 2923 C CA . LEU A 1 383 ? -3.973 23.542 23.650 1.00 98.31 383 LEU A CA 1
ATOM 2924 C C . LEU A 1 383 ? -4.353 24.512 22.533 1.00 98.31 383 LEU A C 1
ATOM 2926 O O . LEU A 1 383 ? -4.872 24.092 21.503 1.00 98.31 383 LEU A O 1
ATOM 2930 N N . ASP A 1 384 ? -4.049 25.796 22.718 1.00 97.38 384 ASP A N 1
ATOM 2931 C CA . ASP A 1 384 ? -4.098 26.789 21.645 1.00 97.38 384 ASP A CA 1
ATOM 2932 C C . ASP A 1 384 ? -2.971 26.516 20.638 1.00 97.38 384 ASP A C 1
ATOM 2934 O O . ASP A 1 384 ? -1.785 26.564 20.981 1.00 97.38 384 ASP A O 1
ATOM 2938 N N . VAL A 1 385 ? -3.338 26.248 19.389 1.00 97.25 385 VAL A N 1
ATOM 2939 C CA . VAL A 1 385 ? -2.411 25.999 18.273 1.00 97.25 385 VAL A CA 1
ATOM 2940 C C . VAL A 1 385 ? -2.466 27.104 17.216 1.00 97.25 385 VAL A C 1
ATOM 2942 O O . VAL A 1 385 ? -1.885 26.961 16.144 1.00 97.25 385 VAL A O 1
ATOM 2945 N N . THR A 1 386 ? -3.103 28.235 17.529 1.00 96.31 386 THR A N 1
ATOM 2946 C CA . THR A 1 386 ? -3.206 29.389 16.632 1.00 96.31 386 THR A CA 1
ATOM 2947 C C . THR A 1 386 ? -1.828 29.818 16.134 1.00 96.31 386 THR A C 1
ATOM 2949 O O . THR A 1 386 ? -0.895 30.029 16.913 1.00 96.31 386 THR A O 1
ATOM 2952 N N . GLY A 1 387 ? -1.711 29.966 14.814 1.00 93.62 387 GLY A N 1
ATOM 2953 C CA . GLY A 1 387 ? -0.473 30.368 14.145 1.00 93.62 387 GLY A CA 1
ATOM 2954 C C . GLY A 1 387 ? 0.519 29.230 13.894 1.00 93.62 387 GLY A C 1
ATOM 2955 O O . GLY A 1 387 ? 1.562 29.477 13.290 1.00 93.62 387 GLY A O 1
ATOM 2956 N N . ILE A 1 388 ? 0.211 28.000 14.309 1.00 95.50 388 ILE A N 1
ATOM 2957 C CA . ILE A 1 388 ? 0.964 26.808 13.920 1.00 95.50 388 ILE A CA 1
ATOM 2958 C C . ILE A 1 388 ? 0.288 26.210 12.687 1.00 95.50 388 ILE A C 1
ATOM 2960 O O . ILE A 1 388 ? -0.909 25.952 12.704 1.00 95.50 388 ILE A O 1
ATOM 2964 N N . ASN A 1 389 ? 1.056 25.994 11.620 1.00 93.94 389 ASN A N 1
ATOM 2965 C CA . ASN A 1 389 ? 0.535 25.407 10.380 1.00 93.94 389 ASN A CA 1
ATOM 2966 C C . ASN A 1 389 ? 0.864 23.919 10.254 1.00 93.94 389 ASN A C 1
ATOM 2968 O O . ASN A 1 389 ? 0.143 23.188 9.597 1.00 93.94 389 ASN A O 1
ATOM 2972 N N . MET A 1 390 ? 1.958 23.465 10.869 1.00 93.12 390 MET A N 1
ATOM 2973 C CA . MET A 1 390 ? 2.453 22.101 10.710 1.00 93.12 390 MET A CA 1
ATOM 2974 C C . MET A 1 390 ? 2.987 21.578 12.039 1.00 93.12 390 MET A C 1
ATOM 2976 O O . MET A 1 390 ? 3.819 22.242 12.667 1.00 93.12 390 MET A O 1
ATOM 2980 N N . LEU A 1 391 ? 2.535 20.393 12.445 1.00 93.94 391 LEU A N 1
ATOM 2981 C CA . LEU A 1 391 ? 3.060 19.673 13.604 1.00 93.94 391 LEU A CA 1
ATOM 2982 C C . LEU A 1 391 ? 3.990 18.550 13.156 1.00 93.94 391 LEU A C 1
ATOM 2984 O O . LEU A 1 391 ? 3.584 17.686 12.388 1.00 93.94 391 LEU A O 1
ATOM 2988 N N . SER A 1 392 ? 5.212 18.513 13.682 1.00 90.31 392 SER A N 1
ATOM 2989 C CA . SER A 1 392 ? 6.124 17.374 13.487 1.00 90.31 392 SER A CA 1
ATOM 2990 C C . SER A 1 392 ? 5.787 16.206 14.414 1.00 90.31 392 SER A C 1
ATOM 2992 O O . SER A 1 392 ? 6.132 15.064 14.130 1.00 90.31 392 SER A O 1
ATOM 2994 N N . GLY A 1 393 ? 5.134 16.485 15.543 1.00 91.75 393 GLY A N 1
ATOM 2995 C CA . GLY A 1 393 ? 4.700 15.475 16.500 1.00 91.75 393 GLY A CA 1
ATOM 2996 C C . GLY A 1 393 ? 3.912 16.088 17.648 1.00 91.75 393 GLY A C 1
ATOM 2997 O O . GLY A 1 393 ? 3.929 17.301 17.850 1.00 91.75 393 GLY A O 1
ATOM 2998 N N . PHE A 1 394 ? 3.204 15.257 18.395 1.00 97.69 394 PHE A N 1
ATOM 2999 C CA . PHE A 1 394 ? 2.392 15.682 19.533 1.00 97.69 394 PHE A CA 1
ATOM 3000 C C . PHE A 1 394 ? 2.114 14.496 20.457 1.00 97.69 394 PHE A C 1
ATOM 3002 O O . PHE A 1 394 ? 2.399 13.344 20.112 1.00 97.69 394 PHE A O 1
ATOM 3009 N N . GLY A 1 395 ? 1.596 14.772 21.650 1.00 96.88 395 GLY A N 1
ATOM 3010 C CA . GLY A 1 395 ? 1.357 13.730 22.634 1.00 96.88 395 GLY A CA 1
ATOM 3011 C C . GLY A 1 395 ? 0.780 14.217 23.955 1.00 96.88 395 GLY A C 1
ATOM 3012 O O . GLY A 1 395 ? 0.506 15.400 24.150 1.00 96.88 395 GLY A O 1
ATOM 3013 N N . VAL A 1 396 ? 0.621 13.279 24.882 1.00 98.12 396 VAL A N 1
ATOM 3014 C CA . VAL A 1 396 ? 0.206 13.530 26.263 1.00 98.12 396 VAL A CA 1
ATOM 3015 C C . VAL A 1 396 ? 1.255 13.002 27.214 1.00 98.12 396 VAL A C 1
ATOM 3017 O O . VAL A 1 396 ? 1.772 11.906 27.031 1.00 98.12 396 VAL A O 1
ATOM 3020 N N . ARG A 1 397 ? 1.529 13.766 28.265 1.00 97.44 397 ARG A N 1
ATOM 3021 C CA . ARG A 1 397 ? 2.394 13.377 29.376 1.00 97.44 397 ARG A CA 1
ATOM 3022 C C . ARG A 1 397 ? 1.588 13.341 30.669 1.00 97.44 397 ARG A C 1
ATOM 3024 O O . ARG A 1 397 ? 1.108 14.384 31.104 1.00 97.44 397 ARG A O 1
ATOM 3031 N N . PHE A 1 398 ? 1.504 12.180 31.311 1.00 97.75 398 PHE A N 1
ATOM 3032 C CA . PHE A 1 398 ? 0.981 12.016 32.667 1.00 97.75 398 PHE A CA 1
ATOM 3033 C C . PHE A 1 398 ? 2.111 12.101 33.704 1.00 97.75 398 PHE A C 1
ATOM 3035 O O . PHE A 1 398 ? 3.196 11.542 33.522 1.00 97.75 398 PHE A O 1
ATOM 3042 N N . ASN A 1 399 ? 1.842 12.783 34.816 1.00 95.69 399 ASN A N 1
ATOM 3043 C CA . ASN A 1 399 ? 2.723 12.912 35.979 1.00 95.69 399 ASN A CA 1
ATOM 3044 C C . ASN A 1 399 ? 1.919 12.799 37.281 1.00 95.69 399 ASN A C 1
ATOM 3046 O O . ASN A 1 399 ? 0.700 12.657 37.262 1.00 95.69 399 ASN A O 1
ATOM 3050 N N . GLY A 1 400 ? 2.607 12.881 38.427 1.00 94.12 400 GLY A N 1
ATOM 3051 C CA . GLY A 1 400 ? 1.961 12.783 39.742 1.00 94.12 400 GLY A CA 1
ATOM 3052 C C . GLY A 1 400 ? 1.400 11.389 40.038 1.00 94.12 400 GLY A C 1
ATOM 3053 O O . GLY A 1 400 ? 0.477 11.259 40.837 1.00 94.12 400 GLY A O 1
ATOM 3054 N N . VAL A 1 401 ? 1.938 10.366 39.366 1.00 94.00 401 VAL A N 1
ATOM 3055 C CA . VAL A 1 401 ? 1.497 8.975 39.489 1.00 94.00 401 VAL A CA 1
ATOM 3056 C C . VAL A 1 401 ? 2.062 8.329 40.753 1.00 94.00 401 VAL A C 1
ATOM 3058 O O . VAL A 1 401 ? 3.174 8.637 41.188 1.00 94.00 401 VAL A O 1
ATOM 3061 N N . ASP A 1 402 ? 1.298 7.415 41.341 1.00 93.25 402 ASP A N 1
ATOM 3062 C CA . ASP A 1 402 ? 1.734 6.591 42.462 1.00 93.25 402 ASP A CA 1
ATOM 3063 C C . ASP A 1 402 ? 2.727 5.528 41.977 1.00 93.25 402 ASP A C 1
ATOM 3065 O O . ASP A 1 402 ? 2.349 4.505 41.408 1.00 93.25 402 ASP A O 1
ATOM 3069 N N . GLY A 1 403 ? 4.017 5.767 42.223 1.00 90.31 403 GLY A N 1
ATOM 3070 C CA . GLY A 1 403 ? 5.093 4.842 41.861 1.00 90.31 403 GLY A CA 1
ATOM 3071 C C . GLY A 1 403 ? 5.059 3.490 42.575 1.00 90.31 403 GLY A C 1
ATOM 3072 O O . GLY A 1 403 ? 5.864 2.627 42.239 1.00 90.31 403 GLY A O 1
ATOM 3073 N N . THR A 1 404 ? 4.156 3.290 43.541 1.00 93.81 404 THR A N 1
ATOM 3074 C CA . THR A 1 404 ? 3.926 1.986 44.181 1.00 93.81 404 THR A CA 1
ATOM 3075 C C . THR A 1 404 ? 2.857 1.145 43.482 1.00 93.81 404 THR A C 1
ATOM 3077 O O . THR A 1 404 ? 2.663 -0.016 43.844 1.00 93.81 404 THR A O 1
ATOM 3080 N N . SER A 1 405 ? 2.184 1.693 42.464 1.00 93.56 405 SER A N 1
ATOM 3081 C CA . SER A 1 405 ? 1.184 0.951 41.704 1.00 93.56 405 SER A CA 1
ATOM 3082 C C . SER A 1 405 ? 1.813 -0.145 40.847 1.00 93.56 405 SER A C 1
ATOM 3084 O O . SER A 1 405 ? 2.725 0.095 40.054 1.00 93.56 405 SER A O 1
ATOM 3086 N N . THR A 1 406 ? 1.267 -1.351 40.967 1.00 94.19 406 THR A N 1
ATOM 3087 C CA . THR A 1 406 ? 1.659 -2.531 40.186 1.00 94.19 406 THR A CA 1
ATOM 3088 C C . THR A 1 406 ? 0.760 -2.771 38.969 1.00 94.19 406 THR A C 1
ATOM 3090 O O . THR A 1 406 ? 0.991 -3.704 38.206 1.00 94.19 406 THR A O 1
ATOM 3093 N N . ALA A 1 407 ? -0.261 -1.933 38.765 1.00 93.56 407 ALA A N 1
ATOM 3094 C CA . ALA A 1 407 ? -1.264 -2.114 37.716 1.00 93.56 407 ALA A CA 1
ATOM 3095 C C . ALA A 1 407 ? -1.780 -0.780 37.150 1.00 93.56 407 ALA A C 1
ATOM 3097 O O . ALA A 1 407 ? -2.938 -0.695 36.745 1.00 93.56 407 ALA A O 1
ATOM 3098 N N . ALA A 1 408 ? -0.940 0.260 37.139 1.00 95.06 408 ALA A N 1
ATOM 3099 C CA . ALA A 1 408 ? -1.320 1.588 36.670 1.00 95.06 408 ALA A CA 1
ATOM 3100 C C . ALA A 1 408 ? -1.743 1.552 35.197 1.00 95.06 408 ALA A C 1
ATOM 3102 O O . ALA A 1 408 ? -1.084 0.921 34.363 1.00 95.06 408 ALA A O 1
ATOM 3103 N N . LYS A 1 409 ? -2.835 2.251 34.881 1.00 95.94 409 LYS A N 1
ATOM 3104 C CA . LYS A 1 409 ? -3.441 2.296 33.548 1.00 95.94 409 LYS A CA 1
ATOM 3105 C C . LYS A 1 409 ? -3.606 3.740 33.112 1.00 95.94 409 LYS A C 1
ATOM 3107 O O . LYS A 1 409 ? -4.112 4.561 33.876 1.00 95.94 409 LYS A O 1
ATOM 3112 N N . PHE A 1 410 ? -3.222 4.027 31.880 1.00 97.31 410 PHE A N 1
ATOM 3113 C CA . PHE A 1 410 ? -3.321 5.350 31.275 1.00 97.31 410 PHE A CA 1
ATOM 3114 C C . PHE A 1 410 ? -3.983 5.222 29.915 1.00 97.31 410 PHE A C 1
ATOM 3116 O O . PHE A 1 410 ? -3.705 4.258 29.205 1.00 97.31 410 PHE A O 1
ATOM 3123 N N . TYR A 1 411 ? -4.821 6.188 29.559 1.00 97.88 411 TYR A N 1
ATOM 3124 C CA . TYR A 1 411 ? -5.582 6.165 28.320 1.00 97.88 411 TYR A CA 1
ATOM 3125 C C . TYR A 1 411 ? -5.630 7.539 27.670 1.00 97.88 411 TYR A C 1
ATOM 3127 O O . TYR A 1 411 ? -5.734 8.556 28.366 1.00 97.88 411 TYR A O 1
ATOM 3135 N N . ILE A 1 412 ? -5.611 7.553 26.342 1.00 97.69 412 ILE A N 1
ATOM 3136 C CA . ILE A 1 412 ? -5.926 8.725 25.531 1.00 97.69 412 ILE A CA 1
ATOM 3137 C C . ILE A 1 412 ? -6.996 8.377 24.499 1.00 97.69 412 ILE A C 1
ATOM 3139 O O . ILE A 1 412 ? -7.028 7.258 23.988 1.00 97.69 412 ILE A O 1
ATOM 3143 N N . ASP A 1 413 ? -7.866 9.337 24.209 1.00 96.12 413 ASP A N 1
ATOM 3144 C CA . ASP A 1 413 ? -8.980 9.171 23.281 1.00 96.12 413 ASP A CA 1
ATOM 3145 C C . ASP A 1 413 ? -9.456 10.527 22.720 1.00 96.12 413 ASP A C 1
ATOM 3147 O O . ASP A 1 413 ? -9.127 11.589 23.260 1.00 96.12 413 ASP A O 1
ATOM 3151 N N . GLU A 1 414 ? -10.215 10.487 21.626 1.00 92.81 414 GLU A N 1
ATOM 3152 C CA . GLU A 1 414 ? -10.888 11.607 20.961 1.00 92.81 414 GLU A CA 1
ATOM 3153 C C . GLU A 1 414 ? -9.990 12.844 20.779 1.00 92.81 414 GLU A C 1
ATOM 3155 O O . GLU A 1 414 ? -10.244 13.934 21.309 1.00 92.81 414 GLU A O 1
ATOM 3160 N N . ILE A 1 415 ? -8.906 12.679 20.019 1.00 95.12 415 ILE A N 1
ATOM 3161 C CA . ILE A 1 415 ? -8.030 13.787 19.644 1.00 95.12 415 ILE A CA 1
ATOM 3162 C C . ILE A 1 415 ? -8.713 14.589 18.542 1.00 95.12 415 ILE A C 1
ATOM 3164 O O . ILE A 1 415 ? -9.015 14.054 17.473 1.00 95.12 415 ILE A O 1
ATOM 3168 N N . SER A 1 416 ? -8.914 15.887 18.767 1.00 94.31 416 SER A N 1
ATOM 3169 C CA . SER A 1 416 ? -9.605 16.759 17.817 1.00 94.31 416 SER A CA 1
ATOM 3170 C C . SER A 1 416 ? -8.880 18.078 17.565 1.00 94.31 416 SER A C 1
ATOM 3172 O O . SER A 1 416 ? -8.109 18.555 18.398 1.00 94.31 416 SER A O 1
ATOM 3174 N N . LEU A 1 417 ? -9.134 18.663 16.397 1.00 96.19 417 LEU A N 1
ATOM 3175 C CA . LEU A 1 417 ? -8.688 19.989 15.984 1.00 96.19 417 LEU A CA 1
ATOM 3176 C C . LEU A 1 417 ? -9.897 20.868 15.685 1.00 96.19 417 LEU A C 1
ATOM 3178 O O . LEU A 1 417 ? -10.781 20.474 14.925 1.00 96.19 417 LEU A O 1
ATOM 3182 N N . SER A 1 418 ? -9.892 22.095 16.195 1.00 94.62 418 SER A N 1
ATOM 3183 C CA . SER A 1 418 ? -10.950 23.073 15.948 1.00 94.62 418 SER A CA 1
ATOM 3184 C C . SER A 1 418 ? -10.408 24.349 15.316 1.00 94.62 418 SER A C 1
ATOM 3186 O O . SER A 1 418 ? -9.278 24.746 15.585 1.00 94.62 418 SER A O 1
ATOM 3188 N N . ASP A 1 419 ? -11.216 24.995 14.476 1.00 92.50 419 ASP A N 1
ATOM 3189 C CA . ASP A 1 419 ? -10.991 26.356 13.951 1.00 92.50 419 ASP A CA 1
ATOM 3190 C C . ASP A 1 419 ? -11.820 27.426 14.690 1.00 92.50 419 ASP A C 1
ATOM 3192 O O . ASP A 1 419 ? -11.949 28.561 14.232 1.00 92.50 419 ASP A O 1
ATOM 3196 N N . GLY A 1 420 ? -12.423 27.056 15.824 1.00 86.38 420 GLY A N 1
ATOM 3197 C CA . GLY A 1 420 ? -13.314 27.904 16.612 1.00 86.38 420 GLY A CA 1
ATOM 3198 C C . GLY A 1 420 ? -14.770 27.899 16.139 1.00 86.38 420 GLY A C 1
ATOM 3199 O O . GLY A 1 420 ? -15.638 28.348 16.885 1.00 86.38 420 GLY A O 1
ATOM 3200 N N . SER A 1 421 ? -15.058 27.366 14.948 1.00 82.00 421 SER A N 1
ATOM 3201 C CA . SER A 1 421 ? -16.420 27.212 14.414 1.00 82.00 421 SER A CA 1
ATOM 3202 C C . SER A 1 421 ? -16.849 25.752 14.273 1.00 82.00 421 SER A C 1
ATOM 3204 O O . SER A 1 421 ? -18.009 25.422 14.505 1.00 82.00 421 SER A O 1
ATOM 3206 N N . SER A 1 422 ? -15.903 24.874 13.949 1.00 79.12 422 SER A N 1
ATOM 3207 C CA . SER A 1 422 ? -16.085 23.434 13.808 1.00 79.12 422 SER A CA 1
ATOM 3208 C C . SER A 1 422 ? -14.977 22.689 14.551 1.00 79.12 422 SER A C 1
ATOM 3210 O O . SER A 1 422 ? -13.910 23.252 14.817 1.00 79.12 422 SER A O 1
ATOM 3212 N N . SER A 1 423 ? -15.225 21.431 14.913 1.00 85.00 423 SER A N 1
ATOM 3213 C CA . SER A 1 423 ? -14.206 20.524 15.445 1.00 85.00 423 SER A CA 1
ATOM 3214 C C . SER A 1 423 ? -14.162 19.260 14.601 1.00 85.00 423 SER A C 1
ATOM 3216 O O . SER A 1 423 ? -15.208 18.743 14.212 1.00 85.00 423 SER A O 1
ATOM 3218 N N . LYS A 1 424 ? -12.957 18.773 14.316 1.00 87.12 424 LYS A N 1
ATOM 3219 C CA . LYS A 1 424 ? -12.707 17.547 13.564 1.00 87.12 424 LYS A CA 1
ATOM 3220 C C . LYS A 1 424 ? -11.861 16.607 14.403 1.00 87.12 424 LYS A C 1
ATOM 3222 O O . LYS A 1 424 ? -10.778 16.986 14.847 1.00 87.12 424 LYS A O 1
ATOM 3227 N N . ILE A 1 425 ? -12.323 15.376 14.566 1.00 88.25 425 ILE A N 1
ATOM 3228 C CA . ILE A 1 425 ? -11.527 14.314 15.177 1.00 88.25 425 ILE A CA 1
ATOM 3229 C C . ILE A 1 425 ? -10.477 13.837 14.182 1.00 88.25 425 ILE A C 1
ATOM 3231 O O . ILE A 1 425 ? -10.755 13.666 12.995 1.00 88.25 425 ILE A O 1
ATOM 3235 N N . ILE A 1 426 ? -9.257 13.681 14.680 1.00 90.50 426 ILE A N 1
ATOM 3236 C CA . ILE A 1 426 ? -8.104 13.212 13.914 1.00 90.50 426 ILE A CA 1
ATOM 3237 C C . ILE A 1 426 ? -7.612 11.840 14.377 1.00 90.50 426 ILE A C 1
ATOM 3239 O O . ILE A 1 426 ? -7.025 11.130 13.570 1.00 90.50 426 ILE A O 1
ATOM 3243 N N . TYR A 1 427 ? -7.877 11.465 15.633 1.00 90.31 427 TYR A N 1
ATOM 3244 C CA . TYR A 1 427 ? -7.600 10.135 16.177 1.00 90.31 427 TYR A CA 1
ATOM 3245 C C . TYR A 1 427 ? -8.663 9.796 17.229 1.00 90.31 427 TYR A C 1
ATOM 3247 O O . TYR A 1 427 ? -8.866 10.568 18.168 1.00 90.31 427 TYR A O 1
ATOM 3255 N N . ASP A 1 428 ? -9.334 8.662 17.073 1.00 88.12 428 ASP A N 1
ATOM 3256 C CA . ASP A 1 428 ? -10.357 8.122 17.984 1.00 88.12 428 ASP A CA 1
ATOM 3257 C C . ASP A 1 428 ? -10.039 6.703 18.466 1.00 88.12 428 ASP A C 1
ATOM 3259 O O . ASP A 1 428 ? -10.712 6.194 19.348 1.00 88.12 428 ASP A O 1
ATOM 3263 N N . PHE A 1 429 ? -8.998 6.068 17.917 1.00 89.75 429 PHE A N 1
ATOM 3264 C CA . PHE A 1 429 ? -8.566 4.718 18.287 1.00 89.75 429 PHE A CA 1
ATOM 3265 C C . PHE A 1 429 ? -9.660 3.651 18.192 1.00 89.75 429 PHE A C 1
ATOM 3267 O O . PHE A 1 429 ? -9.568 2.626 18.872 1.00 89.75 429 PHE A O 1
ATOM 3274 N N . GLU A 1 430 ? -10.660 3.868 17.339 1.00 87.81 430 GLU A N 1
ATOM 3275 C CA . GLU A 1 430 ? -11.695 2.886 17.041 1.00 87.81 430 GLU A CA 1
ATOM 3276 C C . GLU A 1 430 ? -11.222 1.906 15.953 1.00 87.81 430 GLU A C 1
ATOM 3278 O O . GLU A 1 430 ? -10.366 2.245 15.121 1.00 87.81 430 GLU A O 1
ATOM 3283 N N . PRO A 1 431 ? -11.757 0.671 15.923 1.00 82.19 431 PRO A N 1
ATOM 3284 C CA . PRO A 1 431 ? -11.523 -0.248 14.820 1.00 82.19 431 PRO A CA 1
ATOM 3285 C C . PRO A 1 431 ? -11.981 0.355 13.486 1.00 82.19 431 PRO A C 1
ATOM 3287 O O . PRO A 1 431 ? -12.903 1.168 13.436 1.00 82.19 431 PRO A O 1
ATOM 3290 N N . ALA A 1 432 ? -11.373 -0.100 12.389 1.00 81.31 432 ALA A N 1
ATOM 3291 C CA . ALA A 1 432 ? -11.711 0.378 11.054 1.00 81.31 432 ALA A CA 1
ATOM 3292 C C . ALA A 1 432 ? -13.211 0.212 10.750 1.00 81.31 432 ALA A C 1
ATOM 3294 O O . ALA A 1 432 ? -13.785 -0.860 10.926 1.00 81.31 432 ALA A O 1
ATOM 3295 N N . THR A 1 433 ? -13.826 1.286 10.261 1.00 87.81 433 THR A N 1
ATOM 3296 C CA . THR A 1 433 ? -15.258 1.377 9.942 1.00 87.81 433 THR A CA 1
ATOM 3297 C C . THR A 1 433 ? -15.538 1.206 8.447 1.00 87.81 433 THR A C 1
ATOM 3299 O O . THR A 1 433 ? -16.561 1.672 7.954 1.00 87.81 433 THR A O 1
ATOM 3302 N N . ASP A 1 434 ? -14.604 0.617 7.692 1.00 85.69 434 ASP A N 1
ATOM 3303 C CA . ASP A 1 434 ? -14.657 0.500 6.225 1.00 85.69 434 ASP A CA 1
ATOM 3304 C C . ASP A 1 434 ? -14.918 1.843 5.505 1.00 85.69 434 ASP A C 1
ATOM 3306 O O . ASP A 1 434 ? -15.588 1.916 4.473 1.00 85.69 434 ASP A O 1
ATOM 3310 N N . GLY A 1 435 ? -14.386 2.936 6.067 1.00 88.50 435 GLY A N 1
ATOM 3311 C CA . GLY A 1 435 ? -14.512 4.290 5.521 1.00 88.50 435 GLY A CA 1
ATOM 3312 C C . GLY A 1 435 ? -15.823 5.004 5.863 1.00 88.50 435 GLY A C 1
ATOM 3313 O O . GLY A 1 435 ? -16.059 6.104 5.359 1.00 88.50 435 GLY A O 1
ATOM 3314 N N . PHE A 1 436 ? -16.670 4.417 6.714 1.00 94.00 436 PHE A N 1
ATOM 3315 C CA . PHE A 1 436 ? -17.866 5.089 7.209 1.00 94.00 436 PHE A CA 1
ATOM 3316 C C . PHE A 1 436 ? -17.524 6.140 8.268 1.00 94.00 436 PHE A C 1
ATOM 3318 O O . PHE A 1 436 ? -16.758 5.887 9.199 1.00 94.00 436 PHE A O 1
ATOM 3325 N N . GLY A 1 437 ? -18.150 7.308 8.141 1.00 93.12 437 GLY A N 1
ATOM 3326 C CA . GLY A 1 437 ? -18.185 8.366 9.146 1.00 93.12 437 GLY A CA 1
ATOM 3327 C C . GLY A 1 437 ? -19.604 8.600 9.663 1.00 93.12 437 GLY A C 1
ATOM 3328 O O . GLY A 1 437 ? -20.586 8.208 9.026 1.00 93.12 437 GLY A O 1
ATOM 3329 N N . ALA A 1 438 ? -19.706 9.260 10.818 1.00 94.06 438 ALA A N 1
ATOM 3330 C CA . ALA A 1 438 ? -20.976 9.613 11.443 1.00 94.06 438 ALA A CA 1
ATOM 3331 C C . ALA A 1 438 ? -21.216 11.122 11.438 1.00 94.06 438 ALA A C 1
ATOM 3333 O O . ALA A 1 438 ? -20.300 11.914 11.670 1.00 94.06 438 ALA A O 1
ATOM 3334 N N . GLN A 1 439 ? -22.472 11.517 11.247 1.00 93.75 439 GLN A N 1
ATOM 3335 C CA . GLN A 1 439 ? -22.920 12.900 11.363 1.00 93.75 439 GLN A CA 1
ATOM 3336 C C . GLN A 1 439 ? -24.235 12.989 12.137 1.00 93.75 439 GLN A C 1
ATOM 3338 O O . GLN A 1 439 ? -25.046 12.067 12.116 1.00 93.75 439 GLN A O 1
ATOM 3343 N N . ILE A 1 440 ? -24.456 14.117 12.810 1.00 93.25 440 ILE A N 1
ATOM 3344 C CA . ILE A 1 440 ? -25.760 14.503 13.368 1.00 93.25 440 ILE A CA 1
ATOM 3345 C C . ILE A 1 440 ? -26.058 15.912 12.880 1.00 93.25 440 ILE A C 1
ATOM 3347 O O . ILE A 1 440 ? -25.223 16.808 13.021 1.00 93.25 440 ILE A O 1
ATOM 3351 N N . GLY A 1 441 ? -27.218 16.106 12.256 1.00 92.19 441 GLY A N 1
ATOM 3352 C CA . GLY A 1 441 ? -27.564 17.364 11.595 1.00 92.19 441 GLY A CA 1
ATOM 3353 C C . GLY A 1 441 ? -26.533 17.743 10.531 1.00 92.19 441 GLY A C 1
ATOM 3354 O O . GLY A 1 441 ? -26.149 18.908 10.436 1.00 92.19 441 GLY A O 1
ATOM 3355 N N . TRP A 1 442 ? -26.025 16.746 9.792 1.00 88.69 442 TRP A N 1
ATOM 3356 C CA . TRP A 1 442 ? -24.977 16.889 8.765 1.00 88.69 442 TRP A CA 1
ATOM 3357 C C . TRP A 1 442 ? -23.639 17.450 9.263 1.00 88.69 442 TRP A C 1
ATOM 3359 O O . TRP A 1 442 ? -22.802 17.870 8.465 1.00 88.69 442 TRP A O 1
ATOM 3369 N N . SER A 1 443 ? -23.429 17.453 10.578 1.00 86.94 443 SER A N 1
ATOM 3370 C CA . SER A 1 443 ? -22.165 17.831 11.206 1.00 86.94 443 SER A CA 1
ATOM 3371 C C . SER A 1 443 ? -21.454 16.584 11.706 1.00 86.94 443 SER A C 1
ATOM 3373 O O . SER A 1 443 ? -22.081 15.747 12.358 1.00 86.94 443 SER A O 1
ATOM 3375 N N . ASP A 1 444 ? -20.159 16.470 11.416 1.00 86.12 444 ASP A N 1
ATOM 3376 C CA . ASP A 1 444 ? -19.334 15.337 11.839 1.00 86.12 444 ASP A CA 1
ATOM 3377 C C . ASP A 1 444 ? -19.440 15.106 13.345 1.00 86.12 444 ASP A C 1
ATOM 3379 O O . ASP A 1 444 ? -19.409 16.040 14.154 1.00 86.12 444 ASP A O 1
ATOM 3383 N N . THR A 1 445 ? -19.590 13.842 13.732 1.00 87.44 445 THR A N 1
ATOM 3384 C CA . THR A 1 445 ? -19.746 13.473 15.131 1.00 87.44 445 THR A CA 1
ATOM 3385 C C . THR A 1 445 ? -18.910 12.263 15.500 1.00 87.44 445 THR A C 1
ATOM 3387 O O . THR A 1 445 ? -18.671 11.360 14.705 1.00 87.44 445 THR A O 1
ATOM 3390 N N . SER A 1 446 ? -18.498 12.257 16.761 1.00 86.88 446 SER A N 1
ATOM 3391 C CA . SER A 1 446 ? -17.756 11.177 17.390 1.00 86.88 446 SER A CA 1
ATOM 3392 C C . SER A 1 446 ? -18.657 10.027 17.834 1.00 86.88 446 SER A C 1
ATOM 3394 O O . SER A 1 446 ? -19.865 10.221 18.037 1.00 86.88 446 SER A O 1
ATOM 3396 N N . GLY A 1 447 ? -18.045 8.866 18.062 1.00 89.69 447 GLY A N 1
ATOM 3397 C CA . GLY A 1 447 ? -18.695 7.692 18.638 1.00 89.69 447 GLY A CA 1
ATOM 3398 C C . GLY A 1 447 ? -19.053 6.592 17.644 1.00 89.69 447 GLY A C 1
ATOM 3399 O O . GLY A 1 447 ? -19.765 5.664 18.028 1.00 89.69 447 GLY A O 1
ATOM 3400 N N . ILE A 1 448 ? -18.606 6.707 16.389 1.00 92.81 448 ILE A N 1
ATOM 3401 C CA . ILE A 1 448 ? -18.726 5.637 15.398 1.00 92.81 448 ILE A CA 1
ATOM 3402 C C . ILE A 1 448 ? -17.635 4.584 15.615 1.00 92.81 448 ILE A C 1
ATOM 3404 O O . ILE A 1 448 ? -16.504 4.932 15.924 1.00 92.81 448 ILE A O 1
ATOM 3408 N N . THR A 1 449 ? -17.979 3.308 15.482 1.00 92.62 449 THR A N 1
ATOM 3409 C CA . THR A 1 449 ? -17.085 2.167 15.709 1.00 92.62 449 THR A CA 1
ATOM 3410 C C . THR A 1 449 ? -17.670 0.891 15.096 1.00 92.62 449 THR A C 1
ATOM 3412 O O . THR A 1 449 ? -18.758 0.928 14.521 1.00 92.62 449 THR A O 1
ATOM 3415 N N . THR A 1 450 ? -16.998 -0.251 15.235 1.00 90.81 450 THR A N 1
ATOM 3416 C CA . THR A 1 450 ? -17.604 -1.570 15.004 1.00 90.81 450 THR A CA 1
ATOM 3417 C C . THR A 1 450 ? -17.914 -2.263 16.331 1.00 90.81 450 THR A C 1
ATOM 3419 O O . THR A 1 450 ? -17.139 -2.192 17.281 1.00 90.81 450 THR A O 1
ATOM 3422 N N . SER A 1 451 ? -19.057 -2.940 16.415 1.00 89.25 451 SER A N 1
ATOM 3423 C CA . SER A 1 451 ? -19.631 -3.441 17.667 1.00 89.25 451 SER A CA 1
ATOM 3424 C C . SER A 1 451 ? -20.138 -4.871 17.546 1.00 89.25 451 SER A C 1
ATOM 3426 O O . SER A 1 451 ? -20.645 -5.261 16.501 1.00 89.25 451 SER A O 1
ATOM 3428 N N . THR A 1 452 ? -20.065 -5.623 18.646 1.00 87.19 452 THR A N 1
ATOM 3429 C CA . THR A 1 452 ? -20.665 -6.959 18.805 1.00 87.19 452 THR A CA 1
ATOM 3430 C C . THR A 1 452 ? -22.056 -6.924 19.453 1.00 87.19 452 THR A C 1
ATOM 3432 O O . THR A 1 452 ? -22.660 -7.970 19.676 1.00 87.19 452 THR A O 1
ATOM 3435 N N . GLU A 1 453 ? -22.590 -5.743 19.794 1.00 90.38 453 GLU A N 1
ATOM 3436 C CA . GLU A 1 453 ? -23.887 -5.622 20.483 1.00 90.38 453 GLU A CA 1
ATOM 3437 C C . GLU A 1 453 ? -25.094 -5.938 19.594 1.00 90.38 453 GLU A C 1
ATOM 3439 O O . GLU A 1 453 ? -26.155 -6.326 20.089 1.00 90.38 453 GLU A O 1
ATOM 3444 N N . TRP A 1 454 ? -24.947 -5.750 18.287 1.00 93.06 454 TRP A N 1
ATOM 3445 C CA . TRP A 1 454 ? -25.941 -6.126 17.298 1.00 93.06 454 TRP A CA 1
ATOM 3446 C C . TRP A 1 454 ? -25.231 -6.477 15.998 1.00 93.06 454 TRP A C 1
ATOM 3448 O O . TRP A 1 454 ? -24.349 -5.744 15.574 1.00 93.06 454 TRP A O 1
ATOM 3458 N N . ALA A 1 455 ? -25.629 -7.571 15.365 1.00 90.88 455 ALA A N 1
ATOM 3459 C CA . ALA A 1 455 ? -25.266 -7.912 13.999 1.00 90.88 455 ALA A CA 1
ATOM 3460 C C . ALA A 1 455 ? -26.420 -8.731 13.410 1.00 90.88 455 ALA A C 1
ATOM 3462 O O . ALA A 1 455 ? -27.003 -9.595 14.071 1.00 90.88 455 ALA A O 1
ATOM 3463 N N . LYS A 1 456 ? -26.799 -8.419 12.179 1.00 88.94 456 LYS A N 1
ATOM 3464 C CA . LYS A 1 456 ? -27.753 -9.164 11.360 1.00 88.94 456 LYS A CA 1
ATOM 3465 C C . LYS A 1 456 ? -27.081 -10.349 10.662 1.00 88.94 456 LYS A C 1
ATOM 3467 O O . LYS A 1 456 ? -27.723 -11.389 10.501 1.00 88.94 456 LYS A O 1
ATOM 3472 N N . ALA A 1 457 ? -25.835 -10.188 10.231 1.00 84.56 457 ALA A N 1
ATOM 3473 C CA . ALA A 1 457 ? -25.005 -11.199 9.598 1.00 84.56 457 ALA A CA 1
ATOM 3474 C C . ALA A 1 457 ? -23.620 -11.199 10.253 1.00 84.56 457 ALA A C 1
ATOM 3476 O O . ALA A 1 457 ? -23.063 -10.145 10.503 1.00 84.56 457 ALA A O 1
ATOM 3477 N N . GLY A 1 458 ? -23.065 -12.385 10.508 1.00 86.38 458 GLY A N 1
ATOM 3478 C CA . GLY A 1 458 ? -21.770 -12.489 11.181 1.00 86.38 458 GLY A CA 1
ATOM 3479 C C . GLY A 1 458 ? -21.849 -12.122 12.666 1.00 86.38 458 GLY A C 1
ATOM 3480 O O . GLY A 1 458 ? -22.771 -12.573 13.347 1.00 86.38 458 GLY A O 1
ATOM 3481 N N . MET A 1 459 ? -20.855 -11.398 13.175 1.00 87.81 459 MET A N 1
ATOM 3482 C CA . MET A 1 459 ? -20.657 -11.129 14.606 1.00 87.81 459 MET A CA 1
ATOM 3483 C C . MET A 1 459 ? -20.474 -9.646 14.931 1.00 87.81 459 MET A C 1
ATOM 3485 O O . MET A 1 459 ? -20.593 -9.280 16.106 1.00 87.81 459 MET A O 1
ATOM 3489 N N . ARG A 1 460 ? -20.179 -8.794 13.944 1.00 89.94 460 ARG A N 1
ATOM 3490 C CA . ARG A 1 460 ? -19.968 -7.358 14.150 1.00 89.94 460 ARG A CA 1
ATOM 3491 C C . ARG A 1 460 ? -20.839 -6.532 13.214 1.00 89.94 460 ARG A C 1
ATOM 3493 O O . ARG A 1 460 ? -21.208 -6.960 12.134 1.00 89.94 460 ARG A O 1
ATOM 3500 N N . SER A 1 461 ? -21.139 -5.310 13.632 1.00 93.38 461 SER A N 1
ATOM 3501 C CA . SER A 1 461 ? -21.768 -4.291 12.792 1.00 93.38 461 SER A CA 1
ATOM 3502 C C . SER A 1 461 ? -21.095 -2.942 12.983 1.00 93.38 461 SER A C 1
ATOM 3504 O O . SER A 1 461 ? -20.393 -2.718 13.971 1.00 93.38 461 SER A O 1
ATOM 3506 N N . LEU A 1 462 ? -21.331 -2.015 12.060 1.00 96.12 462 LEU A N 1
ATOM 3507 C CA . LEU A 1 462 ? -21.017 -0.611 12.278 1.00 96.12 462 LEU A CA 1
ATOM 3508 C C . LEU A 1 462 ? -22.011 -0.031 13.284 1.00 96.12 462 LEU A C 1
ATOM 3510 O O . LEU A 1 462 ? -23.215 -0.230 13.146 1.00 96.12 462 LEU A O 1
ATOM 3514 N N . ALA A 1 463 ? -21.524 0.733 14.251 1.00 96.00 463 ALA A N 1
ATOM 3515 C CA . ALA A 1 463 ? -22.325 1.308 15.316 1.00 96.00 463 ALA A CA 1
ATOM 3516 C C . ALA A 1 463 ? -21.948 2.766 15.577 1.00 96.00 463 ALA A C 1
ATOM 3518 O O . ALA A 1 463 ? -20.779 3.128 15.532 1.00 96.00 463 ALA A O 1
ATOM 3519 N N . LEU A 1 464 ? -22.931 3.590 15.927 1.00 96.19 46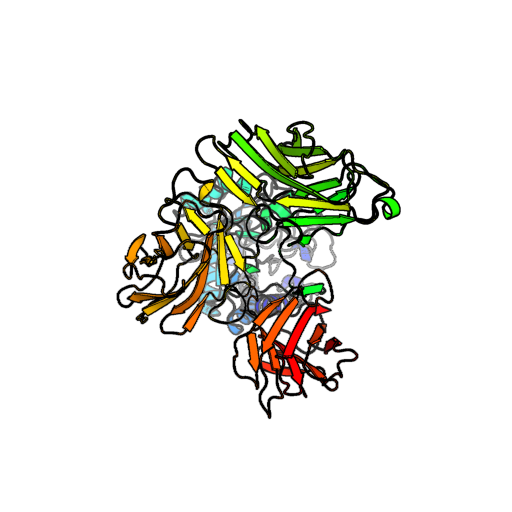4 LEU A N 1
ATOM 3520 C CA . LEU A 1 464 ? -22.746 4.918 16.500 1.00 96.19 464 LEU A CA 1
ATOM 3521 C C . LEU A 1 464 ? -23.374 4.961 17.885 1.00 96.19 464 LEU A C 1
ATOM 3523 O O . LEU A 1 464 ? -24.578 4.747 18.030 1.00 96.19 464 LEU A O 1
ATOM 3527 N N . TYR A 1 465 ? -22.561 5.302 18.878 1.00 93.69 465 TYR A N 1
ATOM 3528 C CA . TYR A 1 465 ? -22.955 5.456 20.273 1.00 93.69 465 TYR A CA 1
ATOM 3529 C C . TYR A 1 465 ? -23.115 6.934 20.609 1.00 93.69 465 TYR A C 1
ATOM 3531 O O . TYR A 1 465 ? -22.178 7.721 20.439 1.00 93.69 465 TYR A O 1
ATOM 3539 N N . LYS A 1 466 ? -24.289 7.336 21.114 1.00 92.88 466 LYS A N 1
ATOM 3540 C CA . LYS A 1 466 ? -24.527 8.739 21.459 1.00 92.88 466 LYS A CA 1
ATOM 3541 C C . LYS A 1 466 ? -25.429 8.980 22.662 1.00 92.88 466 LYS A C 1
ATOM 3543 O O . LYS A 1 466 ? -26.546 8.480 22.762 1.00 92.88 466 LYS A O 1
ATOM 3548 N N . ASN A 1 467 ? -24.971 9.886 23.526 1.00 92.88 467 ASN A N 1
ATOM 3549 C CA . ASN A 1 467 ? -25.836 10.603 24.453 1.00 92.88 467 ASN A CA 1
ATOM 3550 C C . ASN A 1 467 ? -26.509 11.763 23.707 1.00 92.88 467 ASN A C 1
ATOM 3552 O O . ASN A 1 467 ? -25.920 12.830 23.535 1.00 92.88 467 ASN A O 1
ATOM 3556 N N . LEU A 1 468 ? -27.740 11.535 23.258 1.00 93.88 468 LEU A N 1
ATOM 3557 C CA . LEU A 1 468 ? -28.533 12.517 22.525 1.00 93.88 468 LEU A CA 1
ATOM 3558 C C . LEU A 1 468 ? -28.957 13.698 23.407 1.00 93.88 468 LEU A C 1
ATOM 3560 O O . LEU A 1 468 ? -28.988 14.826 22.926 1.00 93.88 468 LEU A O 1
ATOM 3564 N N . SER A 1 469 ? -29.175 13.473 24.707 1.00 94.50 469 SER A N 1
ATOM 3565 C CA . SER A 1 469 ? -29.555 14.533 25.657 1.00 94.50 469 SER A CA 1
ATOM 3566 C C . SER A 1 469 ? -28.475 15.591 25.892 1.00 94.50 469 SER A C 1
ATOM 3568 O O . SER A 1 469 ? -28.766 16.677 26.391 1.00 94.50 469 SER A O 1
ATOM 3570 N N . ALA A 1 470 ? -27.226 15.286 25.530 1.00 89.94 470 ALA A N 1
ATOM 3571 C CA . ALA A 1 470 ? -26.111 16.224 25.593 1.00 89.94 470 ALA A CA 1
ATOM 3572 C C . ALA A 1 470 ? -26.003 17.120 24.344 1.00 89.94 470 ALA A C 1
ATOM 3574 O O . ALA A 1 470 ? -25.150 18.009 24.306 1.00 89.94 470 ALA A O 1
ATOM 3575 N N . LEU A 1 471 ? -26.833 16.892 23.321 1.00 88.12 471 LEU A N 1
ATOM 3576 C CA . LEU A 1 471 ? -26.836 17.661 22.079 1.00 88.12 471 LEU A CA 1
ATOM 3577 C C . LEU A 1 471 ? -27.863 18.795 22.147 1.00 88.12 471 LEU A C 1
ATOM 3579 O O . LEU A 1 471 ? -28.928 18.666 22.746 1.00 88.12 471 LEU A O 1
ATOM 3583 N N . SER A 1 472 ? -27.557 19.921 21.500 1.00 84.00 472 SER A N 1
ATOM 3584 C CA . SER A 1 472 ? -28.476 21.065 21.409 1.00 84.00 472 SER A CA 1
ATOM 3585 C C . SER A 1 472 ? -29.707 20.772 20.545 1.00 84.00 472 SER A C 1
ATOM 3587 O O . SER A 1 472 ? -30.770 21.352 20.765 1.00 84.00 472 SER A O 1
ATOM 3589 N N . SER A 1 473 ? -29.564 19.878 19.568 1.00 86.31 473 SER A N 1
ATOM 3590 C CA . SER A 1 473 ? -30.630 19.377 18.706 1.00 86.31 473 SER A CA 1
ATOM 3591 C C . SER A 1 473 ? -30.272 17.995 18.174 1.00 86.31 473 SER A C 1
ATOM 3593 O O . SER A 1 473 ? -29.096 17.691 17.977 1.00 86.31 473 SER A O 1
ATOM 3595 N N . VAL A 1 474 ? -31.292 17.186 17.894 1.00 87.81 474 VAL A N 1
ATOM 3596 C CA . VAL A 1 474 ? -31.141 15.861 17.287 1.00 87.81 474 VAL A CA 1
ATOM 3597 C C . VAL A 1 474 ? -31.994 15.812 16.030 1.00 87.81 474 VAL A C 1
ATOM 3599 O O . VAL A 1 474 ? -33.220 15.878 16.096 1.00 87.81 474 VAL A O 1
ATOM 3602 N N . SER A 1 475 ? -31.330 15.722 14.889 1.00 89.69 475 SER A N 1
ATOM 3603 C CA . SER A 1 475 ? -31.920 15.489 13.573 1.00 89.69 475 SER A CA 1
ATOM 3604 C C . SER A 1 475 ? -30.872 14.814 12.699 1.00 89.69 475 SER A C 1
ATOM 3606 O O . SER A 1 475 ? -29.683 14.969 12.976 1.00 89.69 475 SER A O 1
ATOM 3608 N N . ASP A 1 476 ? -31.304 14.085 11.672 1.00 92.56 476 ASP A N 1
ATOM 3609 C CA . ASP A 1 476 ? -30.437 13.508 10.643 1.00 92.56 476 ASP A CA 1
ATOM 3610 C C . ASP A 1 476 ? -29.205 12.791 11.224 1.00 92.56 476 ASP A C 1
ATOM 3612 O O . ASP A 1 476 ? -28.084 13.310 11.185 1.00 92.56 476 ASP A O 1
ATOM 3616 N N . ILE A 1 477 ? -29.415 11.627 11.841 1.00 97.56 477 ILE A N 1
ATOM 3617 C CA . ILE A 1 477 ? -28.320 10.811 12.377 1.00 97.56 477 ILE A CA 1
ATOM 3618 C C . ILE A 1 477 ? -27.815 9.941 11.230 1.00 97.56 477 ILE A C 1
ATOM 3620 O O . ILE A 1 477 ? -28.429 8.937 10.877 1.00 97.56 477 ILE A O 1
ATOM 3624 N N . VAL A 1 478 ? -26.708 10.352 10.622 1.00 97.75 478 VAL A N 1
ATOM 3625 C CA . VAL A 1 478 ? -26.221 9.809 9.355 1.00 97.75 478 VAL A CA 1
ATOM 3626 C C . VAL A 1 478 ? -24.982 8.955 9.577 1.00 97.75 478 VAL A C 1
ATOM 3628 O O . VAL A 1 478 ? -24.022 9.407 10.196 1.00 97.75 478 VAL A O 1
ATOM 3631 N N . LEU A 1 479 ? -24.969 7.755 9.006 1.00 98.06 479 LEU A N 1
ATOM 3632 C CA . LEU A 1 479 ? -23.776 6.922 8.846 1.00 98.06 479 LEU A CA 1
ATOM 3633 C C . LEU A 1 479 ? -23.530 6.742 7.348 1.00 98.06 479 LEU A C 1
ATOM 3635 O O . LEU A 1 479 ? -24.389 6.205 6.648 1.00 98.06 479 LEU A O 1
ATOM 3639 N N . GLN A 1 480 ? -22.398 7.222 6.834 1.00 96.75 480 GLN A N 1
ATOM 3640 C CA . GLN A 1 480 ? -22.144 7.257 5.388 1.00 96.75 480 GLN A CA 1
ATOM 3641 C C . GLN A 1 480 ? -20.671 7.081 5.032 1.00 96.75 480 GLN A C 1
ATOM 3643 O O . GLN A 1 480 ? -19.793 7.438 5.814 1.00 96.75 480 GLN A O 1
ATOM 3648 N N . ALA A 1 481 ? -20.416 6.611 3.814 1.00 95.69 481 ALA A N 1
ATOM 3649 C CA . ALA A 1 481 ? -19.084 6.459 3.243 1.00 95.69 481 ALA A CA 1
ATOM 3650 C C . ALA A 1 481 ? -19.025 6.998 1.806 1.00 95.69 481 ALA A C 1
ATOM 3652 O O . ALA A 1 481 ? -20.022 6.995 1.076 1.00 95.69 481 ALA A O 1
ATOM 3653 N N . TYR A 1 482 ? -17.825 7.415 1.397 1.00 95.00 482 TYR A N 1
ATOM 3654 C CA . TYR A 1 482 ? -17.488 7.827 0.029 1.00 95.00 482 TYR A CA 1
ATOM 3655 C C . TYR A 1 482 ? -16.271 7.023 -0.442 1.00 95.00 482 TYR A C 1
ATOM 3657 O O . TYR A 1 482 ? -15.141 7.489 -0.288 1.00 95.00 482 TYR A O 1
ATOM 3665 N N . PRO A 1 483 ? -16.477 5.792 -0.941 1.00 89.62 483 PRO A N 1
ATOM 3666 C CA . PRO A 1 483 ? -15.379 4.911 -1.324 1.00 89.62 483 PRO A CA 1
ATOM 3667 C C . PRO A 1 483 ? -14.557 5.508 -2.465 1.00 89.62 483 PRO A C 1
ATOM 3669 O O . PRO A 1 483 ? -15.110 6.009 -3.447 1.00 89.62 483 PRO A O 1
ATOM 3672 N N . GLU A 1 484 ? -13.232 5.437 -2.355 1.00 85.38 484 GLU A N 1
ATOM 3673 C CA . GLU A 1 484 ? -12.332 5.899 -3.409 1.00 85.38 484 GLU A CA 1
ATOM 3674 C C . GLU A 1 484 ? -12.575 5.116 -4.710 1.00 85.38 484 GLU A C 1
ATOM 3676 O O . GLU A 1 484 ? -12.686 3.892 -4.706 1.00 85.38 484 GLU A O 1
ATOM 3681 N N . GLY A 1 485 ? -12.706 5.830 -5.832 1.00 87.25 485 GLY A N 1
ATOM 3682 C CA . GLY A 1 485 ? -13.059 5.236 -7.128 1.00 87.25 485 GLY A CA 1
ATOM 3683 C C . GLY A 1 485 ? -14.538 4.850 -7.286 1.00 87.25 485 GLY A C 1
ATOM 3684 O O . GLY A 1 485 ? -14.949 4.510 -8.396 1.00 87.25 485 GLY A O 1
ATOM 3685 N N . GLY A 1 486 ? -15.344 4.967 -6.226 1.00 92.88 486 GLY A N 1
ATOM 3686 C CA . GLY A 1 486 ? -16.763 4.620 -6.210 1.00 92.88 486 GLY A CA 1
ATOM 3687 C C . GLY A 1 486 ? -17.043 3.112 -6.190 1.00 92.88 486 GLY A C 1
ATOM 3688 O O . GLY A 1 486 ? -16.143 2.276 -6.226 1.00 92.88 486 GLY A O 1
ATOM 3689 N N . ILE A 1 487 ? -18.325 2.754 -6.125 1.00 94.50 487 ILE A N 1
ATOM 3690 C CA . ILE A 1 487 ? -18.809 1.368 -6.177 1.00 94.50 487 ILE A CA 1
ATOM 3691 C C . ILE A 1 487 ? -19.437 1.131 -7.549 1.00 94.50 487 ILE A C 1
ATOM 3693 O O . ILE A 1 487 ? -20.430 1.779 -7.889 1.00 94.50 487 ILE A O 1
ATOM 3697 N N . ASP A 1 488 ? -18.880 0.198 -8.324 1.00 95.56 488 ASP A N 1
ATOM 3698 C CA . ASP A 1 488 ? -19.472 -0.239 -9.592 1.00 95.56 488 ASP A CA 1
ATOM 3699 C C . ASP A 1 488 ? -20.767 -1.013 -9.315 1.00 95.56 488 ASP A C 1
ATOM 3701 O O . ASP A 1 488 ? -20.766 -2.087 -8.704 1.00 95.56 488 ASP A O 1
ATOM 3705 N N . VAL A 1 489 ? -21.880 -0.431 -9.748 1.00 96.75 489 VAL A N 1
ATOM 3706 C CA . VAL A 1 489 ? -23.230 -0.989 -9.615 1.00 96.75 489 VAL A CA 1
ATOM 3707 C C . VAL A 1 489 ? -23.862 -1.249 -10.982 1.00 96.75 489 VAL A C 1
ATOM 3709 O O . VAL A 1 489 ? -25.068 -1.477 -11.076 1.00 96.75 489 VAL A O 1
ATOM 3712 N N . LYS A 1 490 ? -23.056 -1.274 -12.049 1.00 95.38 490 LYS A N 1
ATOM 3713 C CA . LYS A 1 490 ? -23.528 -1.617 -13.387 1.00 95.38 490 LYS A CA 1
ATOM 3714 C C . LYS A 1 490 ? -24.159 -3.004 -13.394 1.00 95.38 490 LYS A C 1
ATOM 3716 O O . LYS A 1 490 ? -23.638 -3.958 -12.811 1.00 95.38 490 LYS A O 1
ATOM 3721 N N . ASP A 1 491 ? -25.293 -3.101 -14.077 1.00 95.00 491 ASP A N 1
ATOM 3722 C CA . ASP A 1 491 ? -26.101 -4.318 -14.177 1.00 95.00 491 ASP A CA 1
ATOM 3723 C C . ASP A 1 491 ? -26.615 -4.837 -12.818 1.00 95.00 491 ASP A C 1
ATOM 3725 O O . ASP A 1 491 ? -26.962 -6.015 -12.694 1.00 95.00 491 ASP A O 1
ATOM 3729 N N . LYS A 1 492 ? -26.665 -3.977 -11.789 1.00 97.31 492 LYS A N 1
ATOM 3730 C CA . LYS A 1 492 ? -27.228 -4.293 -10.469 1.00 97.31 492 LYS A CA 1
ATOM 3731 C C . LYS A 1 492 ? -28.572 -3.635 -10.276 1.00 97.31 492 LYS A C 1
ATOM 3733 O O . LYS A 1 492 ? -28.824 -2.565 -10.810 1.00 97.31 492 LYS A O 1
ATOM 3738 N N . SER A 1 493 ? -29.445 -4.269 -9.504 1.00 96.88 493 SER A N 1
ATOM 3739 C CA . SER A 1 493 ? -30.822 -3.796 -9.343 1.00 96.88 493 SER A CA 1
ATOM 3740 C C . SER A 1 493 ? -31.055 -3.118 -8.003 1.00 96.88 493 SER A C 1
ATOM 3742 O O . SER A 1 493 ? -31.709 -2.080 -7.939 1.00 96.88 493 SER A O 1
ATOM 3744 N N . THR A 1 494 ? -30.552 -3.686 -6.912 1.00 97.56 494 THR A N 1
ATOM 3745 C CA . THR A 1 494 ? -30.926 -3.260 -5.562 1.00 97.56 494 THR A CA 1
ATOM 3746 C C . THR A 1 494 ? -29.731 -3.258 -4.623 1.00 97.56 494 THR A C 1
ATOM 3748 O O . THR A 1 494 ? -29.044 -4.265 -4.460 1.00 97.56 494 THR A O 1
ATOM 3751 N N . LEU A 1 495 ? -29.531 -2.125 -3.952 1.00 98.19 495 LEU A N 1
ATOM 3752 C CA . LEU A 1 495 ? -28.687 -2.018 -2.768 1.00 98.19 495 LEU A CA 1
ATOM 3753 C C . LEU A 1 495 ? -29.572 -2.195 -1.531 1.00 98.19 495 LEU A C 1
ATOM 3755 O O . LEU A 1 495 ? -30.596 -1.520 -1.416 1.00 98.19 495 LEU A O 1
ATOM 3759 N N . THR A 1 496 ? -29.189 -3.087 -0.621 1.00 98.12 496 THR A N 1
ATOM 3760 C CA . THR A 1 496 ? -29.907 -3.356 0.633 1.00 98.12 496 THR A CA 1
ATOM 3761 C C . THR A 1 496 ? -28.986 -3.139 1.824 1.00 98.12 496 THR A C 1
ATOM 3763 O O . THR A 1 496 ? -27.825 -3.540 1.778 1.00 98.12 496 THR A O 1
ATOM 3766 N N . VAL A 1 497 ? -29.501 -2.530 2.890 1.00 97.94 497 VAL A N 1
ATOM 3767 C CA . VAL A 1 497 ? -28.776 -2.295 4.143 1.00 97.94 497 VAL A CA 1
ATOM 3768 C C . VAL A 1 497 ? -29.643 -2.717 5.322 1.00 97.94 497 VAL A C 1
ATOM 3770 O O . VAL A 1 497 ? -30.780 -2.261 5.431 1.00 97.94 497 VAL A O 1
ATOM 3773 N N . SER A 1 498 ? -29.112 -3.556 6.211 1.00 97.56 498 SER A N 1
ATOM 3774 C CA . SER A 1 498 ? -29.792 -3.913 7.461 1.00 97.56 498 SER A CA 1
ATOM 3775 C C . SER A 1 498 ? -29.436 -2.893 8.534 1.00 97.56 498 SER A C 1
ATOM 3777 O O . SER A 1 498 ? -28.270 -2.543 8.704 1.00 97.56 498 SER A O 1
ATOM 3779 N N . VAL A 1 499 ? -30.426 -2.402 9.269 1.00 98.25 499 VAL A N 1
ATOM 3780 C CA . VAL A 1 499 ? -30.217 -1.347 10.265 1.00 98.25 499 VAL A CA 1
ATOM 3781 C C . VAL A 1 499 ? -30.876 -1.676 11.590 1.00 98.25 499 VAL A C 1
ATOM 3783 O O . VAL A 1 499 ? -31.900 -2.366 11.633 1.00 98.25 499 VAL A O 1
ATOM 3786 N N . HIS A 1 500 ? -30.315 -1.134 12.669 1.00 98.06 500 HIS A N 1
ATOM 3787 C CA . HIS A 1 500 ? -30.907 -1.220 13.998 1.00 98.06 500 HIS A CA 1
ATOM 3788 C C . HIS A 1 500 ? -30.747 0.073 14.795 1.00 98.06 500 HIS A C 1
ATOM 3790 O O . HIS A 1 500 ? -29.781 0.809 14.617 1.00 98.06 500 HIS A O 1
ATOM 3796 N N . ALA A 1 501 ? -31.677 0.342 15.705 1.00 97.75 501 ALA A N 1
ATOM 3797 C CA . ALA A 1 501 ? -31.558 1.384 16.709 1.00 97.75 501 ALA A CA 1
ATOM 3798 C C . ALA A 1 501 ? -31.942 0.836 18.087 1.00 97.75 501 ALA A C 1
ATOM 3800 O O . ALA A 1 501 ? -33.009 0.247 18.268 1.00 97.75 501 ALA A O 1
ATOM 3801 N N . MET A 1 502 ? -31.084 1.077 19.076 1.00 96.38 502 MET A N 1
ATOM 3802 C CA . MET A 1 502 ? -31.260 0.635 20.457 1.00 96.38 502 MET A CA 1
ATOM 3803 C C . MET A 1 502 ? -31.206 1.839 21.394 1.00 96.38 502 MET A C 1
ATOM 3805 O O . MET A 1 502 ? -30.378 2.731 21.233 1.00 96.38 502 MET A O 1
ATOM 3809 N N . GLY A 1 503 ? -32.114 1.898 22.371 1.00 95.75 503 GLY A N 1
ATOM 3810 C CA . GLY A 1 503 ? -32.150 3.005 23.332 1.00 95.75 503 GLY A CA 1
ATOM 3811 C C . GLY A 1 503 ? -32.461 4.375 22.713 1.00 95.75 503 GLY A C 1
ATOM 3812 O O . GLY A 1 503 ? -32.291 5.384 23.382 1.00 95.75 503 GLY A O 1
ATOM 3813 N N . ALA A 1 504 ? -32.919 4.436 21.460 1.00 95.69 504 ALA A N 1
ATOM 3814 C CA . ALA A 1 504 ? -33.155 5.675 20.714 1.00 95.69 504 ALA A CA 1
ATOM 3815 C C . ALA A 1 504 ? -34.638 6.103 20.674 1.00 95.69 504 ALA A C 1
ATOM 3817 O O . ALA A 1 504 ? -34.997 7.012 19.934 1.00 95.69 504 ALA A O 1
ATOM 3818 N N . GLY A 1 505 ? -35.510 5.461 21.458 1.00 93.31 505 GLY A N 1
ATOM 3819 C CA . GLY A 1 505 ? -36.960 5.676 21.423 1.00 93.31 505 GLY A CA 1
ATOM 3820 C C . GLY A 1 505 ? -37.686 4.770 20.419 1.00 93.31 505 GLY A C 1
ATOM 3821 O O . GLY A 1 505 ? -37.069 4.038 19.652 1.00 93.31 505 GLY A O 1
ATOM 3822 N N . ASN A 1 506 ? -39.022 4.799 20.447 1.00 91.06 506 ASN A N 1
ATOM 3823 C CA . ASN A 1 506 ? -39.870 3.883 19.663 1.00 91.06 506 ASN A CA 1
ATOM 3824 C C . ASN A 1 506 ? -40.319 4.446 18.305 1.00 91.06 506 ASN A C 1
ATOM 3826 O O . ASN A 1 506 ? -40.965 3.737 17.543 1.00 91.06 506 ASN A O 1
ATOM 3830 N N . ALA A 1 507 ? -40.043 5.723 18.031 1.00 94.38 507 ALA A N 1
ATOM 3831 C CA . ALA A 1 507 ? -40.488 6.423 16.824 1.00 94.38 507 ALA A CA 1
ATOM 3832 C C . ALA A 1 507 ? -39.385 6.527 15.756 1.00 94.38 507 ALA A C 1
ATOM 3834 O O . ALA A 1 507 ? -39.485 7.350 14.847 1.00 94.38 507 ALA A O 1
ATOM 3835 N N . VAL A 1 508 ? -38.322 5.728 15.890 1.00 97.44 508 VAL A N 1
ATOM 3836 C CA . VAL A 1 508 ? -37.182 5.786 14.978 1.00 97.44 508 VAL A CA 1
ATOM 3837 C C . VAL A 1 508 ? -37.575 5.213 13.621 1.00 97.44 508 VAL A C 1
ATOM 3839 O O . VAL A 1 508 ? -38.115 4.110 13.531 1.00 97.44 508 VAL A O 1
ATOM 3842 N N . ASN A 1 509 ? -37.248 5.950 12.567 1.00 97.69 509 ASN A N 1
ATOM 3843 C CA . ASN A 1 509 ? -37.251 5.466 11.194 1.00 97.69 509 ASN A CA 1
ATOM 3844 C C . ASN A 1 509 ? -35.879 5.698 10.561 1.00 97.69 509 ASN A C 1
ATOM 3846 O O . ASN A 1 509 ? -35.061 6.456 11.086 1.00 97.69 509 ASN A O 1
ATOM 3850 N N . ALA A 1 510 ? -35.617 5.021 9.451 1.00 98.19 510 ALA A N 1
ATOM 3851 C CA . ALA A 1 510 ? -34.364 5.150 8.728 1.00 98.19 510 ALA A CA 1
ATOM 3852 C C . ALA A 1 510 ? -34.593 5.147 7.216 1.00 98.19 510 ALA A C 1
ATOM 3854 O O . ALA A 1 510 ? -35.544 4.535 6.728 1.00 98.19 510 ALA A O 1
ATOM 3855 N N . LYS A 1 511 ? -33.712 5.815 6.469 1.00 97.56 511 LYS A N 1
ATOM 3856 C CA . LYS A 1 511 ? -33.696 5.784 5.001 1.00 97.56 511 LYS A CA 1
ATOM 3857 C C . LYS A 1 511 ? -32.294 5.492 4.478 1.00 97.56 511 LYS A C 1
ATOM 3859 O O . LYS A 1 511 ? -31.325 6.092 4.935 1.00 97.56 511 LYS A O 1
ATOM 3864 N N . LEU A 1 512 ? -32.199 4.584 3.510 1.00 98.31 512 LEU A N 1
ATOM 3865 C CA . LEU A 1 512 ? -30.974 4.335 2.749 1.00 98.31 512 LEU A CA 1
ATOM 3866 C C . LEU A 1 512 ? -30.907 5.330 1.596 1.00 98.31 512 LEU A C 1
ATOM 3868 O O . LEU A 1 512 ? -31.890 5.500 0.871 1.00 98.31 512 LEU A O 1
ATOM 3872 N N . PHE A 1 513 ? -29.748 5.947 1.410 1.00 97.88 513 PHE A N 1
ATOM 3873 C CA . PHE A 1 513 ? -29.465 6.821 0.283 1.00 97.88 513 PHE A CA 1
ATOM 3874 C C . PHE A 1 513 ? -28.153 6.458 -0.406 1.00 97.88 513 PHE A C 1
ATOM 3876 O O . PHE A 1 513 ? -27.249 5.861 0.181 1.00 97.88 513 PHE A O 1
ATOM 3883 N N . VAL A 1 514 ? -28.047 6.874 -1.663 1.00 98.19 514 VAL A N 1
ATOM 3884 C CA . VAL A 1 514 ? -26.856 6.759 -2.500 1.00 98.19 514 VAL A CA 1
ATOM 3885 C C . VAL A 1 514 ? -26.625 8.054 -3.274 1.00 98.19 514 VAL A C 1
ATOM 3887 O O . VAL A 1 514 ? -27.540 8.859 -3.474 1.00 98.19 514 VAL A O 1
ATOM 3890 N N . LYS A 1 515 ? -25.391 8.245 -3.730 1.00 97.75 515 LYS A N 1
ATOM 3891 C CA . LYS A 1 515 ? -24.988 9.320 -4.636 1.00 97.75 515 LYS A CA 1
ATOM 3892 C C . LYS A 1 515 ? -24.337 8.719 -5.869 1.00 97.75 515 LYS A C 1
ATOM 3894 O O . LYS A 1 515 ? -23.449 7.882 -5.729 1.00 97.75 515 LYS A O 1
ATOM 3899 N N . ASP A 1 516 ? -24.759 9.135 -7.055 1.00 96.38 516 ASP A N 1
ATOM 3900 C CA . ASP A 1 516 ? -24.155 8.674 -8.310 1.00 96.38 516 ASP A CA 1
ATOM 3901 C C . ASP A 1 516 ? -22.788 9.336 -8.587 1.00 96.38 516 ASP A C 1
ATOM 3903 O O . ASP A 1 516 ? -22.261 10.095 -7.766 1.00 96.38 516 ASP A O 1
ATOM 3907 N N . LYS A 1 517 ? -22.193 9.052 -9.751 1.00 94.50 517 LYS A N 1
ATOM 3908 C CA . LYS A 1 517 ? -20.919 9.642 -10.210 1.00 94.50 517 LYS A CA 1
ATOM 3909 C C . LYS A 1 517 ? -20.904 11.179 -10.266 1.00 94.50 517 LYS A C 1
ATOM 3911 O O . LYS A 1 517 ? -19.832 11.773 -10.220 1.00 94.50 517 LYS A O 1
ATOM 3916 N N . ASP A 1 518 ? -22.070 11.813 -10.388 1.00 94.44 518 ASP A N 1
ATOM 3917 C CA . ASP A 1 518 ? -22.231 13.268 -10.450 1.00 94.44 518 ASP A CA 1
ATOM 3918 C C . ASP A 1 518 ? -22.685 13.835 -9.087 1.00 94.44 518 ASP A C 1
ATOM 3920 O O . ASP A 1 518 ? -23.065 15.002 -8.983 1.00 94.44 518 ASP A O 1
ATOM 3924 N N . TYR A 1 519 ? -22.622 13.013 -8.030 1.00 93.44 519 TYR A N 1
ATOM 3925 C CA . TYR A 1 519 ? -23.062 13.307 -6.665 1.00 93.44 519 TYR A CA 1
ATOM 3926 C C . TYR A 1 519 ? -24.560 13.621 -6.537 1.00 93.44 519 TYR A C 1
ATOM 3928 O O . TYR A 1 519 ? -24.987 14.248 -5.560 1.00 93.44 519 TYR A O 1
ATOM 3936 N N . VAL A 1 520 ? -25.382 13.160 -7.483 1.00 96.12 520 VAL A N 1
ATOM 3937 C CA . VAL A 1 520 ? -26.839 13.304 -7.420 1.00 96.12 520 VAL A CA 1
ATOM 3938 C C . VAL A 1 520 ? -27.409 12.292 -6.431 1.00 96.12 520 VAL A C 1
ATOM 3940 O O . VAL A 1 520 ? -27.109 11.101 -6.483 1.00 96.12 520 VAL A O 1
ATOM 3943 N N . TRP A 1 521 ? -28.241 12.787 -5.517 1.00 95.69 521 TRP A N 1
ATOM 3944 C CA . TRP A 1 521 ? -28.859 12.012 -4.445 1.00 95.69 521 TRP A CA 1
ATOM 3945 C C . TRP A 1 521 ? -30.033 11.154 -4.941 1.00 95.69 521 TRP A C 1
ATOM 3947 O O . TRP A 1 521 ? -30.929 11.662 -5.619 1.00 95.69 521 TRP A O 1
ATOM 3957 N N . LYS A 1 522 ? -30.080 9.885 -4.523 1.00 96.12 522 LYS A N 1
ATOM 3958 C CA . LYS A 1 522 ? -31.230 8.973 -4.665 1.00 96.12 522 LYS A CA 1
ATOM 3959 C C . LYS A 1 522 ? -31.439 8.225 -3.345 1.00 96.12 522 LYS A C 1
ATOM 3961 O O . LYS A 1 522 ? -30.467 7.790 -2.738 1.00 96.12 522 LYS A O 1
ATOM 3966 N N . ASP A 1 523 ? -32.682 8.046 -2.901 1.00 96.56 523 ASP A N 1
ATOM 3967 C CA . ASP A 1 523 ? -32.997 7.299 -1.674 1.00 96.56 523 ASP A CA 1
ATOM 3968 C C . ASP A 1 523 ? -34.225 6.392 -1.817 1.00 96.56 523 ASP A C 1
ATOM 3970 O O . ASP A 1 523 ? -34.954 6.451 -2.810 1.00 96.56 523 ASP A O 1
ATOM 3974 N N . GLY A 1 524 ? -34.390 5.497 -0.841 1.00 94.50 524 GLY A N 1
ATOM 3975 C CA . GLY A 1 524 ? -35.427 4.462 -0.809 1.00 94.50 524 GLY A CA 1
ATOM 3976 C C . GLY A 1 524 ? -36.695 4.872 -0.063 1.00 94.50 524 GLY A C 1
ATOM 3977 O O . GLY A 1 524 ? -37.614 4.065 0.067 1.00 94.50 524 GLY A O 1
ATOM 3978 N N . GLY A 1 525 ? -36.755 6.108 0.441 1.00 96.88 525 GLY A N 1
ATOM 3979 C CA . GLY A 1 525 ? -37.757 6.545 1.407 1.00 96.88 525 GLY A CA 1
ATOM 3980 C C . GLY A 1 525 ? -37.479 6.068 2.838 1.00 96.88 525 GLY A C 1
ATOM 3981 O O . GLY A 1 525 ? -36.631 5.213 3.092 1.00 96.88 525 GLY A O 1
ATOM 3982 N N . ALA A 1 526 ? -38.195 6.669 3.791 1.00 96.94 526 ALA A N 1
ATOM 3983 C CA . ALA A 1 526 ? -38.095 6.327 5.207 1.00 96.94 526 ALA A CA 1
ATOM 3984 C C . ALA A 1 526 ? -38.914 5.075 5.548 1.00 96.94 526 ALA A C 1
ATOM 3986 O O . ALA A 1 526 ? -40.052 4.923 5.098 1.00 96.94 526 ALA A O 1
ATOM 3987 N N . VAL A 1 527 ? -38.341 4.215 6.387 1.00 98.31 527 VAL A N 1
ATOM 3988 C CA . VAL A 1 527 ? -38.948 2.983 6.895 1.00 98.31 527 VAL A CA 1
ATOM 3989 C C . VAL A 1 527 ? -38.907 3.007 8.420 1.00 98.31 527 VAL A C 1
ATOM 3991 O O . VAL A 1 527 ? -37.841 3.189 9.010 1.00 98.31 527 VAL A O 1
ATOM 3994 N N . ASP A 1 528 ? -40.061 2.825 9.060 1.00 98.00 528 ASP A N 1
ATOM 3995 C CA . ASP A 1 528 ? -40.154 2.726 10.519 1.00 98.00 528 ASP A CA 1
ATOM 3996 C C . ASP A 1 528 ? -39.443 1.465 11.027 1.00 98.00 528 ASP A C 1
ATOM 3998 O O . ASP A 1 528 ? -39.604 0.372 10.473 1.00 98.00 528 ASP A O 1
ATOM 4002 N N . LEU A 1 529 ? -38.676 1.599 12.110 1.00 97.31 529 LEU A N 1
ATOM 4003 C CA . LEU A 1 529 ? -37.933 0.487 12.691 1.00 97.31 529 LEU A CA 1
ATOM 4004 C C . LEU A 1 529 ? -38.836 -0.361 13.599 1.00 97.31 529 LEU A C 1
ATOM 4006 O O . LEU A 1 529 ? -39.170 0.021 14.723 1.00 97.31 529 LEU A O 1
ATOM 4010 N N . VAL A 1 530 ? -39.202 -1.561 13.147 1.00 93.00 530 VAL A N 1
ATOM 4011 C CA . VAL A 1 530 ? -40.030 -2.496 13.925 1.00 93.00 530 VAL A CA 1
ATOM 4012 C C . VAL A 1 530 ? -39.143 -3.256 14.906 1.00 93.00 530 VAL A C 1
ATOM 4014 O O . VAL A 1 530 ? -38.200 -3.936 14.507 1.00 93.00 530 VAL A O 1
ATOM 4017 N N . ASN A 1 531 ? -39.430 -3.140 16.209 1.00 91.44 531 ASN A N 1
ATOM 4018 C CA . ASN A 1 531 ? -38.540 -3.618 17.280 1.00 91.44 531 ASN A CA 1
ATOM 4019 C C . ASN A 1 531 ? -37.099 -3.104 17.101 1.00 91.44 531 ASN A C 1
ATOM 4021 O O . ASN A 1 531 ? -36.129 -3.836 17.296 1.00 91.44 531 ASN A O 1
ATOM 4025 N N . GLY A 1 532 ? -36.978 -1.852 16.654 1.00 93.69 532 GLY A N 1
ATOM 4026 C CA . GLY A 1 532 ? -35.699 -1.203 16.421 1.00 93.69 532 GLY A CA 1
ATOM 4027 C C . GLY A 1 532 ? -34.976 -1.636 15.149 1.00 93.69 532 GLY A C 1
ATOM 4028 O O . GLY A 1 532 ? -33.904 -1.107 14.933 1.00 93.69 532 GLY A O 1
ATOM 4029 N N . SER A 1 533 ? -35.508 -2.518 14.289 1.00 97.12 533 SER A N 1
ATOM 4030 C CA . SER A 1 533 ? -34.791 -2.989 13.082 1.00 97.12 533 SER A CA 1
ATOM 4031 C C . SER A 1 533 ? -35.559 -2.768 11.776 1.00 97.12 533 SER A C 1
ATOM 4033 O O . SER A 1 533 ? -36.791 -2.784 11.772 1.00 97.12 533 SER A O 1
ATOM 4035 N N . ALA A 1 534 ? -34.835 -2.641 10.661 1.00 97.31 534 ALA A N 1
ATOM 4036 C CA . ALA A 1 534 ? -35.385 -2.694 9.302 1.00 97.31 534 ALA A CA 1
ATOM 4037 C C . ALA A 1 534 ? -34.318 -3.120 8.278 1.00 97.31 534 ALA A C 1
ATOM 4039 O O . ALA A 1 534 ? -33.129 -2.916 8.509 1.00 97.31 534 ALA A O 1
ATOM 4040 N N . ASP A 1 535 ? -34.759 -3.643 7.132 1.00 97.69 535 ASP A N 1
ATOM 4041 C CA . ASP A 1 535 ? -33.926 -3.772 5.933 1.00 97.69 535 ASP A CA 1
ATOM 4042 C C . ASP A 1 535 ? -34.349 -2.658 4.961 1.00 97.69 535 ASP A C 1
ATOM 4044 O O . ASP A 1 535 ? -35.518 -2.561 4.578 1.00 97.69 535 ASP A O 1
ATOM 4048 N N . LEU A 1 536 ? -33.418 -1.777 4.606 1.00 98.38 536 LEU A N 1
ATOM 4049 C CA . LEU A 1 536 ? -33.639 -0.617 3.743 1.00 98.38 536 LEU A CA 1
ATOM 4050 C C . LEU A 1 536 ? -33.154 -0.930 2.332 1.00 98.38 536 LEU A C 1
ATOM 4052 O O . LEU A 1 536 ? -32.081 -1.505 2.174 1.00 98.38 536 LEU A O 1
ATOM 4056 N N . THR A 1 537 ? -33.891 -0.509 1.306 1.00 98.19 537 THR A N 1
ATOM 4057 C CA . THR A 1 537 ? -33.541 -0.800 -0.093 1.00 98.19 537 THR A CA 1
ATOM 4058 C C . THR A 1 537 ? -33.544 0.446 -0.963 1.00 98.19 537 THR A C 1
ATOM 4060 O O . THR A 1 537 ? -34.461 1.259 -0.867 1.00 98.19 537 THR A O 1
ATOM 4063 N N . VAL A 1 538 ? -32.580 0.546 -1.876 1.00 97.88 538 VAL A N 1
ATOM 4064 C CA . VAL A 1 538 ? -32.545 1.544 -2.952 1.00 97.88 538 VAL A CA 1
ATOM 4065 C C . VAL A 1 538 ? -32.381 0.836 -4.289 1.00 97.88 538 VAL A C 1
ATOM 4067 O O . VAL A 1 538 ? -31.508 -0.015 -4.452 1.00 97.88 538 VAL A O 1
ATOM 4070 N N . ASP A 1 539 ? -33.211 1.211 -5.260 1.00 97.44 539 ASP A N 1
ATOM 4071 C CA . ASP A 1 539 ? -33.035 0.804 -6.653 1.00 97.44 539 ASP A CA 1
ATOM 4072 C C . ASP A 1 539 ? -31.806 1.505 -7.253 1.00 97.44 539 ASP A C 1
ATOM 4074 O O . ASP A 1 539 ? -31.725 2.736 -7.269 1.00 97.44 539 ASP A O 1
ATOM 4078 N N . VAL A 1 540 ? -30.867 0.728 -7.783 1.00 97.44 540 VAL A N 1
ATOM 4079 C CA . VAL A 1 540 ? -29.637 1.220 -8.426 1.00 97.44 540 VAL A CA 1
ATOM 4080 C C . VAL A 1 540 ? -29.558 0.851 -9.909 1.00 97.44 540 VAL A C 1
ATOM 4082 O O . VAL A 1 540 ? -28.568 1.172 -10.549 1.00 97.44 540 VAL A O 1
ATOM 4085 N N . SER A 1 541 ? -30.623 0.286 -10.490 1.00 96.81 541 SER A N 1
ATOM 4086 C CA . SER A 1 541 ? -30.661 -0.199 -11.885 1.00 96.81 541 SER A CA 1
ATOM 4087 C C . SER A 1 541 ? -30.385 0.852 -12.960 1.00 96.81 541 SER A C 1
ATOM 4089 O O . SER A 1 541 ? -30.078 0.514 -14.101 1.00 96.81 541 SER A O 1
ATOM 4091 N N . THR A 1 542 ? -30.498 2.131 -12.608 1.00 95.06 542 THR A N 1
ATOM 4092 C CA . THR A 1 542 ? -30.246 3.267 -13.500 1.00 95.06 542 THR A CA 1
ATOM 4093 C C . THR A 1 542 ? -28.903 3.949 -13.244 1.00 95.06 542 THR A C 1
ATOM 4095 O O . THR A 1 542 ? -28.672 5.030 -13.783 1.00 95.06 542 THR A O 1
ATOM 4098 N N . ILE A 1 543 ? -28.067 3.399 -12.363 1.00 95.94 543 ILE A N 1
ATOM 4099 C CA . ILE A 1 543 ? -26.788 3.979 -11.958 1.00 95.94 543 ILE A CA 1
ATOM 4100 C C . ILE A 1 543 ? -25.685 2.990 -12.329 1.00 95.94 543 ILE A C 1
ATOM 4102 O O . ILE A 1 543 ? -25.817 1.801 -12.079 1.00 95.94 543 ILE A O 1
ATOM 4106 N N . ASP A 1 544 ? -24.594 3.484 -12.913 1.00 95.44 544 ASP A N 1
ATOM 4107 C CA . ASP A 1 544 ? -23.423 2.651 -13.215 1.00 95.44 544 ASP A CA 1
ATOM 4108 C C . ASP A 1 544 ? -22.398 2.670 -12.072 1.00 95.44 544 ASP A C 1
ATOM 4110 O O . ASP A 1 544 ? -21.712 1.683 -11.826 1.00 95.44 544 ASP A O 1
ATOM 4114 N N . LEU A 1 545 ? -22.276 3.803 -11.375 1.00 96.75 545 LEU A N 1
ATOM 4115 C CA . LEU A 1 545 ? -21.260 4.028 -10.350 1.00 96.75 545 LEU A CA 1
ATOM 4116 C C . LEU A 1 545 ? -21.832 4.866 -9.204 1.00 96.75 545 LEU A C 1
ATOM 4118 O O . LEU A 1 545 ? -22.368 5.954 -9.443 1.00 96.75 545 LEU A O 1
ATOM 4122 N N . LEU A 1 546 ? -21.685 4.381 -7.971 1.00 97.19 546 LEU A N 1
ATOM 4123 C CA . LEU A 1 546 ? -21.991 5.144 -6.761 1.00 97.19 546 LEU A CA 1
ATOM 4124 C C . LEU A 1 546 ? -20.733 5.845 -6.247 1.00 97.19 546 LEU A C 1
ATOM 4126 O O . LEU A 1 546 ? -19.737 5.185 -5.967 1.00 97.19 546 LEU A O 1
ATOM 4130 N N . SER A 1 547 ? -20.792 7.159 -6.051 1.00 97.50 547 SER A N 1
ATOM 4131 C CA . SER A 1 547 ? -19.736 7.928 -5.373 1.00 97.50 547 SER A CA 1
ATOM 4132 C C . SER A 1 547 ? -19.846 7.866 -3.851 1.00 97.50 547 SER A C 1
ATOM 4134 O O . SER A 1 547 ? -18.891 8.182 -3.147 1.00 97.50 547 SER A O 1
ATOM 4136 N N . GLY A 1 548 ? -21.018 7.511 -3.325 1.00 96.94 548 GLY A N 1
ATOM 4137 C CA . GLY A 1 548 ? -21.241 7.400 -1.889 1.00 96.94 548 GLY A CA 1
ATOM 4138 C C . GLY A 1 548 ? -22.575 6.755 -1.547 1.00 96.94 548 GLY A C 1
ATOM 4139 O O . GLY A 1 548 ? -23.479 6.669 -2.382 1.00 96.94 548 GLY A O 1
ATOM 4140 N N . LEU A 1 549 ? -22.688 6.307 -0.304 1.00 97.88 549 LEU A N 1
ATOM 4141 C CA . LEU A 1 549 ? -23.878 5.681 0.264 1.00 97.88 549 LEU A CA 1
ATOM 4142 C C . LEU A 1 549 ? -23.970 5.972 1.760 1.00 97.88 549 LEU A C 1
ATOM 4144 O O . LEU A 1 549 ? -22.953 6.219 2.409 1.00 97.88 549 LEU A O 1
ATOM 4148 N N . GLY A 1 550 ? -25.174 5.890 2.315 1.00 97.25 550 GLY A N 1
ATOM 4149 C CA . GLY A 1 550 ? -25.363 5.981 3.755 1.00 97.25 550 GLY A CA 1
ATOM 4150 C C . GLY A 1 550 ? -26.784 5.701 4.214 1.00 97.25 550 GLY A C 1
ATOM 4151 O O . GLY A 1 550 ? -27.706 5.539 3.414 1.00 97.25 550 GLY A O 1
ATOM 4152 N N . VAL A 1 551 ? -26.954 5.656 5.528 1.00 98.38 551 VAL A N 1
ATOM 4153 C CA . VAL A 1 551 ? -28.256 5.583 6.191 1.00 98.38 551 VAL A CA 1
ATOM 4154 C C . VAL A 1 551 ? -28.451 6.840 7.013 1.00 98.38 551 VAL A C 1
ATOM 4156 O O . VAL A 1 551 ? -27.535 7.283 7.698 1.00 98.38 551 VAL A O 1
ATOM 4159 N N . ASP A 1 552 ? -29.655 7.388 6.951 1.00 97.81 552 ASP A N 1
ATOM 4160 C CA . ASP A 1 552 ? -30.100 8.502 7.776 1.00 97.81 552 ASP A CA 1
ATOM 4161 C C . ASP A 1 552 ? -31.230 8.042 8.714 1.00 97.81 552 ASP A C 1
ATOM 4163 O O . ASP A 1 552 ? -32.315 7.671 8.252 1.00 97.81 552 ASP A O 1
ATOM 4167 N N . PHE A 1 553 ? -30.959 8.044 10.022 1.00 98.19 553 PHE A N 1
ATOM 4168 C CA . PHE A 1 553 ? -31.910 7.739 11.090 1.00 98.19 553 PHE A CA 1
ATOM 4169 C C . PHE A 1 553 ? -32.574 9.015 11.617 1.00 98.19 553 PHE A C 1
ATOM 4171 O O . PHE A 1 553 ? -31.916 9.996 11.968 1.00 98.19 553 PHE A O 1
ATOM 4178 N N . ASN A 1 554 ? -33.896 8.968 11.763 1.00 96.56 554 ASN A N 1
ATOM 4179 C CA . ASN A 1 554 ? -34.723 10.081 12.221 1.00 96.56 554 ASN A CA 1
ATOM 4180 C C . ASN A 1 554 ? -35.719 9.636 13.297 1.00 96.56 554 ASN A C 1
ATOM 4182 O O . ASN A 1 554 ? -35.934 8.448 13.516 1.00 96.56 554 ASN A O 1
ATOM 4186 N N . GLY A 1 555 ? -36.337 10.603 13.984 1.00 95.19 555 GLY A N 1
ATOM 4187 C CA . GLY A 1 555 ? -37.350 10.325 15.013 1.00 95.19 555 GLY A CA 1
ATOM 4188 C C . GLY A 1 555 ? -36.788 9.787 16.336 1.00 95.19 555 GLY A C 1
ATOM 4189 O O . GLY A 1 555 ? -37.549 9.282 17.160 1.00 95.19 555 GLY A O 1
ATOM 4190 N N . ALA A 1 556 ? -35.471 9.897 16.544 1.00 96.06 556 ALA A N 1
ATOM 4191 C CA . ALA A 1 556 ? -34.825 9.499 17.787 1.00 96.06 556 ALA A CA 1
ATOM 4192 C C . ALA A 1 556 ? -35.241 10.392 18.969 1.00 96.06 556 ALA A C 1
ATOM 4194 O O . ALA A 1 556 ? -35.400 11.608 18.835 1.00 96.06 556 ALA A O 1
ATOM 4195 N N . ASP A 1 557 ? -35.388 9.784 20.143 1.00 95.38 557 ASP A N 1
ATOM 4196 C CA . ASP A 1 557 ? -35.674 10.479 21.393 1.00 95.38 557 ASP A CA 1
ATOM 4197 C C . ASP A 1 557 ? -34.458 11.302 21.833 1.00 95.38 557 ASP A C 1
ATOM 4199 O O . ASP A 1 557 ? -33.460 10.766 22.323 1.00 95.38 557 ASP A O 1
ATOM 4203 N N . GLY A 1 558 ? -34.562 12.623 21.684 1.00 94.31 558 GLY A N 1
ATOM 4204 C CA . GLY A 1 558 ? -33.525 13.563 22.097 1.00 94.31 558 GLY A CA 1
ATOM 4205 C C . GLY A 1 558 ? -33.213 13.539 23.596 1.00 94.31 558 GLY A C 1
ATOM 4206 O O . GLY A 1 558 ? -32.165 14.033 23.988 1.00 94.31 558 GLY A O 1
ATOM 4207 N N . ALA A 1 559 ? -34.065 12.951 24.443 1.00 95.06 559 ALA A N 1
ATOM 4208 C CA . ALA A 1 559 ? -33.774 12.755 25.864 1.00 95.06 559 ALA A CA 1
ATOM 4209 C C . ALA A 1 559 ? -32.932 11.498 26.148 1.00 95.06 559 ALA A C 1
ATOM 4211 O O . ALA A 1 559 ? -32.532 11.280 27.294 1.00 95.06 559 ALA A O 1
ATOM 4212 N N . SER A 1 560 ? -32.649 10.666 25.140 1.00 95.75 560 SER A N 1
ATOM 4213 C CA . SER A 1 560 ? -31.859 9.454 25.334 1.00 95.75 560 SER A CA 1
ATOM 4214 C C . SER A 1 560 ? -30.421 9.770 25.736 1.00 95.75 560 SER A C 1
ATOM 4216 O O . SER A 1 560 ? -29.725 10.568 25.107 1.00 95.75 560 SER A O 1
ATOM 4218 N N . THR A 1 561 ? -29.948 9.092 26.776 1.00 94.44 561 THR A N 1
ATOM 4219 C CA . THR A 1 561 ? -28.570 9.202 27.260 1.00 94.44 561 THR A CA 1
ATOM 4220 C C . THR A 1 561 ? -27.630 8.153 26.669 1.00 94.44 561 THR A C 1
ATOM 4222 O O . THR A 1 561 ? -26.423 8.251 26.874 1.00 94.44 561 THR A O 1
ATOM 4225 N N . ASN A 1 562 ? -28.160 7.163 25.944 1.00 91.69 562 ASN A N 1
ATOM 4226 C CA . ASN A 1 562 ? -27.407 6.014 25.432 1.00 91.69 562 ASN A CA 1
ATOM 4227 C C . ASN A 1 562 ? -28.059 5.444 24.159 1.00 91.69 562 ASN A C 1
ATOM 4229 O O . ASN A 1 562 ? -28.367 4.253 24.082 1.00 91.69 562 ASN A O 1
ATOM 4233 N N . ALA A 1 563 ? -28.348 6.313 23.191 1.00 96.12 563 ALA A N 1
ATOM 4234 C CA . ALA A 1 563 ? -28.868 5.898 21.898 1.00 96.12 563 ALA A CA 1
ATOM 4235 C C . ALA A 1 563 ? -27.752 5.248 21.075 1.00 96.12 563 ALA A C 1
ATOM 4237 O O . ALA A 1 563 ? -26.618 5.733 21.060 1.00 96.12 563 ALA A O 1
ATOM 4238 N N . LYS A 1 564 ? -28.085 4.163 20.381 1.00 96.75 564 LYS A N 1
ATOM 4239 C CA . LYS A 1 564 ? -27.162 3.413 19.531 1.00 96.75 564 LYS A CA 1
ATOM 4240 C C . LYS A 1 564 ? -27.807 3.165 18.178 1.00 96.75 564 LYS A C 1
ATOM 4242 O O . LYS A 1 564 ? -28.973 2.774 18.134 1.00 96.75 564 LYS A O 1
ATOM 4247 N N . PHE A 1 565 ? -27.059 3.376 17.105 1.00 97.94 565 PHE A N 1
ATOM 4248 C CA . PHE A 1 565 ? -27.523 3.219 15.725 1.00 97.94 565 PHE A CA 1
ATOM 4249 C C . PHE A 1 565 ? -26.561 2.318 14.978 1.00 97.94 565 PHE A C 1
ATOM 4251 O O . PHE A 1 565 ? -25.358 2.536 15.059 1.00 97.94 565 PHE A O 1
ATOM 4258 N N . PHE A 1 566 ? -27.081 1.329 14.264 1.00 97.81 566 PHE A N 1
ATOM 4259 C CA . PHE A 1 566 ? -26.278 0.279 13.662 1.00 97.81 566 PHE A CA 1
ATOM 4260 C C . PHE A 1 566 ? -26.571 0.130 12.175 1.00 97.81 566 PHE A C 1
ATOM 4262 O O . PHE A 1 566 ? -27.732 0.188 11.761 1.00 97.81 566 PHE A O 1
ATOM 4269 N N . ILE A 1 567 ? -25.524 -0.130 11.397 1.00 97.44 567 ILE A N 1
ATOM 4270 C CA . ILE A 1 567 ? -25.614 -0.643 10.032 1.00 97.44 567 ILE A CA 1
ATOM 4271 C C . ILE A 1 567 ? -24.905 -1.990 9.980 1.00 97.44 567 ILE A C 1
ATOM 4273 O O . ILE A 1 567 ? -23.765 -2.115 10.419 1.00 97.44 567 ILE A O 1
ATOM 4277 N N . ASP A 1 568 ? -25.557 -2.968 9.368 1.00 94.00 568 ASP A N 1
ATOM 4278 C CA . ASP A 1 568 ? -24.958 -4.251 9.048 1.00 94.00 568 ASP A CA 1
ATOM 4279 C C . ASP A 1 568 ? -25.423 -4.781 7.679 1.00 94.00 568 ASP A C 1
ATOM 4281 O O . ASP A 1 568 ? -26.433 -4.337 7.124 1.00 94.00 568 ASP A O 1
ATOM 4285 N N . SER A 1 569 ? -24.681 -5.743 7.129 1.00 88.81 569 SER A N 1
ATOM 4286 C CA . SER A 1 569 ? -24.992 -6.494 5.911 1.00 88.81 569 SER A CA 1
ATOM 4287 C C . SER A 1 569 ? -25.406 -5.594 4.743 1.00 88.81 569 SER A C 1
ATOM 4289 O O . SER A 1 569 ? -26.540 -5.633 4.256 1.00 88.81 569 SER A O 1
ATOM 4291 N N . ILE A 1 570 ? -24.474 -4.758 4.278 1.00 95.31 570 ILE A N 1
ATOM 4292 C CA . ILE A 1 570 ? -24.689 -3.974 3.057 1.00 95.31 570 ILE A CA 1
ATOM 4293 C C . ILE A 1 570 ? -24.511 -4.915 1.875 1.00 95.31 570 ILE A C 1
ATOM 4295 O O . ILE A 1 570 ? -23.426 -5.463 1.680 1.00 95.31 570 ILE A O 1
ATOM 4299 N N . THR A 1 571 ? -25.560 -5.110 1.080 1.00 95.69 571 THR A N 1
ATOM 4300 C CA . THR A 1 571 ? -25.555 -6.051 -0.043 1.00 95.69 571 THR A CA 1
ATOM 4301 C C . THR A 1 571 ? -26.023 -5.413 -1.345 1.00 95.69 571 THR A C 1
ATOM 4303 O O . THR A 1 571 ? -26.871 -4.525 -1.358 1.00 95.69 571 THR A O 1
ATOM 4306 N N . LEU A 1 572 ? -25.484 -5.903 -2.456 1.00 96.38 572 LEU A N 1
ATOM 4307 C CA . LEU A 1 572 ? -25.819 -5.510 -3.819 1.00 96.38 572 LEU A CA 1
ATOM 4308 C C . LEU A 1 572 ? -26.355 -6.739 -4.557 1.00 96.38 572 LEU A C 1
ATOM 4310 O O . LEU A 1 572 ? -25.618 -7.703 -4.774 1.00 96.38 572 LEU A O 1
ATOM 4314 N N . ASP A 1 573 ? -27.651 -6.744 -4.865 1.00 95.75 573 ASP A N 1
ATOM 4315 C CA . ASP A 1 573 ? -28.404 -7.922 -5.328 1.00 95.75 573 ASP A CA 1
ATOM 4316 C C . ASP A 1 573 ? -28.158 -9.171 -4.453 1.00 95.75 573 ASP A C 1
ATOM 4318 O O . ASP A 1 573 ? -27.986 -10.288 -4.943 1.00 95.75 573 ASP A O 1
ATOM 4322 N N . GLY A 1 574 ? -28.087 -8.971 -3.131 1.00 89.75 574 GLY A N 1
ATOM 4323 C CA . GLY A 1 574 ? -27.844 -10.028 -2.142 1.00 89.75 574 GLY A CA 1
ATOM 4324 C C . GLY A 1 574 ? -26.377 -10.439 -1.968 1.00 89.75 574 GLY A C 1
ATOM 4325 O O . GLY A 1 574 ? -26.081 -11.256 -1.099 1.00 89.75 574 GLY A O 1
ATOM 4326 N N . LYS A 1 575 ? -25.438 -9.874 -2.739 1.00 88.62 575 LYS A N 1
ATOM 4327 C CA . LYS A 1 575 ? -23.997 -10.083 -2.532 1.00 88.62 575 LYS A CA 1
ATOM 4328 C C . LYS A 1 575 ? -23.452 -9.072 -1.524 1.00 88.62 575 LYS A C 1
ATOM 4330 O O . LYS A 1 575 ? -23.635 -7.878 -1.719 1.00 88.62 575 LYS A O 1
ATOM 4335 N N . VAL A 1 576 ? -22.751 -9.539 -0.490 1.00 88.38 576 VAL A N 1
ATOM 4336 C CA . VAL A 1 576 ? -22.125 -8.679 0.530 1.00 88.38 576 VAL A CA 1
ATOM 4337 C C . VAL A 1 576 ? -21.122 -7.712 -0.102 1.00 88.38 576 VAL A C 1
ATOM 4339 O O . VAL A 1 576 ? -20.271 -8.116 -0.897 1.00 88.38 576 VAL A O 1
ATOM 4342 N N . LEU A 1 577 ? -21.263 -6.441 0.261 1.00 90.12 577 LEU A N 1
ATOM 4343 C CA . LEU A 1 577 ? -20.388 -5.329 -0.091 1.00 90.12 577 LEU A CA 1
ATOM 4344 C C . LEU A 1 577 ? -19.588 -4.854 1.130 1.00 90.12 577 LEU A C 1
ATOM 4346 O O . LEU A 1 577 ? -18.382 -4.680 1.018 1.00 90.12 577 LEU A O 1
ATOM 4350 N N . TYR A 1 578 ? -20.246 -4.707 2.286 1.00 90.00 578 TYR A N 1
ATOM 4351 C CA . TYR A 1 578 ? -19.612 -4.397 3.573 1.00 90.00 578 TYR A CA 1
ATOM 4352 C C . TYR A 1 578 ? -20.100 -5.368 4.644 1.00 90.00 578 TYR A C 1
ATOM 4354 O O . TYR A 1 578 ? -21.286 -5.714 4.664 1.00 90.00 578 TYR A O 1
ATOM 4362 N N . SER A 1 579 ? -19.185 -5.789 5.519 1.00 85.56 579 SER A N 1
ATOM 4363 C CA . SER A 1 579 ? -19.468 -6.732 6.610 1.00 85.56 579 SER A CA 1
ATOM 4364 C C . SER A 1 579 ? -19.036 -6.239 7.990 1.00 85.56 579 SER A C 1
ATOM 4366 O O . SER A 1 579 ? -19.519 -6.776 8.971 1.00 85.56 579 SER A O 1
ATOM 4368 N N . PHE A 1 580 ? -18.158 -5.231 8.092 1.00 90.62 580 PHE A N 1
ATOM 4369 C CA . PHE A 1 580 ? -17.700 -4.660 9.370 1.00 90.62 580 PHE A CA 1
ATOM 4370 C C . PHE A 1 580 ? -17.050 -5.659 10.348 1.00 90.62 580 PHE A C 1
ATOM 4372 O O . PHE A 1 580 ? -16.845 -5.345 11.522 1.00 90.62 580 PHE A O 1
ATOM 4379 N N . GLU A 1 581 ? -16.665 -6.843 9.864 1.00 88.38 581 GLU A N 1
ATOM 4380 C CA . GLU A 1 581 ? -16.073 -7.903 10.686 1.00 88.38 581 GLU A CA 1
ATOM 4381 C C . GLU A 1 581 ? -14.604 -7.644 11.048 1.00 88.38 581 GLU A C 1
ATOM 4383 O O . GLU A 1 581 ? -14.066 -8.258 11.974 1.00 88.38 581 GLU A O 1
ATOM 4388 N N . GLY A 1 582 ? -13.949 -6.716 10.340 1.00 83.00 582 GLY A N 1
ATOM 4389 C CA . GLY A 1 582 ? -12.559 -6.331 10.596 1.00 83.00 582 GLY A CA 1
ATOM 4390 C C . GLY A 1 582 ? -11.542 -7.424 10.255 1.00 83.00 582 GLY A C 1
ATOM 4391 O O . GLY A 1 582 ? -10.462 -7.460 10.835 1.00 83.00 582 GLY A O 1
ATOM 4392 N N . THR A 1 583 ? -11.880 -8.332 9.336 1.00 86.50 583 THR A N 1
ATOM 4393 C CA . THR A 1 583 ? -11.084 -9.532 9.016 1.00 86.50 583 THR A CA 1
ATOM 4394 C C . THR A 1 583 ? -10.157 -9.355 7.814 1.00 86.50 583 THR A C 1
ATOM 4396 O O . THR A 1 583 ? -9.400 -10.265 7.481 1.00 86.50 583 THR A O 1
ATOM 4399 N N . GLY A 1 584 ? -10.204 -8.201 7.140 1.00 83.94 584 GLY A N 1
ATOM 4400 C CA . GLY A 1 584 ? -9.505 -7.991 5.871 1.00 83.94 584 GLY A CA 1
ATOM 4401 C C . GLY A 1 584 ? -9.949 -9.003 4.808 1.00 83.94 584 GLY A C 1
ATOM 4402 O O . GLY A 1 584 ? -11.128 -9.334 4.718 1.00 83.94 584 GLY A O 1
ATOM 4403 N N . ASP A 1 585 ? -8.992 -9.531 4.042 1.00 86.06 585 ASP A N 1
ATOM 4404 C CA . ASP A 1 585 ? -9.240 -10.509 2.968 1.00 86.06 585 ASP A CA 1
ATOM 4405 C C . ASP A 1 585 ? -9.398 -11.962 3.467 1.00 86.06 585 ASP A C 1
ATOM 4407 O O . ASP A 1 585 ? -9.409 -12.901 2.664 1.00 86.06 585 ASP A O 1
ATOM 4411 N N . TRP A 1 586 ? -9.465 -12.181 4.784 1.00 92.94 586 TRP A N 1
ATOM 4412 C CA . TRP A 1 586 ? -9.671 -13.519 5.330 1.00 92.94 586 TRP A CA 1
ATOM 4413 C C . TRP A 1 586 ? -11.113 -13.979 5.151 1.00 92.94 586 TRP A C 1
ATOM 4415 O O . TRP A 1 586 ? -12.073 -13.259 5.418 1.00 92.94 586 TRP A O 1
ATOM 4425 N N . GLU A 1 587 ? -11.245 -15.238 4.760 1.00 93.50 587 GLU A N 1
ATOM 4426 C CA . GLU A 1 587 ? -12.504 -15.934 4.577 1.00 93.50 587 GLU A CA 1
ATOM 4427 C C . GLU A 1 587 ? -12.629 -17.082 5.571 1.00 93.50 587 GLU A C 1
ATOM 4429 O O . GLU A 1 587 ? -11.649 -17.754 5.905 1.00 93.50 587 GLU A O 1
ATOM 4434 N N . PHE A 1 588 ? -13.869 -17.364 5.966 1.00 95.56 588 PHE A N 1
ATOM 4435 C CA . PHE A 1 588 ? -14.211 -18.488 6.821 1.00 95.56 588 PHE A CA 1
ATOM 4436 C C . PHE A 1 588 ? -15.123 -19.462 6.095 1.00 95.56 588 PHE A C 1
ATOM 4438 O O . PHE A 1 588 ? -16.095 -19.081 5.434 1.00 95.56 588 PHE A O 1
ATOM 4445 N N . GLN A 1 589 ? -14.783 -20.742 6.184 1.00 96.81 589 GLN A N 1
ATOM 4446 C CA . GLN A 1 589 ? -15.470 -21.797 5.461 1.00 96.81 589 GLN A CA 1
ATOM 4447 C C . GLN A 1 589 ? -15.708 -23.002 6.363 1.00 96.81 589 GLN A C 1
ATOM 4449 O O . GLN A 1 589 ? -14.878 -23.355 7.199 1.00 96.81 589 GLN A O 1
ATOM 4454 N N . ASN A 1 590 ? -16.829 -23.675 6.134 1.00 96.00 590 ASN A N 1
ATOM 4455 C CA . ASN A 1 590 ? -17.125 -24.985 6.690 1.00 96.00 590 ASN A CA 1
ATOM 4456 C C . ASN A 1 590 ? -17.303 -25.968 5.529 1.00 96.00 590 ASN A C 1
ATOM 4458 O O . ASN A 1 590 ? -18.042 -25.704 4.580 1.00 96.00 590 ASN A O 1
ATOM 4462 N N . ASN A 1 591 ? -16.566 -27.075 5.562 1.00 96.31 591 ASN A N 1
ATOM 4463 C CA . ASN A 1 591 ? -16.477 -28.050 4.477 1.00 96.31 591 ASN A CA 1
ATOM 4464 C C . ASN A 1 591 ? -16.175 -27.402 3.118 1.00 96.31 591 ASN A C 1
ATOM 4466 O O . ASN A 1 591 ? -16.799 -27.733 2.110 1.00 96.31 591 ASN A O 1
ATOM 4470 N N . TRP A 1 592 ? -15.210 -26.470 3.106 1.00 94.06 592 TRP A N 1
ATOM 4471 C CA . TRP A 1 592 ? -14.768 -25.717 1.916 1.00 94.06 592 TRP A CA 1
ATOM 4472 C C . TRP A 1 592 ? -15.860 -24.869 1.253 1.00 94.06 592 TRP A C 1
ATOM 4474 O O . TRP A 1 592 ? -15.737 -24.469 0.096 1.00 94.06 592 TRP A O 1
ATOM 4484 N N . THR A 1 593 ? -16.944 -24.608 1.981 1.00 94.06 593 THR A N 1
ATOM 4485 C CA . THR A 1 593 ? -18.030 -23.725 1.565 1.00 94.06 593 THR A CA 1
ATOM 4486 C C . THR A 1 593 ? -18.035 -22.503 2.471 1.00 94.06 593 THR A C 1
ATOM 4488 O O . THR A 1 593 ? -17.961 -22.645 3.691 1.00 94.06 593 THR A O 1
ATOM 4491 N N . GLY A 1 594 ? -18.112 -21.306 1.883 1.00 90.44 594 GLY A N 1
ATOM 4492 C CA . GLY A 1 594 ? -18.176 -20.053 2.639 1.00 90.44 594 GLY A CA 1
ATOM 4493 C C . GLY A 1 594 ? -19.292 -20.070 3.683 1.00 90.44 594 GLY A C 1
ATOM 4494 O O . GLY A 1 594 ? -20.410 -20.500 3.393 1.00 90.44 594 GLY A O 1
ATOM 4495 N N . THR A 1 595 ? -18.981 -19.611 4.893 1.00 90.62 595 THR A N 1
ATOM 4496 C CA . THR A 1 595 ? -19.930 -19.504 6.006 1.00 90.62 595 THR A CA 1
ATOM 4497 C C . THR A 1 595 ? -19.752 -18.174 6.735 1.00 90.62 595 THR A C 1
ATOM 4499 O O . THR A 1 595 ? -18.702 -17.541 6.659 1.00 90.62 595 THR A O 1
ATOM 4502 N N . THR A 1 596 ? -20.792 -17.734 7.438 1.00 88.25 596 THR A N 1
ATOM 4503 C CA . THR A 1 596 ? -20.743 -16.549 8.304 1.00 88.25 596 THR A CA 1
ATOM 4504 C C . THR A 1 596 ? -20.031 -16.858 9.622 1.00 88.25 596 THR A C 1
ATOM 4506 O O . THR A 1 596 ? -19.858 -18.026 9.972 1.00 88.25 596 THR A O 1
ATOM 4509 N N . GLY A 1 597 ? -19.681 -15.810 10.375 1.00 90.38 597 GLY A N 1
ATOM 4510 C CA . GLY A 1 597 ? -19.136 -15.923 11.733 1.00 90.38 597 GLY A CA 1
ATOM 4511 C C . GLY A 1 597 ? -17.640 -15.633 11.848 1.00 90.38 597 GLY A C 1
ATOM 4512 O O . GLY A 1 597 ? -17.076 -15.782 12.932 1.00 90.38 597 GLY A O 1
ATOM 4513 N N . ILE A 1 598 ? -16.995 -15.211 10.756 1.00 93.00 598 ILE A N 1
ATOM 4514 C CA . ILE A 1 598 ? -15.645 -14.651 10.824 1.00 93.00 598 ILE A CA 1
ATOM 4515 C C . ILE A 1 598 ? -15.682 -13.257 11.444 1.00 93.00 598 ILE A C 1
ATOM 4517 O O . ILE A 1 598 ? -16.569 -12.486 11.101 1.00 93.00 598 ILE A O 1
ATOM 4521 N N . HIS A 1 599 ? -14.754 -12.959 12.349 1.00 91.00 599 HIS A N 1
ATOM 4522 C CA . HIS A 1 599 ? -14.653 -11.671 13.031 1.00 91.00 599 HIS A CA 1
ATOM 4523 C C . HIS A 1 599 ? -13.291 -11.490 13.703 1.00 91.00 599 HIS A C 1
ATOM 4525 O O . HIS A 1 599 ? -12.595 -12.461 14.016 1.00 91.00 599 HIS A O 1
ATOM 4531 N N . LEU A 1 600 ? -12.928 -10.239 13.979 1.00 89.00 600 LE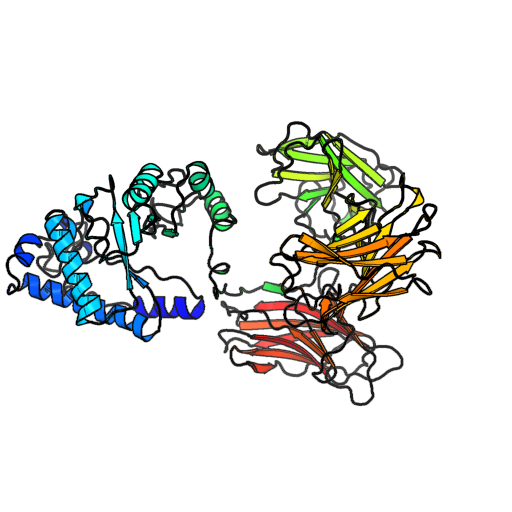U A N 1
ATOM 4532 C CA . LEU A 1 600 ? -11.833 -9.922 14.894 1.00 89.00 600 LEU A CA 1
ATOM 4533 C C . LEU A 1 600 ? -12.255 -10.184 16.350 1.00 89.00 600 LEU A C 1
ATOM 4535 O O . LEU A 1 600 ? -13.307 -9.701 16.788 1.00 89.00 600 LEU A O 1
ATOM 4539 N N . SER A 1 601 ? -11.428 -10.908 17.105 1.00 87.81 601 SER A N 1
ATOM 4540 C CA . SER A 1 601 ? -11.726 -11.376 18.462 1.00 87.81 601 SER A CA 1
ATOM 4541 C C . SER A 1 601 ? -10.647 -10.991 19.471 1.00 87.81 601 SER A C 1
ATOM 4543 O O . SER A 1 601 ? -9.468 -10.948 19.139 1.00 87.81 601 SER A O 1
ATOM 4545 N N . THR A 1 602 ? -11.057 -10.761 20.720 1.00 86.19 602 THR A N 1
ATOM 4546 C CA . THR A 1 602 ? -10.180 -10.560 21.889 1.00 86.19 602 THR A CA 1
ATOM 4547 C C . THR A 1 602 ? -10.202 -11.752 22.855 1.00 86.19 602 THR A C 1
ATOM 4549 O O . THR A 1 602 ? -9.532 -11.722 23.886 1.00 86.19 602 THR A O 1
ATOM 4552 N N . ASP A 1 603 ? -10.971 -12.805 22.547 1.00 91.19 603 ASP A N 1
ATOM 4553 C CA . ASP A 1 603 ? -11.120 -13.985 23.415 1.00 91.19 603 ASP A CA 1
ATOM 4554 C C . ASP A 1 603 ? -9.827 -14.805 23.512 1.00 91.19 603 ASP A C 1
ATOM 4556 O O . ASP A 1 603 ? -9.565 -15.453 24.528 1.00 91.19 603 ASP A O 1
ATOM 4560 N N . TRP A 1 604 ? -9.029 -14.795 22.447 1.00 94.69 604 TRP A N 1
ATOM 4561 C CA . TRP A 1 604 ? -7.723 -15.432 22.388 1.00 94.69 604 TRP A CA 1
ATOM 4562 C C . TRP A 1 604 ? -6.815 -14.655 21.436 1.00 94.69 604 TRP A C 1
ATOM 4564 O O . TRP A 1 604 ? -7.272 -14.189 20.397 1.00 94.69 604 TRP A O 1
ATOM 4574 N N . ALA A 1 605 ? -5.535 -14.553 21.776 1.00 91.81 605 ALA A N 1
ATOM 4575 C CA . ALA A 1 605 ? -4.462 -14.114 20.894 1.00 91.81 605 ALA A CA 1
ATOM 4576 C C . ALA A 1 605 ? -3.166 -14.793 21.361 1.00 91.81 605 ALA A C 1
ATOM 4578 O O . ALA A 1 605 ? -2.972 -15.016 22.564 1.00 91.81 605 ALA A O 1
ATOM 4579 N N . LYS A 1 606 ? -2.295 -15.174 20.429 1.00 93.38 606 LYS A N 1
ATOM 4580 C CA . LYS A 1 606 ? -0.965 -15.713 20.736 1.00 93.38 606 LYS A CA 1
ATOM 4581 C C . LYS A 1 606 ? -0.032 -14.586 21.153 1.00 93.38 606 LYS A C 1
ATOM 4583 O O . LYS A 1 606 ? 0.712 -14.739 22.128 1.00 93.38 606 LYS A O 1
ATOM 4588 N N . SER A 1 607 ? -0.075 -13.482 20.418 1.00 84.06 607 SER A N 1
ATOM 4589 C CA . SER A 1 607 ? 0.645 -12.254 20.717 1.00 84.06 607 SER A CA 1
ATOM 4590 C C . SER A 1 607 ? -0.325 -11.072 20.671 1.00 84.06 607 SER A C 1
ATOM 4592 O O . SER A 1 607 ? -1.413 -11.172 20.124 1.00 84.06 607 SER A O 1
ATOM 4594 N N . GLY A 1 608 ? 0.014 -9.965 21.335 1.00 80.88 608 GLY A N 1
ATOM 4595 C CA . GLY A 1 608 ? -0.873 -8.802 21.344 1.00 80.88 608 GLY A CA 1
ATOM 4596 C C . GLY A 1 608 ? -2.205 -9.034 22.074 1.00 80.88 608 GLY A C 1
ATOM 4597 O O . GLY A 1 608 ? -2.225 -9.611 23.165 1.00 80.88 608 GLY A O 1
ATOM 4598 N N . SER A 1 609 ? -3.288 -8.489 21.520 1.00 80.88 609 SER A N 1
ATOM 4599 C CA . SER A 1 609 ? -4.608 -8.386 22.159 1.00 80.88 609 SER A CA 1
ATOM 4600 C C . SER A 1 609 ? -5.743 -8.956 21.308 1.00 80.88 609 SER A C 1
ATOM 4602 O O . SER A 1 609 ? -6.856 -9.099 21.821 1.00 80.88 609 SER A O 1
ATOM 4604 N N . THR A 1 610 ? -5.502 -9.243 20.029 1.00 87.56 610 THR A N 1
ATOM 4605 C CA . THR A 1 610 ? -6.543 -9.620 19.067 1.00 87.56 610 THR A CA 1
ATOM 4606 C C . THR A 1 610 ? -6.095 -10.725 18.119 1.00 87.56 610 THR A C 1
ATOM 4608 O O . THR A 1 610 ? -4.924 -10.855 17.803 1.00 87.56 610 THR A O 1
ATOM 4611 N N . SER A 1 611 ? -7.048 -11.510 17.625 1.00 93.19 611 SER A N 1
ATOM 4612 C CA . SER A 1 611 ? -6.831 -12.521 16.586 1.00 93.19 611 SER A CA 1
ATOM 4613 C C . SER A 1 611 ? -8.023 -12.585 15.632 1.00 93.19 611 SER A C 1
ATOM 4615 O O . SER A 1 611 ? -9.096 -12.042 15.923 1.00 93.19 611 SER A O 1
ATOM 4617 N N . ILE A 1 612 ? -7.872 -13.264 14.492 1.00 94.75 612 ILE A N 1
ATOM 4618 C CA . ILE A 1 612 ? -9.032 -13.626 13.668 1.00 94.75 612 ILE A CA 1
ATOM 4619 C C . ILE A 1 612 ? -9.669 -14.883 14.236 1.00 94.75 612 ILE A C 1
ATOM 4621 O O . ILE A 1 612 ? -8.993 -15.888 14.461 1.00 94.75 612 ILE A O 1
ATOM 4625 N N . ALA A 1 613 ? -10.988 -14.837 14.385 1.00 95.94 613 ALA A N 1
ATOM 4626 C CA . ALA A 1 613 ? -11.806 -15.955 14.806 1.00 95.94 613 ALA A CA 1
ATOM 4627 C C . ALA A 1 613 ? -12.872 -16.281 13.758 1.00 95.94 613 ALA A C 1
ATOM 4629 O O . ALA A 1 613 ? -13.456 -15.393 13.142 1.00 95.94 613 ALA A O 1
ATOM 4630 N N . GLY A 1 614 ? -13.166 -17.565 13.595 1.00 96.00 614 GLY A N 1
ATOM 4631 C CA . GLY A 1 614 ? -14.383 -18.050 12.958 1.00 96.00 614 GLY A CA 1
ATOM 4632 C C . GLY A 1 614 ? -15.219 -18.808 13.979 1.00 96.00 614 GLY A C 1
ATOM 4633 O O . GLY A 1 614 ? -14.763 -19.829 14.492 1.00 96.00 614 GLY A O 1
ATOM 4634 N N . THR A 1 615 ? -16.426 -18.329 14.276 1.00 95.25 615 THR A N 1
ATOM 4635 C CA . THR A 1 615 ? -17.383 -19.019 15.157 1.00 95.25 615 TH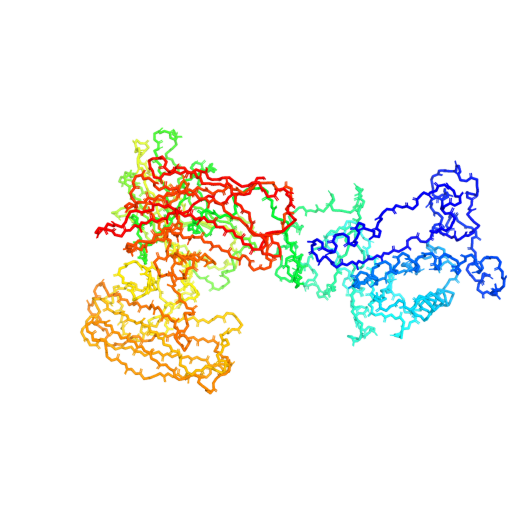R A CA 1
ATOM 4636 C C . THR A 1 615 ? -18.508 -19.609 14.328 1.00 95.25 615 THR A C 1
ATOM 4638 O O . THR A 1 615 ? -19.084 -18.936 13.475 1.00 95.25 615 THR A O 1
ATOM 4641 N N . THR A 1 616 ? -18.829 -20.880 14.553 1.00 93.94 616 THR A N 1
ATOM 4642 C CA . THR A 1 616 ? -19.958 -21.517 13.874 1.00 93.94 616 THR A CA 1
ATOM 4643 C C . THR A 1 616 ? -20.543 -22.668 14.682 1.00 93.94 616 THR A C 1
ATOM 4645 O O . THR A 1 616 ? -19.823 -23.436 15.333 1.00 93.94 616 THR A O 1
ATOM 4648 N N . GLN A 1 617 ? -21.865 -22.815 14.599 1.00 94.75 617 GLN A N 1
ATOM 4649 C CA . GLN A 1 617 ? -22.561 -24.017 15.031 1.00 94.75 617 GLN A CA 1
ATOM 4650 C C . GLN A 1 617 ? -22.318 -25.156 14.036 1.00 94.75 617 GLN A C 1
ATOM 4652 O O . GLN A 1 617 ? -22.816 -25.138 12.906 1.00 94.75 617 GLN A O 1
ATOM 4657 N N . LEU A 1 618 ? -21.601 -26.182 14.486 1.00 93.56 618 LEU A N 1
ATOM 4658 C CA . LEU A 1 618 ? -21.353 -27.378 13.688 1.00 93.56 618 LEU A CA 1
ATOM 4659 C C . LEU A 1 618 ? -22.614 -28.229 13.534 1.00 93.56 618 LEU A C 1
ATOM 4661 O O . LEU A 1 618 ? -23.549 -28.173 14.339 1.00 93.56 618 LEU A O 1
ATOM 4665 N N . LYS A 1 619 ? -22.604 -29.056 12.496 1.00 93.50 619 LYS A N 1
ATOM 4666 C CA . LYS A 1 619 ? -23.554 -30.140 12.248 1.00 93.50 619 LYS A CA 1
ATOM 4667 C C . LYS A 1 619 ? -22.809 -31.468 12.193 1.00 93.50 619 LYS A C 1
ATOM 4669 O O . LYS A 1 619 ? -21.605 -31.523 11.953 1.00 93.50 619 LYS A O 1
ATOM 4674 N N . ASP A 1 620 ? -23.539 -32.561 12.394 1.00 89.25 620 ASP A N 1
ATOM 4675 C CA . ASP A 1 620 ? -22.965 -33.900 12.270 1.00 89.25 620 ASP A CA 1
ATOM 4676 C C . ASP A 1 620 ? -22.372 -34.100 10.867 1.00 89.25 620 ASP A C 1
ATOM 4678 O O . ASP A 1 620 ? -23.067 -33.952 9.860 1.00 89.25 620 ASP A O 1
ATOM 4682 N N . GLY A 1 621 ? -21.087 -34.458 10.813 1.00 87.31 621 GLY A N 1
ATOM 4683 C CA . GLY A 1 621 ? -20.332 -34.627 9.570 1.00 87.31 621 GLY A CA 1
ATOM 4684 C C . GLY A 1 621 ? -19.471 -33.426 9.172 1.00 87.31 621 GLY A C 1
ATOM 4685 O O . GLY A 1 621 ? -18.696 -33.553 8.225 1.00 87.31 621 GLY A O 1
ATOM 4686 N N . ASP A 1 622 ? -19.557 -32.302 9.887 1.00 94.00 622 ASP A N 1
ATOM 4687 C CA . ASP A 1 622 ? -18.620 -31.194 9.708 1.00 94.00 622 ASP A CA 1
ATOM 4688 C C . ASP A 1 622 ? -17.223 -31.581 10.194 1.00 94.00 622 ASP A C 1
ATOM 4690 O O . ASP A 1 622 ? -17.042 -32.011 11.331 1.00 94.00 622 ASP A O 1
ATOM 4694 N N . ASP A 1 623 ? -16.235 -31.441 9.308 1.00 94.62 623 ASP A N 1
ATOM 4695 C CA . ASP A 1 623 ? -14.861 -31.887 9.572 1.00 94.62 623 ASP A CA 1
ATOM 4696 C C . ASP A 1 623 ? -13.794 -30.955 8.987 1.00 94.62 623 ASP A C 1
ATOM 4698 O O . ASP A 1 623 ? -12.609 -31.142 9.228 1.00 94.62 623 ASP A O 1
ATOM 4702 N N . ASN A 1 624 ? -14.165 -29.956 8.183 1.00 96.19 624 ASN A N 1
ATOM 4703 C CA . ASN A 1 624 ? -13.188 -29.061 7.561 1.00 96.19 624 ASN A CA 1
ATOM 4704 C C . ASN A 1 624 ? -13.575 -27.621 7.814 1.00 96.19 624 ASN A C 1
ATOM 4706 O O . ASN A 1 624 ? -14.221 -26.987 6.981 1.00 96.19 624 ASN A O 1
ATOM 4710 N N . VAL A 1 625 ? -13.152 -27.107 8.957 1.00 98.00 625 VAL A N 1
ATOM 4711 C CA . VAL A 1 625 ? -13.318 -25.694 9.265 1.00 98.00 625 VAL A CA 1
ATOM 4712 C C . VAL A 1 625 ? -12.066 -24.961 8.805 1.00 98.00 625 VAL A C 1
ATOM 4714 O O . VAL A 1 625 ? -10.957 -25.370 9.135 1.00 98.00 625 VAL A O 1
ATOM 4717 N N . VAL A 1 626 ? -12.211 -23.937 7.970 1.00 98.38 626 VAL A N 1
ATOM 4718 C CA . VAL A 1 626 ? -11.088 -23.335 7.240 1.00 98.38 626 VAL A CA 1
ATOM 4719 C C . VAL A 1 626 ? -11.106 -21.824 7.395 1.00 98.38 626 VAL A C 1
ATOM 4721 O O . VAL A 1 626 ? -12.121 -21.189 7.122 1.00 98.38 626 VAL A O 1
ATOM 4724 N N . LEU A 1 627 ? -9.959 -21.262 7.771 1.00 98.12 627 LEU A N 1
ATOM 4725 C CA . LEU A 1 627 ? -9.659 -19.834 7.674 1.00 98.12 627 LEU A CA 1
ATOM 4726 C C . LEU A 1 627 ? -8.563 -19.659 6.624 1.00 98.12 627 LEU A C 1
ATOM 4728 O O . LEU A 1 627 ? -7.504 -20.277 6.737 1.00 98.12 627 LEU A O 1
ATOM 4732 N N . GLN A 1 628 ? -8.809 -18.874 5.578 1.00 97.12 628 GLN A N 1
ATOM 4733 C CA . GLN A 1 628 ? -7.844 -18.694 4.486 1.00 97.12 628 GLN A CA 1
ATOM 4734 C C . GLN A 1 628 ? -7.933 -17.307 3.860 1.00 97.12 628 GLN A C 1
ATOM 4736 O O . GLN A 1 628 ? -8.962 -16.652 3.976 1.00 97.12 628 GLN A O 1
ATOM 4741 N N . LEU A 1 629 ? -6.892 -16.900 3.138 1.00 94.69 629 LEU A N 1
ATOM 4742 C CA . LEU A 1 629 ? -6.925 -15.705 2.298 1.00 94.69 629 LEU A CA 1
ATOM 4743 C C . LEU A 1 629 ? -6.268 -15.940 0.931 1.00 94.69 629 LEU A C 1
ATOM 4745 O O . LEU A 1 629 ? -5.438 -16.843 0.762 1.00 94.69 629 LEU A O 1
ATOM 4749 N N . TYR A 1 630 ? -6.597 -15.069 -0.025 1.00 92.00 630 TYR A N 1
ATOM 4750 C CA . TYR A 1 630 ? -5.980 -15.003 -1.353 1.00 92.00 630 TYR A CA 1
ATOM 4751 C C . TYR A 1 630 ? -5.470 -13.582 -1.614 1.00 92.00 630 TYR A C 1
ATOM 4753 O O . TYR A 1 630 ? -6.211 -12.753 -2.145 1.00 92.00 630 TYR A O 1
ATOM 4761 N N . PRO A 1 631 ? -4.210 -13.285 -1.250 1.00 86.31 631 PRO A N 1
ATOM 4762 C CA . PRO A 1 631 ? -3.621 -11.966 -1.442 1.00 86.31 631 PRO A CA 1
ATOM 4763 C C . PRO A 1 631 ? -3.726 -11.528 -2.902 1.00 86.31 631 PRO A C 1
ATOM 4765 O O . PRO A 1 631 ? -3.270 -12.231 -3.813 1.00 86.31 631 PRO A O 1
ATOM 4768 N N . LYS A 1 632 ? -4.303 -10.349 -3.143 1.00 76.25 632 LYS A N 1
ATOM 4769 C CA . LYS A 1 632 ? -4.403 -9.785 -4.492 1.00 76.25 632 LYS A CA 1
ATOM 4770 C C . LYS A 1 632 ? -3.002 -9.632 -5.093 1.00 76.25 632 LYS A C 1
ATOM 4772 O O . LYS A 1 632 ? -2.158 -8.930 -4.553 1.00 76.25 632 LYS A O 1
ATOM 4777 N N . GLY A 1 633 ? -2.763 -10.284 -6.231 1.00 73.56 633 GLY A N 1
ATOM 4778 C CA . GLY A 1 633 ? -1.456 -10.273 -6.902 1.00 73.56 633 GLY A CA 1
ATOM 4779 C C . GLY A 1 633 ? -0.441 -11.291 -6.367 1.00 73.56 633 GLY A C 1
ATOM 4780 O O . GLY A 1 633 ? 0.647 -11.378 -6.934 1.00 73.56 633 GLY A O 1
ATOM 4781 N N . GLY A 1 634 ? -0.797 -12.092 -5.358 1.00 84.25 634 GLY A N 1
ATOM 4782 C CA . GLY A 1 634 ? 0.071 -13.106 -4.761 1.00 84.25 634 GLY A CA 1
ATOM 4783 C C . GLY A 1 634 ? 1.189 -12.534 -3.880 1.00 84.25 634 GLY A C 1
ATOM 4784 O O . GLY A 1 634 ? 1.454 -11.335 -3.850 1.00 84.25 634 GLY A O 1
ATOM 4785 N N . ILE A 1 635 ? 1.858 -13.418 -3.151 1.00 85.00 635 ILE A N 1
ATOM 4786 C CA . ILE A 1 635 ? 2.991 -13.132 -2.271 1.00 85.00 635 ILE A CA 1
ATOM 4787 C C . ILE A 1 635 ? 4.248 -13.584 -2.995 1.00 85.00 635 ILE A C 1
ATOM 4789 O O . ILE A 1 635 ? 4.492 -14.784 -3.132 1.00 85.00 635 ILE A O 1
ATOM 4793 N N . LEU A 1 636 ? 5.051 -12.630 -3.460 1.00 83.00 636 LEU A N 1
ATOM 4794 C CA . LEU A 1 636 ? 6.342 -12.935 -4.063 1.00 83.00 636 LEU A CA 1
ATOM 4795 C C . LEU A 1 636 ? 7.332 -13.341 -2.970 1.00 83.00 636 LEU A C 1
ATOM 4797 O O . LEU A 1 636 ? 7.607 -12.563 -2.051 1.00 83.00 636 LEU A O 1
ATOM 4801 N N . ARG A 1 637 ? 7.904 -14.539 -3.092 1.00 80.62 637 ARG A N 1
ATOM 4802 C CA . ARG A 1 637 ? 8.870 -15.050 -2.125 1.00 80.62 637 ARG A CA 1
ATOM 4803 C C . ARG A 1 637 ? 10.161 -14.230 -2.203 1.00 80.62 637 ARG A C 1
ATOM 4805 O O . ARG A 1 637 ? 10.781 -14.102 -3.264 1.00 80.62 637 ARG A O 1
ATOM 4812 N N . GLY A 1 638 ? 10.551 -13.643 -1.074 1.00 73.94 638 GLY A N 1
ATOM 4813 C CA . GLY A 1 638 ? 11.899 -13.129 -0.870 1.00 73.94 638 GLY A CA 1
ATOM 4814 C C . GLY A 1 638 ? 12.882 -14.267 -0.614 1.00 73.94 638 GLY A C 1
ATOM 4815 O O . GLY A 1 638 ? 12.874 -15.279 -1.318 1.00 73.94 638 GLY A O 1
ATOM 4816 N N . ASP A 1 639 ? 13.708 -14.109 0.412 1.00 79.50 639 ASP A N 1
ATOM 4817 C CA . ASP A 1 639 ? 14.598 -15.176 0.888 1.00 79.50 639 ASP A CA 1
ATOM 4818 C C . ASP A 1 639 ? 13.901 -16.122 1.884 1.00 79.50 639 ASP A C 1
ATOM 4820 O O . ASP A 1 639 ? 14.489 -17.111 2.317 1.00 79.50 639 ASP A O 1
ATOM 4824 N N . ILE A 1 640 ? 12.622 -15.860 2.181 1.00 87.81 640 ILE A N 1
ATOM 4825 C CA . ILE A 1 640 ? 11.777 -16.666 3.066 1.00 87.81 640 ILE A CA 1
ATOM 4826 C C . ILE A 1 640 ? 11.641 -18.093 2.534 1.00 87.81 640 ILE A C 1
ATOM 4828 O O . ILE A 1 640 ? 11.517 -18.323 1.333 1.00 87.81 640 ILE A O 1
ATOM 4832 N N . THR A 1 641 ? 11.651 -19.073 3.417 1.00 93.12 641 THR A N 1
ATOM 4833 C CA . THR A 1 641 ? 11.554 -20.505 3.116 1.00 93.12 641 THR A CA 1
ATOM 4834 C C . THR A 1 641 ? 10.430 -21.187 3.876 1.00 93.12 641 THR A C 1
ATOM 4836 O O . THR A 1 641 ? 10.036 -22.288 3.490 1.00 93.12 641 THR A O 1
ATOM 4839 N N . LYS A 1 642 ? 9.880 -20.551 4.914 1.00 95.25 642 LYS A N 1
ATOM 4840 C CA . LYS A 1 642 ? 8.825 -21.125 5.747 1.00 95.25 642 LYS A CA 1
ATOM 4841 C C . LYS A 1 642 ? 7.682 -20.147 5.971 1.00 95.25 642 LYS A C 1
ATOM 4843 O O . LYS A 1 642 ? 7.877 -18.937 6.019 1.00 95.25 642 LYS A O 1
ATOM 4848 N N . LEU A 1 643 ? 6.493 -20.709 6.138 1.00 96.69 643 LEU A N 1
ATOM 4849 C CA . LEU A 1 643 ? 5.298 -20.042 6.640 1.00 96.69 643 LEU A CA 1
ATOM 4850 C C . LEU A 1 643 ? 4.940 -20.664 7.990 1.00 96.69 643 LEU A C 1
ATOM 4852 O O . LEU A 1 643 ? 4.931 -21.891 8.113 1.00 96.69 643 LEU A O 1
ATOM 4856 N N . LYS A 1 644 ? 4.621 -19.831 8.976 1.00 97.88 644 LYS A N 1
ATOM 4857 C CA . LYS A 1 644 ? 4.128 -20.238 10.291 1.00 97.88 644 LYS A CA 1
ATOM 4858 C C . LYS A 1 644 ? 2.823 -19.537 10.625 1.00 97.88 644 LYS A C 1
ATOM 4860 O O . LYS A 1 644 ? 2.624 -18.397 10.219 1.00 97.88 644 LYS A O 1
ATOM 4865 N N . VAL A 1 645 ? 1.948 -20.229 11.348 1.00 98.25 645 VAL A N 1
ATOM 4866 C CA . VAL A 1 645 ? 0.682 -19.677 11.853 1.00 98.25 645 VAL A CA 1
ATOM 4867 C C . VAL A 1 645 ? 0.402 -20.264 13.229 1.00 98.25 645 VAL A C 1
ATOM 4869 O O . VAL A 1 645 ? 0.461 -21.485 13.399 1.00 98.25 645 VAL A O 1
ATOM 4872 N N . SER A 1 646 ? 0.075 -19.413 14.195 1.00 98.31 646 SER A N 1
ATOM 4873 C CA . SER A 1 646 ? -0.375 -19.830 15.523 1.00 98.31 646 SER A CA 1
ATOM 4874 C C . SER A 1 646 ? -1.885 -20.012 15.517 1.00 98.31 646 SER A C 1
ATOM 4876 O O . SER A 1 646 ? -2.614 -19.215 14.931 1.00 98.31 646 SER A O 1
ATOM 4878 N N . VAL A 1 647 ? -2.379 -21.071 16.152 1.00 98.50 647 VAL A N 1
ATOM 4879 C CA . VAL A 1 647 ? -3.806 -21.409 16.114 1.00 98.50 647 VAL A CA 1
ATOM 4880 C C . VAL A 1 647 ? -4.341 -21.784 17.486 1.00 98.50 647 VAL A C 1
ATOM 4882 O O . VAL A 1 647 ? -3.607 -22.300 18.339 1.00 98.50 647 VAL A O 1
ATOM 4885 N N . HIS A 1 648 ? -5.640 -21.572 17.684 1.00 98.31 648 HIS A N 1
ATOM 4886 C CA . HIS A 1 648 ? -6.369 -22.050 18.855 1.00 98.31 648 HIS A CA 1
ATOM 4887 C C . HIS A 1 648 ? -7.787 -22.492 18.500 1.00 98.31 648 HIS A C 1
ATOM 4889 O O . HIS A 1 648 ? -8.340 -22.067 17.488 1.00 98.31 648 HIS A O 1
ATOM 4895 N N . VAL A 1 649 ? -8.391 -23.331 19.338 1.00 97.69 649 VAL A N 1
ATOM 4896 C CA . VAL A 1 649 ? -9.808 -23.686 19.252 1.00 97.69 649 VAL A CA 1
ATOM 4897 C C . VAL A 1 649 ? -10.466 -23.676 20.621 1.00 97.69 649 VAL A C 1
ATOM 4899 O O . VAL A 1 649 ? -9.874 -24.084 21.621 1.00 97.69 649 VAL A O 1
ATOM 4902 N N . LYS A 1 650 ? -11.734 -23.279 20.635 1.00 96.25 650 LYS A N 1
ATOM 4903 C CA . LYS A 1 650 ? -12.607 -23.264 21.807 1.00 96.25 650 LYS A CA 1
ATOM 4904 C C . LYS A 1 650 ? -13.903 -23.991 21.465 1.00 96.25 650 LYS A C 1
ATOM 4906 O O . LYS A 1 650 ? -14.401 -23.881 20.348 1.00 96.25 650 LYS A O 1
ATOM 4911 N N . ASP A 1 651 ? -14.398 -24.791 22.408 1.00 95.06 651 ASP A N 1
ATOM 4912 C CA . ASP A 1 651 ? -15.656 -25.546 22.283 1.00 95.06 651 ASP A CA 1
ATOM 4913 C C . ASP A 1 651 ? -15.749 -26.473 21.043 1.00 95.06 651 ASP A C 1
ATOM 4915 O O . ASP A 1 651 ? -16.828 -26.876 20.626 1.00 95.06 651 ASP A O 1
ATOM 4919 N N . ALA A 1 652 ? -14.602 -26.881 20.484 1.00 94.12 652 ALA A N 1
ATOM 4920 C CA . ALA A 1 652 ? -14.504 -27.744 19.300 1.00 94.12 652 ALA A CA 1
ATOM 4921 C C . ALA A 1 652 ? -14.195 -29.223 19.628 1.00 94.12 652 ALA A C 1
ATOM 4923 O O . ALA A 1 652 ? -14.080 -30.058 18.735 1.00 94.12 652 ALA A O 1
ATOM 4924 N N . GLY A 1 653 ? -14.060 -29.577 20.909 1.00 91.12 653 GLY A N 1
ATOM 4925 C CA . GLY A 1 653 ? -13.705 -30.926 21.362 1.00 91.12 653 GLY A CA 1
ATOM 4926 C C . GLY A 1 653 ? -12.190 -31.173 21.507 1.00 91.12 653 GLY A C 1
ATOM 4927 O O . GLY A 1 653 ? -11.369 -30.386 21.045 1.00 91.12 653 GLY A O 1
ATOM 4928 N N . PRO A 1 654 ? -11.784 -32.263 22.187 1.00 89.88 654 PRO A N 1
ATOM 4929 C CA . PRO A 1 654 ? -10.399 -32.457 22.636 1.00 89.88 654 PRO A CA 1
ATOM 4930 C C . PRO A 1 654 ? -9.452 -33.072 21.593 1.00 89.88 654 PRO A C 1
ATOM 4932 O O . PRO A 1 654 ? -8.263 -33.200 21.866 1.00 89.88 654 PRO A O 1
ATOM 4935 N N . ALA A 1 655 ? -9.965 -33.516 20.443 1.00 90.38 655 ALA A N 1
ATOM 4936 C CA . ALA A 1 655 ? -9.205 -34.263 19.435 1.00 90.38 655 ALA A CA 1
ATOM 4937 C C . ALA A 1 655 ? -9.005 -33.482 18.125 1.00 90.38 655 ALA A C 1
ATOM 4939 O O . ALA A 1 655 ? -8.675 -34.080 17.099 1.00 90.38 655 ALA A O 1
ATOM 4940 N N . VAL A 1 656 ? -9.223 -32.163 18.157 1.00 96.69 656 VAL A N 1
ATOM 4941 C CA . VAL A 1 656 ? -9.076 -31.307 16.981 1.00 96.69 656 VAL A CA 1
ATOM 4942 C C . VAL A 1 656 ? -7.623 -31.286 16.531 1.00 96.69 656 VAL A C 1
ATOM 4944 O O . VAL A 1 656 ? -6.695 -31.164 17.335 1.00 96.69 656 VAL A O 1
ATOM 4947 N N . LYS A 1 657 ? -7.441 -31.373 15.219 1.00 97.88 657 LYS A N 1
ATOM 4948 C CA . LYS A 1 657 ? -6.160 -31.184 14.547 1.00 97.88 657 LYS A CA 1
ATOM 4949 C C . LYS A 1 657 ? -6.216 -29.944 13.674 1.00 97.88 657 LYS A C 1
ATOM 4951 O O . LYS A 1 657 ? -7.280 -29.616 13.158 1.00 97.88 657 LYS A O 1
ATOM 4956 N N . ALA A 1 658 ? -5.081 -29.306 13.435 1.00 98.31 658 ALA A N 1
ATOM 4957 C CA . ALA A 1 658 ? -4.967 -28.227 12.463 1.00 98.31 658 ALA A CA 1
ATOM 4958 C C . ALA A 1 658 ? -3.873 -28.517 11.433 1.00 98.31 658 ALA A C 1
ATOM 4960 O O . ALA A 1 658 ? -2.908 -29.228 11.706 1.00 98.31 658 ALA A O 1
ATOM 4961 N N . GLN A 1 659 ? -4.045 -27.988 10.229 1.00 98.19 659 GLN A N 1
ATOM 4962 C CA . GLN A 1 659 ? -3.142 -28.166 9.100 1.00 98.19 659 GLN A CA 1
ATOM 4963 C C . GLN A 1 659 ? -2.985 -26.831 8.380 1.00 98.19 659 GLN A C 1
ATOM 4965 O O . GLN A 1 659 ? -3.952 -26.286 7.847 1.00 98.19 659 GLN A O 1
ATOM 4970 N N . LEU A 1 660 ? -1.756 -26.321 8.357 1.00 98.56 660 LEU A N 1
ATOM 4971 C CA . LEU A 1 660 ? -1.384 -25.138 7.591 1.00 98.56 660 LEU A CA 1
ATOM 4972 C C . LEU A 1 660 ? -1.147 -25.537 6.138 1.00 98.56 660 LEU A C 1
ATOM 4974 O O . LEU A 1 660 ? -0.448 -26.516 5.862 1.00 98.56 660 LEU A O 1
ATOM 4978 N N . PHE A 1 661 ? -1.711 -24.767 5.218 1.00 98.00 661 PHE A N 1
ATOM 4979 C CA . PHE A 1 661 ? -1.561 -24.972 3.788 1.00 98.00 661 PHE A CA 1
ATOM 4980 C C . PHE A 1 661 ? -1.271 -23.670 3.051 1.00 98.00 661 PHE A C 1
ATOM 4982 O O . PHE A 1 661 ? -1.582 -22.573 3.517 1.00 98.00 661 PHE A O 1
ATOM 4989 N N . ALA A 1 662 ? -0.715 -23.812 1.853 1.00 97.19 662 ALA A N 1
ATOM 4990 C CA . ALA A 1 662 ? -0.555 -22.729 0.899 1.00 97.19 662 ALA A CA 1
ATOM 4991 C C . ALA A 1 662 ? -0.724 -23.228 -0.541 1.00 97.19 662 ALA A C 1
ATOM 4993 O O . ALA A 1 662 ? -0.726 -24.431 -0.825 1.00 97.19 662 ALA A O 1
ATOM 4994 N N . LYS A 1 663 ? -0.914 -22.274 -1.449 1.00 96.00 663 LYS A N 1
ATOM 4995 C CA . LYS A 1 663 ? -1.101 -22.475 -2.885 1.00 96.00 663 LYS A CA 1
ATOM 4996 C C . LYS A 1 663 ? -0.049 -21.684 -3.642 1.00 96.00 663 LYS A C 1
ATOM 4998 O O . LYS A 1 663 ? 0.129 -20.503 -3.355 1.00 96.00 663 LYS A O 1
ATOM 5003 N N . ASP A 1 664 ? 0.609 -22.307 -4.613 1.00 93.31 664 ASP A N 1
ATOM 5004 C CA . ASP A 1 664 ? 1.534 -21.604 -5.509 1.00 93.31 664 ASP A CA 1
ATOM 5005 C C . ASP A 1 664 ? 0.791 -20.734 -6.542 1.00 93.31 664 ASP A C 1
ATOM 5007 O O . ASP A 1 664 ? -0.442 -20.722 -6.600 1.00 93.31 664 ASP A O 1
ATOM 5011 N N . LYS A 1 665 ? 1.544 -20.041 -7.405 1.00 87.81 665 LYS A N 1
ATOM 5012 C CA . LYS A 1 665 ? 1.000 -19.216 -8.503 1.00 87.81 665 LYS A CA 1
ATOM 5013 C C . LYS A 1 665 ? 0.068 -19.936 -9.487 1.00 87.81 665 LYS A C 1
ATOM 5015 O O . LYS A 1 665 ? -0.666 -19.285 -10.224 1.00 87.81 665 LYS A O 1
ATOM 5020 N N . ASN A 1 666 ? 0.122 -21.267 -9.546 1.00 89.75 666 ASN A N 1
ATOM 5021 C CA . ASN A 1 666 ? -0.742 -22.093 -10.390 1.00 89.75 666 ASN A CA 1
ATOM 5022 C C . ASN A 1 666 ? -1.898 -22.709 -9.588 1.00 89.75 666 ASN A C 1
ATOM 5024 O O . ASN A 1 666 ? -2.575 -23.607 -10.085 1.00 89.75 666 ASN A O 1
ATOM 5028 N N . PHE A 1 667 ? -2.114 -22.247 -8.352 1.00 89.88 667 PHE A N 1
ATOM 5029 C CA . PHE A 1 667 ? -3.066 -22.798 -7.391 1.00 89.88 667 PHE A CA 1
ATOM 5030 C C . PHE A 1 667 ? -2.781 -24.258 -6.995 1.00 89.88 667 PHE A C 1
ATOM 5032 O O . PHE A 1 667 ? -3.675 -24.969 -6.530 1.00 89.88 667 PHE A O 1
ATOM 5039 N N . THR A 1 668 ? -1.531 -24.711 -7.125 1.00 94.38 668 THR A N 1
ATOM 5040 C CA . THR A 1 668 ? -1.096 -26.032 -6.658 1.00 94.38 668 THR A CA 1
ATOM 5041 C C . THR A 1 668 ? -1.021 -26.036 -5.139 1.00 94.38 668 THR A C 1
ATOM 5043 O O . THR A 1 668 ? -0.311 -25.229 -4.544 1.00 94.38 668 THR A O 1
ATOM 5046 N N . TRP A 1 669 ? -1.738 -26.964 -4.513 1.00 94.06 669 TRP A N 1
ATOM 5047 C CA . TRP A 1 669 ? -1.824 -27.105 -3.062 1.00 94.06 669 TRP A CA 1
ATOM 5048 C C . TRP A 1 669 ? -0.602 -27.808 -2.452 1.00 94.06 669 TRP A C 1
ATOM 5050 O O . TRP A 1 669 ? -0.146 -28.827 -2.976 1.00 94.06 669 TRP A O 1
ATOM 5060 N N . LYS A 1 670 ? -0.147 -27.333 -1.288 1.00 95.06 670 LYS A N 1
ATOM 5061 C CA . LYS A 1 670 ? 0.743 -28.053 -0.359 1.00 95.06 670 LYS A CA 1
ATOM 5062 C C . LYS A 1 670 ? 0.350 -27.729 1.077 1.00 95.06 670 LYS A C 1
ATOM 5064 O O . LYS A 1 670 ? -0.100 -26.622 1.363 1.00 95.06 670 LYS A O 1
ATOM 5069 N N . ASP A 1 671 ? 0.587 -28.671 1.978 1.00 96.19 671 ASP A N 1
ATOM 5070 C CA . ASP A 1 671 ? 0.347 -28.500 3.406 1.00 96.19 671 ASP A CA 1
ATOM 5071 C C . ASP A 1 671 ? 1.467 -29.095 4.269 1.00 96.19 671 ASP A C 1
ATOM 5073 O O . ASP A 1 671 ? 2.313 -29.853 3.785 1.00 96.19 671 ASP A O 1
ATOM 5077 N N . GLY A 1 672 ? 1.495 -28.687 5.542 1.00 94.25 672 GLY A N 1
ATOM 5078 C CA . GLY A 1 672 ? 2.484 -29.108 6.542 1.00 94.25 672 GLY A CA 1
ATOM 5079 C C . GLY A 1 672 ? 2.131 -30.413 7.266 1.00 94.25 672 GLY A C 1
ATOM 5080 O O . GLY A 1 672 ? 2.841 -30.815 8.185 1.00 94.25 672 GLY A O 1
ATOM 5081 N N . GLY A 1 673 ? 1.044 -31.084 6.871 1.00 96.56 673 GLY A N 1
ATOM 5082 C CA . GLY A 1 673 ? 0.452 -32.189 7.621 1.00 96.56 673 GLY A CA 1
ATOM 5083 C C . GLY A 1 673 ? -0.419 -31.738 8.802 1.00 96.56 673 GLY A C 1
ATOM 5084 O O . GLY A 1 673 ? -0.443 -30.572 9.191 1.00 96.56 673 GLY A O 1
ATOM 5085 N N . ALA A 1 674 ? -1.182 -32.685 9.353 1.00 97.06 674 ALA A N 1
ATOM 5086 C CA . ALA A 1 674 ? -2.077 -32.447 10.483 1.00 97.06 674 ALA A CA 1
ATOM 5087 C C . ALA A 1 674 ? -1.324 -32.495 11.823 1.00 97.06 674 ALA A C 1
ATOM 5089 O O . ALA A 1 674 ? -0.618 -33.466 12.104 1.00 97.06 674 ALA A O 1
ATOM 5090 N N . VAL A 1 675 ? -1.542 -31.489 12.666 1.00 98.06 675 VAL A N 1
ATOM 5091 C CA . VAL A 1 675 ? -0.956 -31.335 14.004 1.00 98.06 675 VAL A CA 1
ATOM 5092 C C . VAL A 1 675 ? -2.068 -31.382 15.050 1.00 98.06 675 VAL A C 1
ATOM 5094 O O . VAL A 1 675 ? -3.084 -30.711 14.894 1.00 98.06 675 VAL A O 1
ATOM 5097 N N . ASP A 1 676 ? -1.890 -32.170 16.110 1.00 97.31 676 ASP A N 1
ATOM 5098 C CA . ASP A 1 676 ? -2.843 -32.241 17.224 1.00 97.31 676 ASP A CA 1
ATOM 5099 C C . ASP A 1 676 ? -2.808 -30.947 18.056 1.00 97.31 676 ASP A C 1
ATOM 5101 O O . ASP A 1 676 ? -1.730 -30.465 18.410 1.00 97.31 676 ASP A O 1
ATOM 5105 N N . LEU A 1 677 ? -3.976 -30.399 18.409 1.00 96.19 677 LEU A N 1
ATOM 5106 C CA . LEU A 1 677 ? -4.074 -29.173 19.207 1.00 96.19 677 LEU A CA 1
ATOM 5107 C C . LEU A 1 677 ? -4.009 -29.472 20.713 1.00 96.19 677 LEU A C 1
ATOM 5109 O O . LEU A 1 677 ? -5.023 -29.710 21.375 1.00 96.19 677 LEU A O 1
ATOM 5113 N N . VAL A 1 678 ? -2.805 -29.449 21.288 1.00 88.62 678 VAL A N 1
ATOM 5114 C CA . VAL A 1 678 ? -2.593 -29.701 22.724 1.00 88.62 678 VAL A CA 1
ATOM 5115 C C . VAL A 1 678 ? -3.095 -28.512 23.544 1.00 88.62 678 VAL A C 1
ATOM 5117 O O . VAL A 1 678 ? -2.611 -27.394 23.403 1.00 88.62 678 VAL A O 1
ATOM 5120 N N . GLY A 1 679 ? -4.086 -28.745 24.411 1.00 87.75 679 GLY A N 1
ATOM 5121 C CA . GLY A 1 679 ? -4.745 -27.658 25.148 1.00 87.75 679 GLY A CA 1
ATOM 5122 C C . GLY A 1 679 ? -5.514 -26.693 24.238 1.00 87.75 679 GLY A C 1
ATOM 5123 O O . GLY A 1 679 ? -5.744 -25.552 24.622 1.00 87.75 679 GLY A O 1
ATOM 5124 N N . GLY A 1 680 ? -5.876 -27.143 23.032 1.00 93.31 680 GLY A N 1
ATOM 5125 C CA . GLY A 1 680 ? -6.571 -26.341 22.032 1.00 93.31 680 GLY A CA 1
ATOM 5126 C C . GLY A 1 680 ? -5.658 -25.502 21.140 1.00 93.31 680 GLY A C 1
ATOM 5127 O O . GLY A 1 680 ? -6.182 -24.893 20.224 1.00 93.31 680 GLY A O 1
ATOM 5128 N N . SER A 1 681 ? -4.331 -25.488 21.330 1.00 97.25 681 SER A N 1
ATOM 5129 C CA . SER A 1 681 ? -3.406 -24.651 20.542 1.00 97.25 681 SER A CA 1
ATOM 5130 C C . SER A 1 681 ? -2.296 -25.428 19.838 1.00 97.25 681 SER A C 1
ATOM 5132 O O . SER A 1 681 ? -1.892 -26.502 20.285 1.00 97.25 681 SER A O 1
ATOM 5134 N N . ALA A 1 682 ? -1.764 -24.842 18.763 1.00 97.44 682 ALA A N 1
ATOM 5135 C CA . ALA A 1 682 ? -0.521 -25.263 18.117 1.00 97.44 682 ALA A CA 1
ATOM 5136 C C . ALA A 1 682 ? 0.120 -24.103 17.336 1.00 97.44 682 ALA A C 1
ATOM 5138 O O . ALA A 1 682 ? -0.579 -23.189 16.906 1.00 97.44 682 ALA A O 1
ATOM 5139 N N . ASP A 1 683 ? 1.430 -24.195 17.102 1.00 97.50 683 ASP A N 1
ATOM 5140 C CA . ASP A 1 683 ? 2.123 -23.396 16.089 1.00 97.50 683 ASP A CA 1
ATOM 5141 C C . ASP A 1 683 ? 2.368 -24.315 14.883 1.00 97.50 683 ASP A C 1
ATOM 5143 O O . ASP A 1 683 ? 2.982 -25.379 15.010 1.00 97.50 683 ASP A O 1
ATOM 5147 N N . LEU A 1 684 ? 1.829 -23.947 13.725 1.00 98.31 684 LEU A N 1
ATOM 5148 C CA . LEU A 1 684 ? 1.918 -24.722 12.489 1.00 98.31 684 LEU A CA 1
ATOM 5149 C C . LEU A 1 684 ? 3.065 -24.194 11.628 1.00 98.31 684 LEU A C 1
ATOM 5151 O O . LEU A 1 684 ? 3.332 -22.997 11.631 1.00 98.31 684 LEU A O 1
ATOM 5155 N N . GLU A 1 685 ? 3.712 -25.068 10.858 1.00 98.00 685 GLU A N 1
ATOM 5156 C CA . GLU A 1 685 ? 4.809 -24.704 9.954 1.00 98.00 685 GLU A CA 1
ATOM 5157 C C . GLU A 1 685 ? 4.629 -25.378 8.586 1.00 98.00 685 GLU A C 1
ATOM 5159 O O . GLU A 1 685 ? 4.219 -26.537 8.494 1.00 98.00 685 GLU A O 1
ATOM 5164 N N . LEU A 1 686 ? 4.959 -24.655 7.517 1.00 97.62 686 LEU A N 1
ATOM 5165 C CA . LEU A 1 686 ? 4.977 -25.145 6.144 1.00 97.62 686 LEU A CA 1
ATOM 5166 C C . LEU A 1 686 ? 6.238 -24.659 5.423 1.00 97.62 686 LEU A C 1
ATOM 5168 O O . LEU A 1 686 ? 6.471 -23.461 5.297 1.00 97.62 686 LEU A O 1
ATOM 5172 N N . ASP A 1 687 ? 7.022 -25.596 4.889 1.00 95.88 687 ASP A N 1
ATOM 5173 C CA . ASP A 1 687 ? 8.128 -25.299 3.974 1.00 95.88 687 ASP A CA 1
ATOM 5174 C C . ASP A 1 687 ? 7.585 -24.866 2.599 1.00 95.88 687 ASP A C 1
ATOM 5176 O O . ASP A 1 687 ? 6.919 -25.642 1.901 1.00 95.88 687 ASP A O 1
ATOM 5180 N N . ILE A 1 688 ? 7.913 -23.641 2.199 1.00 94.38 688 ILE A N 1
ATOM 5181 C CA . ILE A 1 688 ? 7.541 -23.001 0.930 1.00 94.38 688 ILE A CA 1
ATOM 5182 C C . ILE A 1 688 ? 8.759 -22.718 0.033 1.00 94.38 688 ILE A C 1
ATOM 5184 O O . ILE A 1 688 ? 8.629 -22.048 -0.989 1.00 94.38 688 ILE A O 1
ATOM 5188 N N . SER A 1 689 ? 9.941 -23.244 0.367 1.00 91.00 689 SER A N 1
ATOM 5189 C CA . SER A 1 689 ? 11.207 -22.987 -0.345 1.00 91.00 689 SER A CA 1
ATOM 5190 C C . SER A 1 689 ? 11.185 -23.345 -1.837 1.00 91.00 689 SER A C 1
ATOM 5192 O O . SER A 1 689 ? 11.922 -22.758 -2.627 1.00 91.00 689 SER A O 1
ATOM 5194 N N . ALA A 1 690 ? 10.327 -24.289 -2.233 1.00 87.12 690 ALA A N 1
ATOM 5195 C CA . ALA A 1 690 ? 10.190 -24.757 -3.611 1.00 87.12 690 ALA A CA 1
ATOM 5196 C C . ALA A 1 690 ? 9.366 -23.824 -4.520 1.00 87.12 690 ALA A C 1
ATOM 5198 O O . ALA A 1 690 ? 9.242 -24.104 -5.714 1.00 87.12 690 ALA A O 1
ATOM 5199 N N . TRP A 1 691 ? 8.772 -22.757 -3.981 1.00 86.44 691 TRP A N 1
ATOM 5200 C CA . TRP A 1 691 ? 7.859 -21.879 -4.710 1.00 86.44 691 TRP A CA 1
ATOM 5201 C C . TRP A 1 691 ? 8.371 -20.450 -4.747 1.00 86.44 691 TRP A C 1
ATOM 5203 O O . TRP A 1 691 ? 8.774 -19.914 -3.730 1.00 86.44 691 TRP A O 1
ATOM 5213 N N . ASP A 1 692 ? 8.320 -19.798 -5.902 1.00 82.75 692 ASP A N 1
ATOM 5214 C CA . ASP A 1 692 ? 8.732 -18.391 -6.009 1.00 82.75 692 ASP A CA 1
ATOM 5215 C C . ASP A 1 692 ? 7.606 -17.417 -5.631 1.00 82.75 692 ASP A C 1
ATOM 5217 O O . ASP A 1 692 ? 7.858 -16.243 -5.377 1.00 82.75 692 ASP A O 1
ATOM 5221 N N . GLU A 1 693 ? 6.358 -17.890 -5.603 1.00 87.62 693 GLU A N 1
ATOM 5222 C CA . GLU A 1 693 ? 5.179 -17.074 -5.322 1.00 87.62 693 GLU A CA 1
ATOM 5223 C C . GLU A 1 693 ? 4.048 -17.924 -4.725 1.00 87.62 693 GLU A C 1
ATOM 5225 O O . GLU A 1 693 ? 3.818 -19.052 -5.175 1.00 87.62 693 GLU A O 1
ATOM 5230 N N . LEU A 1 694 ? 3.324 -17.360 -3.752 1.00 91.69 694 LEU A N 1
ATOM 5231 C CA . LEU A 1 694 ? 2.099 -17.928 -3.182 1.00 91.69 694 LEU A CA 1
ATOM 5232 C C . LEU A 1 694 ? 0.869 -17.151 -3.669 1.00 91.69 694 LEU A C 1
ATOM 5234 O O . LEU A 1 694 ? 0.863 -15.928 -3.628 1.00 91.69 694 LEU A O 1
ATOM 5238 N N . SER A 1 695 ? -0.202 -17.832 -4.065 1.00 92.88 695 SER A N 1
ATOM 5239 C CA . SER A 1 695 ? -1.488 -17.199 -4.413 1.00 92.88 695 SER A CA 1
ATOM 5240 C C . SER A 1 695 ? -2.546 -17.311 -3.321 1.00 92.88 695 SER A C 1
ATOM 5242 O O . SER A 1 695 ? -3.577 -16.651 -3.401 1.00 92.88 695 SER A O 1
ATOM 5244 N N . GLY A 1 696 ? -2.314 -18.131 -2.300 1.00 94.81 696 GLY A N 1
ATOM 5245 C CA . GLY A 1 696 ? -3.208 -18.237 -1.154 1.00 94.81 696 GLY A CA 1
ATOM 5246 C C . GLY A 1 696 ? -2.596 -19.067 -0.039 1.00 94.81 696 GLY A C 1
ATOM 5247 O O . GLY A 1 696 ? -1.686 -19.864 -0.275 1.00 94.81 696 GLY A O 1
ATOM 5248 N N . LEU A 1 697 ? -3.098 -18.877 1.172 1.00 97.06 697 LEU A N 1
ATOM 5249 C CA . LEU A 1 697 ? -2.685 -19.614 2.363 1.00 97.06 697 LEU A CA 1
ATOM 5250 C C . LEU A 1 697 ? -3.841 -19.712 3.351 1.00 97.06 697 LEU A C 1
ATOM 5252 O O . LEU A 1 697 ? -4.776 -18.914 3.296 1.00 97.06 697 LEU A O 1
ATOM 5256 N N . GLY A 1 698 ? -3.779 -20.685 4.250 1.00 97.56 698 GLY A N 1
ATOM 5257 C CA . GLY A 1 698 ? -4.792 -20.834 5.282 1.00 97.56 698 GLY A CA 1
ATOM 5258 C C . GLY A 1 698 ? -4.533 -21.981 6.242 1.00 97.56 698 GLY A C 1
ATOM 5259 O O . GLY A 1 698 ? -3.564 -22.732 6.122 1.00 97.56 698 GLY A O 1
ATOM 5260 N N . VAL A 1 699 ? -5.441 -22.120 7.198 1.00 98.56 699 VAL A N 1
ATOM 5261 C CA . VAL A 1 699 ? -5.465 -23.194 8.184 1.00 98.56 699 VAL A CA 1
ATOM 5262 C C . VAL A 1 699 ? -6.759 -23.972 8.029 1.00 98.56 699 VAL A C 1
ATOM 5264 O O . VAL A 1 699 ? -7.844 -23.398 7.966 1.00 98.56 699 VAL A O 1
ATOM 5267 N N . ARG A 1 700 ? -6.637 -25.297 8.001 1.00 98.38 700 ARG A N 1
ATOM 5268 C CA . ARG A 1 700 ? -7.747 -26.245 8.061 1.00 98.38 700 ARG A CA 1
ATOM 5269 C C . ARG A 1 700 ? -7.754 -26.931 9.424 1.00 98.38 700 ARG A C 1
ATOM 5271 O O . ARG A 1 700 ? -6.788 -27.604 9.773 1.00 98.38 700 ARG A O 1
ATOM 5278 N N . PHE A 1 701 ? -8.854 -26.813 10.151 1.00 98.31 701 PHE A N 1
ATOM 5279 C CA . PHE A 1 701 ? -9.145 -27.531 11.387 1.00 98.31 701 PHE A CA 1
ATOM 5280 C C . PHE A 1 701 ? -9.990 -28.773 11.086 1.00 98.31 701 PHE A C 1
ATOM 5282 O O . PHE A 1 701 ? -10.916 -28.712 10.275 1.00 98.31 701 PHE A O 1
ATOM 5289 N N . MET A 1 702 ? -9.643 -29.896 11.716 1.00 97.38 702 MET A N 1
ATOM 5290 C CA . MET A 1 702 ? -10.198 -31.228 11.458 1.00 97.38 702 MET A CA 1
ATOM 5291 C C . MET A 1 702 ? -10.547 -31.959 12.748 1.00 97.38 702 MET A C 1
ATOM 5293 O O . MET A 1 702 ? -9.897 -31.763 13.775 1.00 97.38 702 MET A O 1
ATOM 5297 N N . GLY A 1 703 ? -11.540 -32.840 12.677 1.00 94.75 703 GLY A N 1
ATOM 5298 C CA . GLY A 1 703 ? -12.071 -33.586 13.810 1.00 94.75 703 GLY A CA 1
ATOM 5299 C C . GLY A 1 703 ? -12.796 -32.769 14.886 1.00 94.75 703 GLY A C 1
ATOM 5300 O O . GLY A 1 703 ? -12.755 -33.214 16.039 1.00 94.75 703 GLY A O 1
ATOM 5301 N N . PRO A 1 704 ? -13.422 -31.604 14.604 1.00 94.12 704 PRO A N 1
ATOM 5302 C CA . PRO A 1 704 ? -14.205 -30.937 15.625 1.00 94.12 704 PRO A CA 1
ATOM 5303 C C . PRO A 1 704 ? -15.471 -31.727 15.972 1.00 94.12 704 PRO A C 1
ATOM 5305 O O . PRO A 1 704 ? -16.038 -32.457 15.158 1.00 94.12 704 PRO A O 1
ATOM 5308 N N . VAL A 1 705 ? -15.911 -31.596 17.218 1.00 91.88 705 VAL A N 1
ATOM 5309 C CA . VAL A 1 705 ? -17.089 -32.285 17.746 1.00 91.88 705 VAL A CA 1
ATOM 5310 C C . VAL A 1 705 ? -18.277 -31.337 17.718 1.00 91.88 705 VAL A C 1
ATOM 5312 O O . VAL A 1 705 ? -18.250 -30.286 18.351 1.00 91.88 705 VAL A O 1
ATOM 5315 N N . ASN A 1 706 ? -19.349 -31.746 17.039 1.00 91.44 706 ASN A N 1
ATOM 5316 C CA . ASN A 1 706 ? -20.628 -31.053 17.119 1.00 91.44 706 ASN A CA 1
ATOM 5317 C C . ASN A 1 706 ? -21.165 -31.084 18.563 1.00 91.44 706 ASN A C 1
ATOM 5319 O O . ASN A 1 706 ? -21.318 -32.153 19.161 1.00 91.44 706 ASN A O 1
ATOM 5323 N N . SER A 1 707 ? -21.436 -29.907 19.125 1.00 89.94 707 SER A N 1
ATOM 5324 C CA . SER A 1 707 ? -21.887 -29.719 20.503 1.00 89.94 707 SER A CA 1
ATOM 5325 C C . SER A 1 707 ? -23.051 -28.723 20.568 1.00 89.94 707 SER A C 1
ATOM 5327 O O . SER A 1 707 ? -23.418 -28.118 19.565 1.00 89.94 707 SER A O 1
ATOM 5329 N N . ALA A 1 708 ? -23.658 -28.556 21.747 1.00 89.94 708 ALA A N 1
ATOM 5330 C CA . ALA A 1 708 ? -24.719 -27.564 21.946 1.00 89.94 708 ALA A CA 1
ATOM 5331 C C . ALA A 1 708 ? -24.208 -26.110 21.964 1.00 89.94 708 ALA A C 1
ATOM 5333 O O . ALA A 1 708 ? -25.015 -25.191 21.855 1.00 89.94 708 ALA A O 1
ATOM 5334 N N . THR A 1 709 ? -22.899 -25.916 22.138 1.00 91.88 709 THR A N 1
ATOM 5335 C CA . THR A 1 709 ? -22.229 -24.616 22.066 1.00 91.88 709 THR A CA 1
ATOM 5336 C C . THR A 1 709 ? -21.535 -24.497 20.715 1.00 91.88 709 THR A C 1
ATOM 5338 O O . THR A 1 709 ? -20.955 -25.473 20.228 1.00 91.88 709 THR A O 1
ATOM 5341 N N . GLU A 1 710 ? -21.576 -23.303 20.126 1.00 93.69 710 GLU A N 1
ATOM 5342 C CA . GLU A 1 710 ? -20.823 -23.007 18.912 1.00 93.69 710 GLU A CA 1
ATOM 5343 C C . GLU A 1 710 ? -19.323 -23.177 19.151 1.00 93.69 710 GLU A C 1
ATOM 5345 O O . GLU A 1 710 ? -18.797 -22.819 20.202 1.00 93.69 710 GLU A O 1
ATOM 5350 N N . SER A 1 711 ? -18.636 -23.722 18.154 1.00 95.25 711 SER A N 1
ATOM 5351 C CA . SER A 1 711 ? -17.182 -23.861 18.188 1.00 95.25 711 SER A CA 1
ATOM 5352 C C . SER A 1 711 ? -16.518 -22.628 17.584 1.00 95.25 711 SER A C 1
ATOM 5354 O O . SER A 1 711 ? -17.004 -22.107 16.574 1.00 95.25 711 SER A O 1
ATOM 5356 N N . THR A 1 712 ? -15.387 -22.212 18.151 1.00 97.00 712 THR A N 1
ATOM 5357 C CA . THR A 1 712 ? -14.594 -21.082 17.651 1.00 97.00 712 THR A CA 1
ATOM 5358 C C . THR A 1 712 ? -13.179 -21.520 17.304 1.00 97.00 712 THR A C 1
ATOM 5360 O O . THR A 1 712 ? -12.542 -22.265 18.051 1.00 97.00 712 THR A O 1
ATOM 5363 N N . TYR A 1 713 ? -12.684 -21.031 16.170 1.00 98.00 713 TYR A N 1
ATOM 5364 C CA . TYR A 1 713 ? -11.374 -21.351 15.610 1.00 98.00 713 TYR A CA 1
ATOM 5365 C C . TYR A 1 713 ? -10.605 -20.062 15.397 1.00 98.00 713 TYR A C 1
ATOM 5367 O O . TYR A 1 713 ? -11.118 -19.153 14.751 1.00 98.00 713 TYR A O 1
ATOM 5375 N N . TYR A 1 714 ? -9.389 -19.998 15.920 1.00 98.19 714 TYR A N 1
ATOM 5376 C CA . TYR A 1 714 ? -8.575 -18.794 15.932 1.00 98.19 714 TYR A CA 1
ATOM 5377 C C . TYR A 1 714 ? -7.294 -18.995 15.134 1.00 98.19 714 TYR A C 1
ATOM 5379 O O . TYR A 1 714 ? -6.679 -20.067 15.191 1.00 98.19 714 TYR A O 1
ATOM 5387 N N . ILE A 1 715 ? -6.869 -17.939 14.448 1.00 98.00 715 ILE A N 1
ATOM 5388 C CA . ILE A 1 715 ? -5.539 -17.817 13.855 1.00 98.00 715 ILE A CA 1
ATOM 5389 C C . ILE A 1 715 ? -4.892 -16.518 14.326 1.00 98.00 715 ILE A C 1
ATOM 5391 O O . ILE A 1 715 ? -5.547 -15.481 14.418 1.00 98.00 715 ILE A O 1
ATOM 5395 N N . ASP A 1 716 ? -3.599 -16.580 14.597 1.00 96.44 716 ASP A N 1
ATOM 5396 C CA . ASP A 1 716 ? -2.780 -15.435 14.968 1.00 96.44 716 ASP A CA 1
ATOM 5397 C C . ASP A 1 716 ? -1.328 -15.646 14.512 1.00 96.44 716 ASP A C 1
ATOM 5399 O O . ASP A 1 716 ? -0.954 -16.756 14.121 1.00 96.44 716 ASP A O 1
ATOM 5403 N N . ASP A 1 717 ? -0.509 -14.597 14.541 1.00 94.25 717 ASP A N 1
ATOM 5404 C CA . ASP A 1 717 ? 0.920 -14.632 14.206 1.00 94.25 717 ASP A CA 1
ATOM 5405 C C . ASP A 1 717 ? 1.223 -15.382 12.890 1.00 94.25 717 ASP A C 1
ATOM 5407 O O . ASP A 1 717 ? 1.924 -16.399 12.861 1.00 94.25 717 ASP A O 1
ATOM 5411 N N . VAL A 1 718 ? 0.699 -14.884 11.769 1.00 96.00 718 VAL A N 1
ATOM 5412 C CA . VAL A 1 718 ? 1.073 -15.364 10.432 1.00 96.00 718 VAL A CA 1
ATOM 5413 C C . VAL A 1 718 ? 2.453 -14.814 10.105 1.00 96.00 718 VAL A C 1
ATOM 5415 O O . VAL A 1 718 ? 2.610 -13.609 9.920 1.00 96.00 718 VAL A O 1
ATOM 5418 N N . ILE A 1 719 ? 3.461 -15.677 10.055 1.00 94.56 719 ILE A N 1
ATOM 5419 C CA . ILE A 1 719 ? 4.878 -15.300 9.984 1.00 94.56 719 ILE A CA 1
ATOM 5420 C C . ILE A 1 719 ? 5.537 -15.975 8.782 1.00 94.56 719 ILE A C 1
ATOM 5422 O O . ILE A 1 719 ? 5.368 -17.174 8.562 1.00 94.56 719 ILE A O 1
ATOM 5426 N N . PHE A 1 720 ? 6.344 -15.222 8.040 1.00 94.50 720 PHE A N 1
ATOM 5427 C CA . PHE A 1 720 ? 7.297 -15.779 7.084 1.00 94.50 720 PHE A CA 1
ATOM 5428 C C . PHE A 1 720 ? 8.700 -15.827 7.695 1.00 94.50 720 PHE A C 1
ATOM 5430 O O . PHE A 1 720 ? 9.114 -14.879 8.354 1.00 94.50 720 PHE A O 1
ATOM 5437 N N . GLU A 1 721 ? 9.443 -16.911 7.472 1.00 90.56 721 GLU A N 1
ATOM 5438 C CA . GLU A 1 721 ? 10.845 -17.062 7.913 1.00 90.56 721 GLU A CA 1
ATOM 5439 C C . GLU A 1 721 ? 11.775 -17.401 6.763 1.00 90.56 721 GLU A C 1
ATOM 5441 O O . GLU A 1 721 ? 11.418 -18.300 5.964 1.00 90.56 721 GLU A O 1
#